Protein AF-A0AA38RDR3-F1 (afdb_monomer_lite)

Foldseek 3Di:
DDPPPVVLVVLLVVLVVVVVVVPPPDDPPDPPDLPDAFQKAKDWPFAQDDLPPDDDDDPPCPVVVVLLVLLVVLCCQLPDPPHDNVSNVVSVVVSVVSCVVVVPDVCCSVPVPDDDCGAQKIKMAMGTPDPPDDGDDAPLLVLQLVLLCLSLVWDWDADPPGMIMTGDHRSSRRSSSVSSRVLVSVLSSVLVPDDPVCSNVSSNVVSVVSSVVSVVVSVVVVVVVVVVVVVVVLVVLVVVLVVLVVVLVVLVVVLVVLVVVLVVLVVVLVVLVVVLVVCVVVVVVDDPVVNVVSVVVSVVSVVVNVVSVVVSVVSVVVSVVSVVVSVVSVVVSVVVVVVVVVVVVVVVVVVVVVVVVVVVCVVVVVVVVVVVVVVVVVVPDDDDDDDDDDDDDDDDDDDDD

Radius of gyration: 41.49 Å; chains: 1; bounding box: 112×64×133 Å

Secondary structure (DSSP, 8-state):
--TTTTHHHHHHHHHHHHHHHS----------------SEEEEEEEPPPPTTS-----SSHHHHHHHHHHHHHHHHHHT-TTS-HHHHHHHHHHHHHHHHHTT--HHHHHH---S----SEEEEEEEESSTT------TTHHHHHHHHHHHTT-EEEEETTTEEEEESSHHHHHHHHHHHHHHHHHHHHHHTTS-HHHHHHHHHHHHHHHHHHHHHHHHHHHHHHHHHHHHHHHHHHHHHHHHHHHHHHHHHHHHHHHHHHHHHHHHHHHHHHHHHHHHHHTTTTS-HHHHHHHHHHHHHHHHHHHHHHHHHHHHHHHHHHHHHHHHHHHHHHHHHHHHHHHHHHHHHHHHHHHHHHHHHHHHHHHHHHHHHHHHHHTTS---------------------

Structure (mmCIF, N/CA/C/O backbone):
data_AF-A0AA38RDR3-F1
#
_entry.id   AF-A0AA38RDR3-F1
#
loop_
_atom_site.group_PDB
_atom_site.id
_atom_site.type_symbol
_atom_site.label_atom_id
_atom_site.label_alt_id
_atom_site.label_comp_id
_atom_site.label_asym_id
_atom_site.label_entity_id
_atom_site.label_seq_id
_atom_site.pdbx_PDB_ins_code
_atom_site.Cartn_x
_atom_site.Cartn_y
_atom_site.Cartn_z
_atom_site.occupancy
_atom_site.B_iso_or_equiv
_atom_site.auth_seq_id
_atom_site.auth_comp_id
_atom_site.auth_asym_id
_atom_site.auth_atom_id
_atom_site.pdbx_PDB_model_num
ATOM 1 N N . MET A 1 1 ? 16.769 6.891 13.111 1.00 30.42 1 MET A N 1
ATOM 2 C CA . MET A 1 1 ? 15.714 6.475 14.059 1.00 30.42 1 MET A CA 1
ATOM 3 C C . MET A 1 1 ? 14.424 6.355 13.269 1.00 30.42 1 MET A C 1
ATOM 5 O O . MET A 1 1 ? 13.956 7.346 12.736 1.00 30.42 1 MET A O 1
ATOM 9 N N . THR A 1 2 ? 13.943 5.132 13.068 1.00 26.53 2 THR A N 1
ATOM 10 C CA . THR A 1 2 ? 12.789 4.807 12.218 1.00 26.53 2 THR A CA 1
ATOM 11 C C . THR A 1 2 ? 11.476 4.963 12.986 1.00 26.53 2 THR A C 1
ATOM 13 O O . THR A 1 2 ? 11.298 4.335 14.028 1.00 26.53 2 THR A O 1
ATOM 16 N N . LEU A 1 3 ? 10.543 5.730 12.419 1.00 26.39 3 LEU A N 1
ATOM 17 C CA . LEU A 1 3 ? 9.163 5.970 12.876 1.00 26.39 3 LEU A CA 1
ATOM 18 C C . LEU A 1 3 ? 8.274 4.706 12.994 1.00 26.39 3 LEU A C 1
ATOM 20 O O . LEU A 1 3 ? 7.158 4.788 13.491 1.00 26.39 3 LEU A O 1
ATOM 24 N N . GLY A 1 4 ? 8.752 3.520 12.602 1.00 27.80 4 GLY A N 1
ATOM 25 C CA . GLY A 1 4 ? 7.940 2.294 12.544 1.00 27.80 4 GLY A CA 1
ATOM 26 C C . GLY A 1 4 ? 7.747 1.526 13.861 1.00 27.80 4 GLY A C 1
ATOM 27 O O . GLY A 1 4 ? 6.866 0.674 13.942 1.00 27.80 4 GLY A O 1
ATOM 28 N N . THR A 1 5 ? 8.539 1.785 14.907 1.00 31.09 5 THR A N 1
ATOM 29 C CA . THR A 1 5 ? 8.445 1.036 16.182 1.00 31.09 5 THR A CA 1
ATOM 30 C C . THR A 1 5 ? 7.743 1.791 17.309 1.00 31.09 5 THR A C 1
ATOM 32 O O . THR A 1 5 ? 7.250 1.152 18.236 1.00 31.09 5 THR A O 1
ATOM 35 N N . VAL A 1 6 ? 7.605 3.117 17.211 1.00 31.14 6 VAL A N 1
ATOM 36 C CA . VAL A 1 6 ? 6.889 3.934 18.213 1.00 31.14 6 VAL A CA 1
ATOM 37 C C . VAL A 1 6 ? 5.360 3.817 18.064 1.00 31.14 6 VAL A C 1
ATOM 39 O O . VAL A 1 6 ? 4.632 3.944 19.047 1.00 31.14 6 VAL A O 1
ATOM 42 N N . ALA A 1 7 ? 4.857 3.443 16.882 1.00 39.78 7 ALA A N 1
ATOM 43 C CA . ALA A 1 7 ? 3.420 3.284 16.627 1.00 39.78 7 ALA A CA 1
ATOM 44 C C . ALA A 1 7 ? 2.744 2.171 17.460 1.00 39.78 7 ALA A C 1
ATOM 46 O O . ALA A 1 7 ? 1.552 2.249 17.747 1.00 39.78 7 ALA A O 1
ATOM 47 N N . LYS A 1 8 ? 3.489 1.155 17.924 1.00 44.00 8 LYS A N 1
ATOM 48 C CA . LYS A 1 8 ? 2.898 -0.003 18.628 1.00 44.00 8 LYS A CA 1
ATOM 49 C C . LYS A 1 8 ? 2.343 0.323 20.021 1.00 44.00 8 LYS A C 1
ATOM 51 O O . LYS A 1 8 ? 1.381 -0.309 20.444 1.00 44.00 8 LYS A O 1
ATOM 56 N N . TYR A 1 9 ? 2.893 1.331 20.701 1.00 41.16 9 TYR A N 1
ATOM 57 C CA . TYR A 1 9 ? 2.347 1.857 21.964 1.00 41.16 9 TYR A CA 1
ATOM 58 C C . TYR A 1 9 ? 1.454 3.090 21.755 1.00 41.16 9 TYR A C 1
ATOM 60 O O . TYR A 1 9 ? 0.678 3.449 22.645 1.00 41.16 9 TYR A O 1
ATOM 68 N N . GLY A 1 10 ? 1.513 3.693 20.561 1.00 46.28 10 GLY A N 1
ATOM 69 C CA . GLY A 1 10 ? 0.659 4.803 20.149 1.00 46.28 10 GLY A CA 1
ATOM 70 C C . GLY A 1 10 ? -0.822 4.447 20.221 1.00 46.28 10 GLY A C 1
ATOM 71 O O . GLY A 1 10 ? -1.582 5.207 20.801 1.00 46.28 10 GLY A O 1
ATOM 72 N N . ASN A 1 11 ? -1.227 3.258 19.767 1.00 55.78 11 ASN A N 1
ATOM 73 C CA . ASN A 1 11 ? -2.652 2.915 19.673 1.00 55.78 11 ASN A CA 1
ATOM 74 C C . ASN A 1 11 ? -3.335 2.701 21.035 1.00 55.78 11 ASN A C 1
ATOM 76 O O . ASN A 1 11 ? -4.496 3.061 21.197 1.00 55.78 11 ASN A O 1
ATOM 80 N N . VAL A 1 12 ? -2.641 2.174 22.053 1.00 56.84 12 VAL A N 1
ATOM 81 C CA . VAL A 1 12 ? -3.227 2.064 23.408 1.00 56.84 12 VAL A CA 1
ATOM 82 C C . VAL A 1 12 ? -3.363 3.450 24.037 1.00 56.84 12 VAL A C 1
ATOM 84 O O . VAL A 1 12 ? -4.407 3.767 24.604 1.00 56.84 12 VAL A O 1
ATOM 87 N N . SER A 1 13 ? -2.343 4.301 23.880 1.00 58.81 13 SER A N 1
ATOM 88 C CA . SER A 1 13 ? -2.397 5.704 24.303 1.00 58.81 13 SER A CA 1
ATOM 89 C C . SER A 1 13 ? -3.477 6.479 23.548 1.00 58.81 13 SER A C 1
ATOM 91 O O . SER A 1 13 ? -4.203 7.238 24.167 1.00 58.81 13 SER A O 1
ATOM 93 N N . GLN A 1 14 ? -3.666 6.238 22.251 1.00 61.94 14 GLN A N 1
ATOM 94 C CA . GLN A 1 14 ? -4.713 6.847 21.430 1.00 61.94 14 GLN A CA 1
ATOM 95 C C . GLN A 1 14 ? -6.105 6.341 21.787 1.00 61.94 14 GLN A C 1
ATOM 97 O O . GLN A 1 14 ? -7.038 7.127 21.736 1.00 61.94 14 GLN A O 1
ATOM 102 N N . ILE A 1 15 ? -6.277 5.080 22.192 1.00 62.81 15 ILE A N 1
ATOM 103 C CA . ILE A 1 15 ? -7.558 4.585 22.714 1.00 62.81 15 ILE A CA 1
ATOM 104 C C . ILE A 1 15 ? -7.836 5.201 24.079 1.00 62.81 15 ILE A C 1
ATOM 106 O O . ILE A 1 15 ? -8.951 5.654 24.315 1.00 62.81 15 ILE A O 1
ATOM 110 N N . LEU A 1 16 ? -6.837 5.291 24.960 1.00 65.38 16 LEU A N 1
ATOM 111 C CA . LEU A 1 16 ? -6.971 5.996 26.234 1.00 65.38 16 LEU A CA 1
ATOM 112 C C . LEU A 1 16 ? -7.243 7.485 26.019 1.00 65.38 16 LEU A C 1
ATOM 114 O O . LEU A 1 16 ? -8.130 8.028 26.662 1.00 65.38 16 LEU A O 1
ATOM 118 N N . GLN A 1 17 ? -6.563 8.134 25.080 1.00 65.75 17 GLN A N 1
ATOM 119 C CA . GLN A 1 17 ? -6.815 9.511 24.676 1.00 65.75 17 GLN A CA 1
ATOM 120 C C . GLN A 1 17 ? -8.169 9.646 23.991 1.00 65.75 17 GLN A C 1
ATOM 122 O O . GLN A 1 17 ? -8.845 10.621 24.241 1.00 65.75 17 GLN A O 1
ATOM 127 N N . ALA A 1 18 ? -8.635 8.694 23.189 1.00 60.72 18 ALA A N 1
ATOM 128 C CA . ALA A 1 18 ? -9.963 8.726 22.584 1.00 60.72 18 ALA A CA 1
ATOM 129 C C . ALA A 1 18 ? -11.044 8.588 23.658 1.00 60.72 18 ALA A C 1
ATOM 131 O O . ALA A 1 18 ? -11.988 9.374 23.695 1.00 60.72 18 ALA A O 1
ATOM 132 N N . LEU A 1 19 ? -10.859 7.657 24.591 1.00 60.53 19 LEU A N 1
ATOM 133 C CA . LEU A 1 19 ? -11.667 7.511 25.796 1.00 60.53 19 LEU A CA 1
ATOM 134 C C . LEU A 1 19 ? -11.625 8.781 26.662 1.00 60.53 19 LEU A C 1
ATOM 136 O O . LEU A 1 19 ? -12.643 9.163 27.230 1.00 60.53 19 LEU A O 1
ATOM 140 N N . LEU A 1 20 ? -10.481 9.465 26.737 1.00 57.53 20 LEU A N 1
ATOM 141 C CA . LEU A 1 20 ? -10.315 10.725 27.463 1.00 57.53 20 LEU A CA 1
ATOM 142 C C . LEU A 1 20 ? -10.849 11.947 26.697 1.00 57.53 20 LEU A C 1
ATOM 144 O O . LEU A 1 20 ? -11.310 12.873 27.340 1.00 57.53 20 LEU A O 1
ATOM 148 N N . VAL A 1 21 ? -10.833 11.964 25.363 1.00 54.78 21 VAL A N 1
ATOM 149 C CA . VAL A 1 21 ? -11.266 13.076 24.490 1.00 54.78 21 VAL A CA 1
ATOM 150 C C . VAL A 1 21 ? -12.769 13.016 24.235 1.00 54.78 21 VAL A C 1
ATOM 152 O O . VAL A 1 21 ? -13.418 14.052 24.163 1.00 54.78 21 VAL A O 1
ATOM 155 N N . THR A 1 22 ? -13.371 11.820 24.208 1.00 51.31 22 THR A N 1
ATOM 156 C CA . THR A 1 22 ? -14.841 11.674 24.283 1.00 51.31 22 THR A CA 1
ATOM 157 C C . THR A 1 22 ? -15.419 12.178 25.611 1.00 51.31 22 THR A C 1
ATOM 159 O O . THR A 1 22 ? -16.637 12.284 25.755 1.00 51.31 22 THR A O 1
ATOM 162 N N . LYS A 1 23 ? -14.568 12.568 26.571 1.00 44.25 23 LYS A N 1
ATOM 163 C CA . LYS A 1 23 ? -14.983 13.363 27.719 1.00 44.25 23 LYS A CA 1
ATOM 164 C C . LYS A 1 23 ? -15.196 14.821 27.304 1.00 44.25 23 LYS A C 1
ATOM 166 O O . LYS A 1 23 ? -14.399 15.696 27.618 1.00 44.25 23 LYS A O 1
ATOM 171 N N . GLN A 1 24 ? -16.397 15.106 26.817 1.00 39.38 24 GLN A N 1
ATOM 172 C CA . GLN A 1 24 ? -17.169 16.141 27.504 1.00 39.38 24 GLN A CA 1
ATOM 173 C C . GLN A 1 24 ? -17.519 15.585 28.892 1.00 39.38 24 GLN A C 1
ATOM 175 O O . GLN A 1 24 ? -18.599 15.042 29.121 1.00 39.38 24 GLN A O 1
ATOM 180 N N . LEU A 1 25 ? -16.550 15.589 29.813 1.00 40.38 25 LEU A N 1
ATOM 181 C CA . LEU A 1 25 ? -16.847 15.285 31.205 1.00 40.38 25 LEU A CA 1
ATOM 182 C C . LEU A 1 25 ? -17.600 16.496 31.765 1.00 40.38 25 LEU A C 1
ATOM 184 O O . LEU A 1 25 ? -17.087 17.611 31.648 1.00 40.38 25 LEU A O 1
ATOM 188 N N . PRO A 1 26 ? -18.757 16.312 32.422 1.00 39.47 26 PRO A N 1
ATOM 189 C CA . PRO A 1 26 ? -19.193 17.288 33.404 1.00 39.47 26 PRO A CA 1
ATOM 190 C C . PRO A 1 26 ? -18.031 17.538 34.373 1.00 39.47 26 PRO A C 1
ATOM 192 O O . PRO A 1 26 ? -17.358 16.596 34.801 1.00 39.47 26 PRO A O 1
ATOM 195 N N . SER A 1 27 ? -17.793 18.822 34.650 1.00 37.62 27 SER A N 1
ATOM 196 C CA . SER A 1 27 ? -16.904 19.360 35.688 1.00 37.62 27 SER A CA 1
ATOM 197 C C . SER A 1 27 ? -16.843 18.439 36.918 1.00 37.62 27 SER A C 1
ATOM 199 O O . SER A 1 27 ? -17.870 17.820 37.206 1.00 37.62 27 SER A O 1
ATOM 201 N N . PRO A 1 28 ? -15.710 18.324 37.648 1.00 38.84 28 PRO A N 1
ATOM 202 C CA . PRO A 1 28 ? -15.564 17.472 38.834 1.00 38.84 28 PRO A CA 1
ATOM 203 C C . PRO A 1 28 ? -16.550 17.868 39.947 1.00 38.84 28 PRO A C 1
ATOM 205 O O . PRO A 1 28 ? -16.202 18.484 40.949 1.00 38.84 28 PRO A O 1
ATOM 208 N N . MET A 1 29 ? -17.817 17.511 39.774 1.00 37.03 29 MET A N 1
ATOM 209 C CA . MET A 1 29 ? -18.865 17.641 40.757 1.00 37.03 29 MET A CA 1
ATOM 210 C C . MET A 1 29 ? -18.935 16.322 41.509 1.00 37.03 29 MET A C 1
ATOM 212 O O . MET A 1 29 ? -19.370 15.300 40.987 1.00 37.03 29 MET A O 1
ATOM 216 N N . ALA A 1 30 ? -18.502 16.411 42.763 1.00 42.28 30 ALA A N 1
ATOM 217 C CA . ALA A 1 30 ? -18.810 15.513 43.863 1.00 42.28 30 ALA A CA 1
ATOM 218 C C . ALA A 1 30 ? -18.349 14.053 43.705 1.00 42.28 30 ALA A C 1
ATOM 220 O O . ALA A 1 30 ? -19.081 13.161 43.289 1.00 42.28 30 ALA A O 1
ATOM 221 N N . THR A 1 31 ? -17.164 13.789 44.249 1.00 44.41 31 THR A N 1
ATOM 222 C CA . THR A 1 31 ? -16.642 12.490 44.712 1.00 44.41 31 THR A CA 1
AT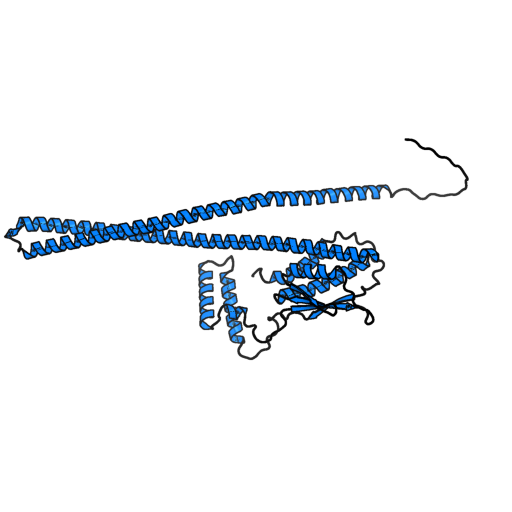OM 223 C C . THR A 1 31 ? -17.477 11.848 45.840 1.00 44.41 31 THR A C 1
ATOM 225 O O . THR A 1 31 ? -16.941 11.178 46.721 1.00 44.41 31 THR A O 1
ATOM 228 N N . ARG A 1 32 ? -18.803 12.025 45.858 1.00 46.84 32 ARG A N 1
ATOM 229 C CA . ARG A 1 32 ? -19.677 11.403 46.859 1.00 46.84 32 ARG A CA 1
ATOM 230 C C . ARG A 1 32 ? -20.264 10.103 46.301 1.00 46.84 32 ARG A C 1
ATOM 232 O O . ARG A 1 32 ? -21.161 10.127 45.470 1.00 46.84 32 ARG A O 1
ATOM 239 N N . HIS A 1 33 ? -19.743 8.990 46.827 1.00 49.34 33 HIS A N 1
ATOM 240 C CA . HIS A 1 33 ? -20.202 7.595 46.695 1.00 49.34 33 HIS A CA 1
ATOM 241 C C . HIS A 1 33 ? -19.767 6.805 45.442 1.00 49.34 33 HIS A C 1
ATOM 243 O O . HIS A 1 33 ? -20.588 6.358 44.649 1.00 49.34 33 HIS A O 1
ATOM 249 N N . MET A 1 34 ? -18.466 6.508 45.329 1.00 50.38 34 MET A N 1
ATOM 250 C CA . MET A 1 34 ? -17.938 5.415 44.484 1.00 50.38 34 MET A CA 1
ATOM 251 C C . MET A 1 34 ? -17.558 4.174 45.317 1.00 50.38 34 MET A C 1
ATOM 253 O O . MET A 1 34 ? -16.525 3.558 45.092 1.00 50.38 34 MET A O 1
ATOM 257 N N . THR A 1 35 ? -18.359 3.803 46.320 1.00 58.09 35 THR A N 1
ATOM 258 C CA . THR A 1 35 ? -18.053 2.638 47.179 1.00 58.09 35 THR A CA 1
ATOM 259 C C . THR A 1 35 ? -18.499 1.299 46.586 1.00 58.09 35 THR A C 1
ATOM 261 O O . THR A 1 35 ? -18.150 0.252 47.120 1.00 58.09 35 THR A O 1
ATOM 264 N N . SER A 1 36 ? -19.251 1.294 45.481 1.00 73.38 36 SER A N 1
ATOM 265 C CA . SER A 1 36 ? -19.708 0.055 44.843 1.00 73.38 36 SER A CA 1
ATOM 266 C C . SER A 1 36 ? -18.777 -0.332 43.694 1.00 73.38 36 SER A C 1
ATOM 268 O O . SER A 1 36 ? -18.730 0.348 42.667 1.00 73.38 36 SER A O 1
ATOM 270 N N . GLN A 1 37 ? -18.042 -1.432 43.868 1.00 83.19 37 GLN A N 1
ATOM 271 C CA . GLN A 1 37 ? -17.260 -2.043 42.795 1.00 83.19 37 GLN A CA 1
ATOM 272 C C . GLN A 1 37 ? -18.186 -2.658 41.726 1.00 83.19 37 GLN A C 1
ATOM 274 O O . GLN A 1 37 ? -19.277 -3.142 42.048 1.00 83.19 37 GLN A O 1
ATOM 279 N N . PRO A 1 38 ? -17.790 -2.648 40.441 1.00 89.69 38 PRO A N 1
ATOM 280 C CA . PRO A 1 38 ? -18.550 -3.319 39.394 1.00 89.69 38 PRO A CA 1
ATOM 281 C C . PRO A 1 38 ? -18.602 -4.835 39.642 1.00 89.69 38 PRO A C 1
ATOM 283 O O . PRO A 1 38 ? -17.606 -5.454 39.997 1.00 89.69 38 PRO A O 1
ATOM 286 N N . LYS A 1 39 ? -19.766 -5.452 39.397 1.00 91.75 39 LYS A N 1
ATOM 287 C CA . LYS A 1 39 ? -20.028 -6.884 39.671 1.00 91.75 39 LYS A CA 1
ATOM 288 C C . LYS A 1 39 ? -19.174 -7.868 38.859 1.00 91.75 39 LYS A C 1
ATOM 290 O O . LYS A 1 39 ? -19.168 -9.060 39.148 1.00 91.75 39 LYS A O 1
ATOM 295 N N . GLN A 1 40 ? -18.509 -7.402 37.809 1.00 95.25 40 GLN A N 1
ATOM 296 C CA . GLN A 1 40 ? -17.671 -8.217 36.936 1.00 95.25 40 GLN A CA 1
ATOM 297 C C . GLN A 1 40 ? -16.532 -7.383 36.363 1.00 95.25 40 GLN A C 1
ATOM 299 O O . GLN A 1 40 ? -16.663 -6.164 36.232 1.00 95.25 40 GLN A O 1
ATOM 304 N N . ARG A 1 41 ? -15.443 -8.053 35.993 1.00 95.75 41 ARG A N 1
ATOM 305 C CA . ARG A 1 41 ? -14.247 -7.448 35.403 1.00 95.75 41 ARG A CA 1
ATOM 306 C C . ARG A 1 41 ? -13.735 -8.290 34.241 1.00 95.75 41 ARG A C 1
ATOM 308 O O . ARG A 1 41 ? -13.935 -9.502 34.209 1.00 95.75 41 ARG A O 1
ATOM 315 N N . ALA A 1 42 ? -13.093 -7.639 33.285 1.00 96.81 42 ALA A N 1
ATOM 316 C CA . ALA A 1 42 ? -12.289 -8.310 32.276 1.00 96.81 42 ALA A CA 1
ATOM 317 C C . ALA A 1 42 ? -10.866 -8.508 32.812 1.00 96.81 42 ALA A C 1
ATOM 319 O O . ALA A 1 42 ? -10.354 -7.632 33.510 1.00 96.81 42 ALA A O 1
ATOM 320 N N . THR A 1 43 ? -10.256 -9.643 32.480 1.00 96.56 43 THR A N 1
ATOM 321 C CA . THR A 1 43 ? -8.870 -9.998 32.812 1.00 96.56 43 THR A CA 1
ATOM 322 C C . THR A 1 43 ? -8.250 -10.755 31.646 1.00 96.56 43 THR A C 1
ATOM 324 O O . THR A 1 43 ? -8.827 -11.735 31.162 1.00 96.56 43 THR A O 1
ATOM 327 N N . VAL A 1 44 ? -7.085 -10.316 31.179 1.00 95.75 44 VAL A N 1
ATOM 328 C CA . VAL A 1 44 ? -6.300 -11.042 30.178 1.00 95.75 44 VAL A CA 1
ATOM 329 C C . VAL A 1 44 ? -5.816 -12.370 30.773 1.00 95.75 44 VAL A C 1
ATOM 331 O O . VAL A 1 44 ? -5.091 -12.388 31.762 1.00 95.75 44 VAL A O 1
ATOM 334 N N . GLU A 1 45 ? -6.213 -13.490 30.165 1.00 93.88 45 GLU A N 1
ATOM 335 C CA . GLU A 1 45 ? -5.776 -14.836 30.577 1.00 93.88 45 GLU A CA 1
ATOM 336 C C . GLU A 1 45 ? -4.521 -15.271 29.824 1.00 93.88 45 GLU A C 1
ATOM 338 O O . GLU A 1 45 ? -3.634 -15.920 30.372 1.00 93.88 45 GLU A O 1
ATOM 343 N N . GLN A 1 46 ? -4.463 -14.931 28.537 1.00 91.94 46 GLN A N 1
ATOM 344 C CA . GLN A 1 46 ? -3.407 -15.371 27.643 1.00 91.94 46 GLN A CA 1
ATOM 345 C C . GLN A 1 46 ? -3.042 -14.239 26.696 1.00 91.94 46 GLN A C 1
ATOM 347 O O . GLN A 1 46 ? -3.901 -13.705 25.997 1.00 91.94 46 GLN A O 1
ATOM 352 N N . LEU A 1 47 ? -1.760 -13.896 26.640 1.00 90.62 47 LEU A N 1
ATOM 353 C CA . LEU A 1 47 ? -1.214 -12.995 25.633 1.00 90.62 47 LEU A CA 1
ATOM 354 C C . LEU A 1 47 ? -0.504 -13.810 24.557 1.00 90.62 47 LEU A C 1
ATOM 356 O O . LEU A 1 47 ? 0.205 -14.772 24.861 1.00 90.62 47 LEU A O 1
ATOM 360 N N . ALA A 1 48 ? -0.662 -13.396 23.303 1.00 84.38 48 ALA A N 1
ATOM 361 C CA . ALA A 1 48 ? 0.225 -13.830 22.240 1.00 84.38 48 ALA A CA 1
ATOM 362 C C . ALA A 1 48 ? 1.654 -13.414 22.618 1.00 84.38 48 ALA A C 1
ATOM 364 O O . ALA A 1 48 ? 1.924 -12.237 22.856 1.00 84.38 48 ALA A O 1
ATOM 365 N N . ALA A 1 49 ? 2.559 -14.385 22.724 1.00 72.62 49 ALA A N 1
ATOM 366 C CA . ALA A 1 49 ? 3.952 -14.094 23.023 1.00 72.62 49 ALA A CA 1
ATOM 367 C C . ALA A 1 49 ? 4.565 -13.332 21.844 1.00 72.62 49 ALA A C 1
ATOM 369 O O . ALA A 1 49 ? 4.547 -13.827 20.713 1.00 72.62 49 ALA A O 1
ATOM 370 N N . ASP A 1 50 ? 5.141 -12.158 22.106 1.00 53.28 50 ASP A N 1
ATOM 371 C CA . ASP A 1 50 ? 6.034 -11.545 21.133 1.00 53.28 50 ASP A CA 1
ATOM 372 C C . ASP A 1 50 ? 7.241 -12.479 20.968 1.00 53.28 50 ASP A C 1
ATOM 374 O O . ASP A 1 50 ? 7.904 -12.817 21.956 1.00 53.28 50 ASP A O 1
ATOM 378 N N . PRO A 1 51 ? 7.576 -12.904 19.739 1.00 52.25 51 PRO A N 1
ATOM 379 C CA . PRO A 1 51 ? 8.692 -13.820 19.515 1.00 52.25 51 PRO A CA 1
ATOM 380 C C . PRO A 1 51 ? 10.059 -13.219 19.882 1.00 52.25 51 PRO A C 1
ATOM 382 O O . PRO A 1 51 ? 11.071 -13.905 19.817 1.00 52.25 51 PRO A O 1
ATOM 385 N N . VAL A 1 52 ? 10.097 -11.948 20.285 1.00 48.97 52 VAL A N 1
ATOM 386 C CA . VAL A 1 52 ? 11.318 -11.195 20.580 1.00 48.97 52 VAL A CA 1
ATOM 387 C C . VAL A 1 52 ? 11.841 -11.442 22.005 1.00 48.97 52 VAL A C 1
ATOM 389 O O . VAL A 1 52 ? 13.013 -11.191 22.254 1.00 48.97 52 VAL A O 1
ATOM 392 N N . GLN A 1 53 ? 11.034 -11.959 22.943 1.00 41.88 53 GLN A N 1
ATOM 393 C CA . GLN A 1 53 ? 11.435 -12.035 24.364 1.00 41.88 53 GLN A CA 1
ATOM 394 C C . GLN A 1 53 ? 11.738 -13.437 24.912 1.00 41.88 53 GLN A C 1
ATOM 396 O O . GLN A 1 53 ? 12.074 -13.568 26.085 1.00 41.88 53 GLN A O 1
ATOM 401 N N . SER A 1 54 ? 11.679 -14.496 24.103 1.00 37.91 54 SER A N 1
ATOM 402 C CA . SER A 1 54 ? 12.012 -15.844 24.583 1.00 37.91 54 SER A CA 1
ATOM 403 C C . SER A 1 54 ? 12.910 -16.595 23.606 1.00 37.91 54 SER A C 1
ATOM 405 O O . SER A 1 54 ? 12.446 -17.482 22.891 1.00 37.91 54 SER A O 1
ATOM 407 N N . ILE A 1 55 ? 14.194 -16.254 23.584 1.00 43.97 55 ILE A N 1
ATOM 408 C CA . ILE A 1 55 ? 15.229 -17.140 23.049 1.00 43.97 55 ILE A CA 1
ATOM 409 C C . ILE A 1 55 ? 16.225 -17.354 24.186 1.00 43.97 55 ILE A C 1
ATOM 411 O O . ILE A 1 55 ? 17.050 -16.492 24.475 1.00 43.97 55 ILE A O 1
ATOM 415 N N . GLN A 1 56 ? 16.080 -18.485 24.883 1.00 38.72 56 GLN A N 1
ATOM 416 C CA . GLN A 1 56 ? 17.150 -19.011 25.721 1.00 38.72 56 GLN A CA 1
ATOM 417 C C . GLN A 1 56 ? 18.227 -19.637 24.832 1.00 38.72 56 GLN A C 1
ATOM 419 O O . GLN A 1 56 ? 17.940 -20.245 23.800 1.00 38.72 56 GLN A O 1
ATOM 424 N N . LEU A 1 57 ? 19.466 -19.393 25.246 1.00 43.69 57 LEU A N 1
ATOM 425 C CA . LEU A 1 57 ? 20.708 -19.574 24.514 1.00 43.69 57 LEU A CA 1
ATOM 426 C C . LEU A 1 57 ? 21.101 -21.048 24.355 1.00 43.69 57 LEU A C 1
ATOM 428 O O . LEU A 1 57 ? 21.129 -21.800 25.323 1.00 43.69 57 LEU A O 1
ATOM 432 N N . SER A 1 58 ? 21.512 -21.416 23.142 1.00 36.53 58 SER A N 1
ATOM 433 C CA . SER A 1 58 ? 22.490 -22.486 22.912 1.00 36.53 58 SER A CA 1
ATOM 434 C C . SER A 1 58 ? 23.458 -22.041 21.809 1.00 36.53 58 SER A C 1
ATOM 436 O O . SER A 1 58 ? 23.050 -21.833 20.674 1.00 36.53 58 SER A O 1
ATOM 438 N N . ASP A 1 59 ? 24.709 -21.808 22.208 1.00 41.94 59 ASP A N 1
ATOM 439 C CA . ASP A 1 59 ? 25.990 -21.388 21.587 1.00 41.94 59 ASP A CA 1
ATOM 440 C C . ASP A 1 59 ? 26.251 -21.300 20.055 1.00 41.94 59 ASP A C 1
ATOM 442 O O . ASP A 1 59 ? 27.396 -21.138 19.638 1.00 41.94 59 ASP A O 1
ATOM 446 N N . ARG A 1 60 ? 25.244 -21.269 19.173 1.00 47.56 60 ARG A N 1
ATOM 447 C CA . ARG A 1 60 ? 25.371 -20.816 17.766 1.00 47.56 60 ARG A CA 1
ATOM 448 C C . ARG A 1 60 ? 24.783 -19.430 17.387 1.00 47.56 60 ARG A C 1
ATOM 450 O O . ARG A 1 60 ? 25.158 -18.952 16.314 1.00 47.56 60 ARG A O 1
ATOM 457 N N . PRO A 1 61 ? 23.933 -18.726 18.171 1.00 52.56 61 PRO A N 1
ATOM 458 C CA . PRO A 1 61 ? 23.251 -17.510 17.699 1.00 52.56 61 PRO A CA 1
ATOM 459 C C . PRO A 1 61 ? 24.097 -16.229 17.777 1.00 52.56 61 PRO A C 1
ATOM 461 O O . PRO A 1 61 ? 23.820 -15.274 17.059 1.00 52.56 61 PRO A O 1
ATOM 464 N N . VAL A 1 62 ? 25.170 -16.193 18.577 1.00 55.25 62 VAL A N 1
ATOM 465 C CA . VAL A 1 62 ? 25.917 -14.947 18.860 1.00 55.25 62 VAL A CA 1
ATOM 466 C C . VAL A 1 62 ? 26.565 -14.346 17.605 1.00 55.25 62 VAL A C 1
ATOM 468 O O . VAL A 1 62 ? 26.576 -13.127 17.415 1.00 55.25 62 VAL A O 1
ATOM 471 N N . ILE A 1 63 ? 27.074 -15.195 16.706 1.00 59.41 63 ILE A N 1
ATOM 472 C CA . ILE A 1 63 ? 27.680 -14.744 15.445 1.00 59.41 63 ILE A CA 1
ATOM 473 C C . ILE A 1 63 ? 26.591 -14.228 14.491 1.00 59.41 63 ILE A C 1
ATOM 475 O O . ILE A 1 63 ? 26.772 -13.188 13.857 1.00 59.41 63 ILE A O 1
ATOM 479 N N . GLN A 1 64 ? 25.435 -14.895 14.441 1.00 65.88 64 GLN A N 1
ATOM 480 C CA . GLN A 1 64 ? 24.317 -14.505 13.578 1.00 65.88 64 GLN A CA 1
ATOM 481 C C . GLN A 1 64 ? 23.640 -13.212 14.050 1.00 65.88 64 GLN A C 1
ATOM 483 O O . GLN A 1 64 ? 23.328 -12.361 13.219 1.00 65.88 64 GLN A O 1
ATOM 488 N N . ASP A 1 65 ? 23.511 -12.991 15.358 1.00 70.50 65 ASP A N 1
ATOM 489 C CA . ASP A 1 65 ? 22.947 -11.755 15.913 1.00 70.50 65 ASP A CA 1
ATOM 490 C C . ASP A 1 65 ? 23.842 -10.541 15.658 1.00 70.50 65 ASP A C 1
ATOM 492 O O . ASP A 1 65 ? 23.354 -9.445 15.350 1.00 70.50 65 ASP A O 1
ATOM 496 N N . ARG A 1 66 ? 25.165 -10.734 15.708 1.00 78.81 66 ARG A N 1
ATOM 497 C CA . ARG A 1 66 ? 26.131 -9.685 15.367 1.00 78.81 66 ARG A CA 1
ATOM 498 C C . ARG A 1 66 ? 26.051 -9.322 13.884 1.00 78.81 66 ARG A C 1
ATOM 500 O O . ARG A 1 66 ? 26.013 -8.136 13.555 1.00 78.81 66 ARG A O 1
ATOM 507 N N . VAL A 1 67 ? 25.967 -10.317 13.000 1.00 82.88 67 VAL A N 1
ATOM 508 C CA . VAL A 1 67 ? 25.812 -10.113 11.549 1.00 82.88 67 VAL A CA 1
ATOM 509 C C . VAL A 1 67 ? 24.466 -9.456 11.226 1.00 82.88 67 VAL A C 1
ATOM 511 O O . VAL A 1 67 ? 24.433 -8.455 10.512 1.00 82.88 67 VAL A O 1
ATOM 514 N N . ALA A 1 68 ? 23.365 -9.917 11.821 1.00 79.31 68 ALA A N 1
ATOM 515 C CA . ALA A 1 68 ? 22.045 -9.306 11.665 1.00 79.31 68 ALA A CA 1
ATOM 516 C C . ALA A 1 68 ? 22.006 -7.865 12.205 1.00 79.31 68 ALA A C 1
ATOM 518 O O . ALA A 1 68 ? 21.362 -6.984 11.633 1.00 79.31 68 ALA A O 1
ATOM 519 N N . GLY A 1 69 ? 22.715 -7.585 13.302 1.00 81.12 69 GLY A N 1
ATOM 520 C CA . GLY A 1 69 ? 22.929 -6.231 13.810 1.00 81.12 69 GLY A CA 1
ATOM 521 C C . GLY A 1 69 ? 23.673 -5.334 12.815 1.00 81.12 69 GLY A C 1
ATOM 522 O O . GLY A 1 69 ? 23.279 -4.186 12.619 1.00 81.12 69 GLY A O 1
ATOM 523 N N . LEU A 1 70 ? 24.709 -5.854 12.152 1.00 86.44 70 LEU A N 1
ATOM 524 C CA . LEU A 1 70 ? 25.474 -5.127 11.134 1.00 86.44 70 LEU A CA 1
ATOM 525 C C . LEU A 1 70 ? 24.660 -4.870 9.861 1.00 86.44 70 LEU A C 1
ATOM 527 O O . LEU A 1 70 ? 24.674 -3.746 9.366 1.00 86.44 70 LEU A O 1
ATOM 531 N N . ILE A 1 71 ? 23.902 -5.861 9.386 1.00 83.88 71 ILE A N 1
ATOM 532 C CA . ILE A 1 71 ? 22.967 -5.729 8.256 1.00 83.88 71 ILE A CA 1
ATOM 533 C C . ILE A 1 71 ? 21.943 -4.624 8.550 1.00 83.88 71 ILE A C 1
ATOM 535 O O . ILE A 1 71 ? 21.789 -3.691 7.764 1.00 83.88 71 ILE A O 1
ATOM 539 N N . ARG A 1 72 ? 21.313 -4.651 9.735 1.00 84.81 72 ARG A N 1
ATOM 540 C CA . ARG A 1 72 ? 20.362 -3.609 10.167 1.00 84.81 72 ARG A CA 1
ATOM 541 C C . ARG A 1 72 ? 20.997 -2.223 10.242 1.00 84.81 72 ARG A C 1
ATOM 543 O O . ARG A 1 72 ? 20.363 -1.254 9.842 1.00 84.81 72 ARG A O 1
ATOM 550 N N . LYS A 1 73 ? 22.239 -2.114 10.723 1.00 89.06 73 LYS A N 1
ATOM 551 C CA . LYS A 1 73 ? 22.976 -0.839 10.757 1.00 89.06 73 LYS A CA 1
ATOM 552 C C . LYS A 1 73 ? 23.283 -0.315 9.353 1.00 89.06 73 LYS A C 1
ATOM 554 O O . LYS A 1 73 ? 23.108 0.875 9.121 1.00 89.06 73 LYS A O 1
ATOM 559 N N . CYS A 1 74 ? 23.694 -1.182 8.425 1.00 88.38 74 CYS A N 1
ATOM 560 C CA . CYS A 1 74 ? 23.957 -0.797 7.036 1.00 88.38 74 CYS A CA 1
ATOM 561 C C . CYS A 1 74 ? 22.672 -0.333 6.332 1.00 88.38 74 CYS A C 1
ATOM 563 O O . CYS A 1 74 ? 22.679 0.709 5.684 1.00 88.38 74 CYS A O 1
ATOM 565 N N . LEU A 1 75 ? 21.553 -1.034 6.541 1.00 85.19 75 LEU A N 1
ATOM 566 C CA . LEU A 1 75 ? 20.242 -0.628 6.020 1.00 85.19 75 LEU A CA 1
ATOM 567 C C . LEU A 1 75 ? 19.753 0.689 6.634 1.00 85.19 75 LEU A C 1
ATOM 569 O O . LEU A 1 75 ? 19.333 1.585 5.913 1.00 85.19 75 LEU A O 1
ATOM 573 N N . ALA A 1 76 ? 19.849 0.845 7.956 1.00 82.56 76 ALA A N 1
ATOM 574 C CA . ALA A 1 76 ? 19.452 2.081 8.630 1.00 82.56 76 ALA A CA 1
ATOM 575 C C . ALA A 1 76 ? 20.276 3.289 8.163 1.00 82.56 76 ALA A C 1
ATOM 577 O O . ALA A 1 76 ? 19.750 4.398 8.112 1.00 82.56 76 ALA A O 1
ATOM 578 N N . LYS A 1 77 ? 21.551 3.066 7.825 1.00 89.31 77 LYS A N 1
ATOM 579 C CA . LYS A 1 77 ? 22.444 4.081 7.266 1.00 89.31 77 LYS A CA 1
ATOM 580 C C . LYS A 1 77 ? 22.081 4.425 5.820 1.00 89.31 77 LYS A C 1
ATOM 582 O O . LYS A 1 77 ? 22.005 5.598 5.494 1.00 89.31 77 LYS A O 1
ATOM 587 N N . ALA A 1 78 ? 21.791 3.428 4.984 1.00 86.75 78 ALA A N 1
ATOM 588 C CA . ALA A 1 78 ? 21.352 3.654 3.606 1.00 86.75 78 ALA A CA 1
ATOM 589 C C . ALA A 1 78 ? 20.007 4.396 3.514 1.00 86.75 78 ALA A C 1
ATOM 591 O O . ALA A 1 78 ? 19.809 5.193 2.605 1.00 86.75 78 ALA A O 1
ATOM 592 N N . CYS A 1 79 ? 19.098 4.159 4.463 1.00 80.50 79 CYS A N 1
ATOM 593 C CA . CYS A 1 79 ? 17.768 4.773 4.492 1.00 80.50 79 CYS A CA 1
ATOM 594 C C . CYS A 1 79 ? 17.698 6.091 5.291 1.00 80.50 79 CYS A C 1
ATOM 596 O O . CYS A 1 79 ? 16.598 6.571 5.573 1.00 80.50 79 CYS A O 1
ATOM 598 N N . TYR A 1 80 ? 18.825 6.661 5.728 1.00 88.69 80 TYR A N 1
ATOM 599 C CA . TYR A 1 80 ? 18.820 7.914 6.483 1.00 88.69 80 TYR A CA 1
ATOM 600 C C . TYR A 1 80 ? 18.718 9.123 5.541 1.00 88.69 80 TYR A C 1
ATOM 602 O O . TYR A 1 80 ? 19.489 9.254 4.597 1.00 88.69 80 TYR A O 1
ATOM 610 N N . HIS A 1 81 ? 17.783 10.037 5.824 1.00 79.31 81 HIS A N 1
ATOM 611 C CA . HIS A 1 81 ? 17.434 11.173 4.954 1.00 79.31 81 HIS A CA 1
ATOM 612 C C . HIS A 1 81 ? 18.582 12.168 4.694 1.00 79.31 81 HIS A C 1
ATOM 614 O O . HIS A 1 81 ? 18.489 12.979 3.781 1.00 79.31 81 HIS A O 1
ATOM 620 N N . GLY A 1 82 ? 19.642 12.144 5.507 1.00 78.50 82 GLY A N 1
ATOM 621 C CA . GLY A 1 82 ? 20.822 13.000 5.354 1.00 78.50 82 GLY A CA 1
ATOM 622 C C . GLY A 1 82 ? 22.049 12.292 4.776 1.00 78.50 82 GLY A C 1
ATOM 623 O O . GLY A 1 82 ? 23.115 12.898 4.724 1.00 78.50 82 GLY A O 1
ATOM 624 N N . THR A 1 83 ? 21.943 11.014 4.400 1.00 85.44 83 THR A N 1
ATOM 625 C CA . THR A 1 83 ? 23.082 10.251 3.881 1.00 85.44 83 THR A CA 1
ATOM 626 C C . THR A 1 83 ? 23.268 10.533 2.386 1.00 85.44 83 THR A C 1
ATOM 628 O O . THR A 1 83 ? 22.319 10.362 1.618 1.00 85.44 83 THR A O 1
ATOM 631 N N . PRO A 1 84 ? 24.464 10.964 1.939 1.00 92.44 84 PRO A N 1
ATOM 632 C CA . PRO A 1 84 ? 24.735 11.190 0.524 1.00 92.44 84 PRO A CA 1
ATOM 633 C C . PRO A 1 84 ? 24.591 9.887 -0.273 1.00 92.44 84 PRO A C 1
ATOM 635 O O . PRO A 1 84 ? 24.913 8.804 0.216 1.00 92.44 84 PRO A O 1
ATOM 638 N N . MET A 1 85 ? 24.132 9.992 -1.524 1.00 87.81 85 MET A N 1
ATOM 639 C CA . MET A 1 85 ? 23.783 8.843 -2.376 1.00 87.81 85 MET A CA 1
ATOM 640 C C . MET A 1 85 ? 24.915 7.810 -2.494 1.00 87.81 85 MET A C 1
ATOM 642 O O . MET A 1 85 ? 24.672 6.613 -2.376 1.00 87.81 85 MET A O 1
ATOM 646 N N . THR A 1 86 ? 26.161 8.271 -2.615 1.00 92.00 86 THR A N 1
ATOM 647 C CA . THR A 1 86 ? 27.349 7.407 -2.683 1.00 92.00 86 THR A CA 1
ATOM 648 C C . THR A 1 86 ? 27.556 6.581 -1.408 1.00 92.00 86 THR A C 1
ATOM 650 O O . THR A 1 86 ? 27.934 5.414 -1.468 1.00 92.00 86 THR A O 1
ATOM 653 N N . GLU A 1 87 ? 27.268 7.140 -0.233 1.00 90.38 87 GLU A N 1
ATOM 654 C CA . GLU A 1 87 ? 27.381 6.437 1.048 1.00 90.38 87 GLU A CA 1
ATOM 655 C C . GLU A 1 87 ? 26.218 5.458 1.272 1.00 90.38 87 GLU A C 1
ATOM 657 O O . GLU A 1 87 ? 26.407 4.388 1.869 1.00 90.38 87 GLU A O 1
ATOM 662 N N . ALA A 1 88 ? 25.030 5.791 0.762 1.00 91.44 88 ALA A N 1
ATOM 663 C CA . ALA A 1 88 ? 23.882 4.894 0.773 1.00 91.44 88 ALA A CA 1
ATOM 664 C C . ALA A 1 88 ? 24.135 3.655 -0.103 1.00 91.44 88 ALA A C 1
ATOM 666 O O . ALA A 1 88 ? 23.933 2.532 0.363 1.00 91.44 88 ALA A O 1
ATOM 667 N N . GLU A 1 89 ? 24.667 3.838 -1.314 1.00 91.44 89 GLU A N 1
ATOM 668 C CA . GLU A 1 89 ? 25.031 2.748 -2.232 1.00 91.44 89 GLU A CA 1
ATOM 669 C C . GLU A 1 89 ? 26.089 1.815 -1.634 1.00 91.44 89 GLU A C 1
ATOM 671 O O . GLU A 1 89 ? 25.896 0.599 -1.602 1.00 91.44 89 GLU A O 1
ATOM 676 N N . VAL A 1 90 ? 27.164 2.366 -1.058 1.00 95.12 90 VAL A N 1
ATOM 677 C CA . VAL A 1 90 ? 28.202 1.568 -0.379 1.00 95.12 90 VAL A CA 1
ATOM 678 C C . VAL A 1 90 ? 27.620 0.781 0.801 1.00 95.12 90 VAL A C 1
ATOM 680 O O . VAL A 1 90 ? 27.989 -0.373 1.038 1.00 95.12 90 VAL A O 1
ATOM 683 N N . SER A 1 91 ? 26.685 1.379 1.542 1.00 90.75 91 SER A N 1
ATOM 684 C CA . SER A 1 91 ? 26.024 0.718 2.671 1.00 90.75 91 SER A CA 1
ATOM 685 C C . SER A 1 91 ? 25.100 -0.419 2.214 1.00 90.75 91 SER A C 1
ATOM 687 O O . SER A 1 91 ? 25.069 -1.470 2.859 1.00 90.75 91 SER A O 1
ATOM 689 N N . LEU A 1 92 ? 24.395 -0.257 1.089 1.00 91.62 92 LEU A N 1
ATOM 690 C CA . LEU A 1 92 ? 23.580 -1.313 0.478 1.00 91.62 92 LEU A CA 1
ATOM 691 C C . LEU A 1 92 ? 24.438 -2.446 -0.088 1.00 91.62 92 LEU A C 1
ATOM 693 O O . LEU A 1 92 ? 24.132 -3.611 0.164 1.00 91.62 92 LEU A O 1
ATOM 697 N N . GLN A 1 93 ? 25.541 -2.128 -0.768 1.00 93.81 93 GLN A N 1
ATOM 698 C CA . GLN A 1 93 ? 26.466 -3.136 -1.282 1.00 93.81 93 GLN A CA 1
ATOM 699 C C . GLN A 1 93 ? 27.038 -3.984 -0.140 1.00 93.81 93 GLN A C 1
ATOM 701 O O . GLN A 1 93 ? 26.973 -5.211 -0.169 1.00 93.81 93 GLN A O 1
ATOM 706 N N . ARG A 1 94 ? 27.489 -3.336 0.941 1.00 93.25 94 ARG A N 1
ATOM 707 C CA . ARG A 1 94 ? 27.990 -4.025 2.139 1.00 93.25 94 ARG A CA 1
ATOM 708 C C . ARG A 1 94 ? 26.924 -4.891 2.814 1.00 93.25 94 ARG A C 1
ATOM 710 O O . ARG A 1 94 ? 27.246 -5.943 3.365 1.00 93.25 94 ARG A O 1
ATOM 717 N N . CYS A 1 95 ? 25.668 -4.450 2.793 1.00 90.50 95 CYS A N 1
ATOM 718 C CA . CYS A 1 95 ? 24.534 -5.233 3.271 1.00 90.50 95 CYS A CA 1
ATOM 719 C C . CYS A 1 95 ? 24.351 -6.506 2.428 1.00 90.50 95 CYS A C 1
ATOM 721 O O . CYS A 1 95 ? 24.306 -7.600 2.990 1.00 90.50 95 CYS A O 1
ATOM 723 N N . SER A 1 96 ? 24.338 -6.370 1.098 1.00 86.38 96 SER A N 1
ATOM 724 C CA . SER A 1 96 ? 24.238 -7.487 0.151 1.00 86.38 96 SER A CA 1
ATOM 725 C C . SER A 1 96 ? 25.370 -8.502 0.339 1.00 86.38 96 SER A C 1
ATOM 727 O O . SER A 1 96 ? 25.115 -9.701 0.444 1.00 86.38 96 SER A O 1
ATOM 729 N N . ASP A 1 97 ? 26.611 -8.032 0.488 1.00 89.31 97 ASP A N 1
ATOM 730 C CA . ASP A 1 97 ? 27.778 -8.895 0.697 1.00 89.31 97 ASP A CA 1
ATOM 731 C C . ASP A 1 97 ? 27.698 -9.674 2.019 1.00 89.31 97 ASP A C 1
ATOM 733 O O . ASP A 1 97 ? 28.061 -10.850 2.078 1.00 89.31 97 ASP A O 1
ATOM 737 N N . LEU A 1 98 ? 27.220 -9.038 3.097 1.00 87.19 98 LEU A N 1
ATOM 738 C CA . LEU A 1 98 ? 27.009 -9.702 4.388 1.00 87.19 98 LEU A CA 1
ATOM 739 C C . LEU A 1 98 ? 25.883 -10.738 4.318 1.00 87.19 98 LEU A C 1
ATOM 741 O O . LEU A 1 98 ? 25.989 -11.790 4.942 1.00 87.19 98 LEU A O 1
ATOM 745 N N . MET A 1 99 ? 24.822 -10.463 3.559 1.00 81.12 99 MET A N 1
ATOM 746 C CA . MET A 1 99 ? 23.733 -11.416 3.354 1.00 81.12 99 MET A CA 1
ATOM 747 C C . MET A 1 99 ? 24.195 -12.635 2.552 1.00 81.12 99 MET A C 1
ATOM 749 O O . MET A 1 99 ? 23.900 -13.761 2.952 1.00 81.12 99 MET A O 1
ATOM 753 N N . ALA A 1 100 ? 24.973 -12.418 1.486 1.00 82.25 100 ALA A N 1
ATOM 754 C CA . ALA A 1 100 ? 25.526 -13.477 0.644 1.00 82.25 100 ALA A CA 1
ATOM 755 C C . ALA A 1 100 ? 26.552 -14.349 1.388 1.00 82.25 100 ALA A C 1
ATOM 757 O O . ALA A 1 100 ? 26.525 -15.567 1.269 1.00 82.25 100 ALA A O 1
ATOM 758 N N . LYS A 1 101 ? 27.431 -13.750 2.205 1.00 84.50 101 LYS A N 1
ATOM 759 C CA . LYS A 1 101 ? 28.454 -14.491 2.973 1.00 84.50 101 LYS A CA 1
ATOM 760 C C . LYS A 1 101 ? 27.887 -15.370 4.087 1.00 84.50 101 LYS A C 1
ATOM 762 O O . LYS A 1 101 ? 28.578 -16.273 4.550 1.00 84.50 101 LYS A O 1
ATOM 767 N N . HIS A 1 102 ? 26.680 -15.075 4.561 1.00 79.25 102 HIS A N 1
ATOM 768 C CA . HIS A 1 102 ? 26.091 -15.733 5.727 1.00 79.25 102 HIS A CA 1
ATOM 769 C C . HIS A 1 102 ? 24.780 -16.476 5.414 1.00 79.25 102 HIS A C 1
ATOM 771 O O . HIS A 1 102 ? 24.067 -16.835 6.352 1.00 79.25 102 HIS A O 1
ATOM 777 N N . ASP A 1 103 ? 24.459 -16.699 4.129 1.00 66.44 103 ASP A N 1
ATOM 778 C CA . ASP A 1 103 ? 23.216 -17.335 3.650 1.00 66.44 103 ASP A CA 1
ATOM 779 C C . ASP A 1 103 ? 21.950 -16.782 4.325 1.00 66.44 103 ASP A C 1
ATOM 781 O O . ASP A 1 103 ? 20.984 -17.486 4.644 1.00 66.44 103 ASP A O 1
ATOM 785 N N . VAL A 1 104 ? 21.949 -15.471 4.567 1.00 63.47 104 VAL A N 1
ATOM 786 C CA . VAL A 1 104 ? 20.820 -14.783 5.183 1.00 63.47 104 VAL A CA 1
ATOM 787 C C . VAL A 1 104 ? 19.863 -14.382 4.071 1.00 63.47 104 VAL A C 1
ATOM 789 O O . VAL A 1 104 ? 19.932 -13.285 3.524 1.00 63.47 104 VAL A O 1
ATOM 792 N N . THR A 1 105 ? 18.948 -15.281 3.714 1.00 54.78 105 THR A N 1
ATOM 793 C CA . THR A 1 105 ? 17.821 -14.939 2.838 1.00 54.78 105 THR A CA 1
ATOM 794 C C . THR A 1 105 ? 16.947 -13.902 3.548 1.00 54.78 105 THR A C 1
ATOM 796 O O . THR A 1 105 ? 16.703 -14.038 4.745 1.00 54.78 105 THR A O 1
ATOM 799 N N . TRP A 1 106 ? 16.444 -12.886 2.835 1.00 50.16 106 TRP A N 1
ATOM 800 C CA . TRP A 1 106 ? 15.655 -11.763 3.389 1.00 50.16 106 TRP A CA 1
ATOM 801 C C . TRP A 1 106 ? 14.510 -12.220 4.318 1.00 50.16 106 TRP A C 1
ATOM 803 O O . TRP A 1 106 ? 14.209 -11.571 5.315 1.00 50.16 106 TRP A O 1
ATOM 813 N N . GLY A 1 107 ? 13.941 -13.401 4.044 1.00 47.69 107 GLY A N 1
ATOM 814 C CA . GLY A 1 107 ? 12.927 -14.038 4.880 1.00 47.69 107 GLY A CA 1
ATOM 815 C C . GLY A 1 107 ? 13.430 -14.552 6.233 1.00 47.69 107 GLY A C 1
ATOM 816 O O . GLY A 1 107 ? 12.661 -14.553 7.180 1.00 47.69 107 GLY A O 1
ATOM 817 N N . ARG A 1 108 ? 14.699 -14.945 6.393 1.00 43.53 108 ARG A N 1
ATOM 818 C CA . ARG A 1 108 ? 15.232 -15.587 7.611 1.00 43.53 108 ARG A CA 1
ATOM 819 C C . ARG A 1 108 ? 15.656 -14.580 8.688 1.00 43.53 108 ARG A C 1
ATOM 821 O O . ARG A 1 108 ? 15.505 -14.870 9.870 1.00 43.53 108 ARG A O 1
ATOM 828 N N . THR A 1 109 ? 16.063 -13.367 8.312 1.00 48.94 109 THR A N 1
ATOM 829 C CA . THR A 1 109 ? 16.257 -12.235 9.245 1.00 48.94 109 THR A CA 1
ATOM 830 C C . THR A 1 109 ? 14.943 -11.641 9.755 1.00 48.94 109 THR A C 1
ATOM 832 O O . THR A 1 109 ? 14.944 -10.978 10.792 1.00 48.94 109 THR A O 1
ATOM 835 N N . THR A 1 110 ? 13.819 -11.912 9.081 1.00 45.88 110 THR A N 1
ATOM 836 C CA . THR A 1 110 ? 12.465 -11.581 9.561 1.00 45.88 110 THR A CA 1
ATOM 837 C C . THR A 1 110 ? 11.684 -12.780 10.115 1.00 45.88 110 THR A C 1
ATOM 839 O O . THR A 1 110 ? 10.709 -12.568 10.830 1.00 45.88 110 THR A O 1
ATOM 842 N N . ALA A 1 111 ? 12.085 -14.022 9.816 1.00 42.81 111 ALA A N 1
ATOM 843 C CA . ALA A 1 111 ? 11.302 -15.233 10.097 1.00 42.81 111 ALA A CA 1
ATOM 844 C C . ALA A 1 111 ? 12.079 -16.399 10.739 1.00 42.81 111 ALA A C 1
ATOM 846 O O . ALA A 1 111 ? 11.587 -17.524 10.720 1.00 42.81 111 ALA A O 1
ATOM 847 N N . ALA A 1 112 ? 13.230 -16.180 11.388 1.00 43.66 112 ALA A N 1
ATOM 848 C CA . ALA A 1 112 ? 13.826 -17.177 12.298 1.00 43.66 112 ALA A CA 1
ATOM 849 C C . ALA A 1 112 ? 13.030 -17.321 13.622 1.00 43.66 112 ALA A C 1
ATOM 851 O O . ALA A 1 112 ? 13.582 -17.329 14.717 1.00 43.66 112 ALA A O 1
ATOM 852 N N . VAL A 1 113 ? 11.707 -17.434 13.497 1.00 46.53 113 VAL A N 1
ATOM 853 C CA . VAL A 1 113 ? 10.724 -17.781 14.525 1.00 46.53 113 VAL A CA 1
ATOM 854 C C . VAL A 1 113 ? 9.979 -19.009 14.003 1.00 46.53 113 VAL A C 1
ATOM 856 O O . VAL A 1 113 ? 8.791 -18.974 13.700 1.00 46.53 113 VAL A O 1
ATOM 859 N N . SER A 1 114 ? 10.692 -20.116 13.834 1.00 58.50 114 SER A N 1
ATOM 860 C CA . SER A 1 114 ? 10.060 -21.414 13.619 1.00 58.50 114 SER A CA 1
ATOM 861 C C . SER A 1 114 ? 10.738 -22.426 14.524 1.00 58.50 114 SER A C 1
ATOM 863 O O . SER A 1 114 ? 11.826 -22.909 14.218 1.00 58.50 114 SER A O 1
ATOM 865 N N . ASN A 1 115 ? 10.123 -22.653 15.684 1.00 41.59 115 ASN A N 1
ATOM 866 C CA . ASN A 1 115 ? 9.810 -23.979 16.232 1.00 41.59 115 ASN A CA 1
ATOM 867 C C . ASN A 1 115 ? 9.415 -23.858 17.709 1.00 41.59 115 ASN A C 1
ATOM 869 O O . ASN A 1 115 ? 10.126 -24.276 18.611 1.00 41.59 115 ASN A O 1
ATOM 873 N N . ALA A 1 116 ? 8.251 -23.252 17.934 1.00 42.72 116 ALA A N 1
ATOM 874 C CA . ALA A 1 116 ? 7.301 -23.615 18.980 1.00 42.72 116 ALA A CA 1
ATOM 875 C C . ALA A 1 116 ? 6.025 -22.844 18.649 1.00 42.72 116 ALA A C 1
ATOM 877 O O . ALA A 1 116 ? 6.024 -21.613 18.644 1.00 42.72 116 ALA A O 1
ATOM 878 N N . GLN A 1 117 ? 4.966 -23.565 18.297 1.00 52.22 117 GLN A N 1
ATOM 879 C CA . GLN A 1 117 ? 3.679 -23.038 17.855 1.00 52.22 117 GLN A CA 1
ATOM 880 C C . GLN A 1 117 ? 2.965 -22.341 19.024 1.00 52.22 117 GLN A C 1
ATOM 882 O O . GLN A 1 117 ? 2.027 -22.866 19.616 1.00 52.22 117 GLN A O 1
ATOM 887 N N . LYS A 1 118 ? 3.464 -21.165 19.414 1.00 54.53 118 LYS A N 1
ATOM 888 C CA . LYS A 1 118 ? 2.826 -20.298 20.400 1.00 54.53 118 LYS A CA 1
ATOM 889 C C . LYS A 1 118 ? 1.569 -19.690 19.771 1.00 54.53 118 LYS A C 1
ATOM 891 O O . LYS A 1 118 ? 1.550 -19.426 18.566 1.00 54.53 118 LYS A O 1
ATOM 896 N N . PRO A 1 119 ? 0.499 -19.504 20.555 1.00 54.56 119 PRO A N 1
ATOM 897 C CA . PRO A 1 119 ? -0.794 -19.103 20.027 1.00 54.56 119 PRO A CA 1
ATOM 898 C C . PRO A 1 119 ? -0.690 -17.746 19.327 1.00 54.56 119 PRO A C 1
ATOM 900 O O . PRO A 1 119 ? -0.309 -16.749 19.935 1.00 54.56 119 PRO A O 1
ATOM 903 N N . ALA A 1 120 ? -1.098 -17.696 18.056 1.00 79.25 120 ALA A N 1
ATOM 904 C CA . ALA A 1 120 ? -1.297 -16.463 17.284 1.00 79.25 120 ALA A CA 1
ATOM 905 C C . ALA A 1 120 ? -2.542 -15.678 17.754 1.00 79.25 120 ALA A C 1
ATOM 907 O O . ALA A 1 120 ? -3.270 -15.078 16.955 1.00 79.25 120 ALA A O 1
ATOM 908 N N . TYR A 1 121 ? -2.859 -15.784 19.043 1.00 91.00 121 TYR A N 1
ATOM 909 C CA . TYR A 1 121 ? -4.044 -15.215 19.638 1.00 91.00 121 TYR A CA 1
ATOM 910 C C . TYR A 1 121 ? -3.832 -14.858 21.106 1.00 91.00 121 TYR A C 1
ATOM 912 O O . TYR A 1 121 ? -3.101 -15.532 21.829 1.00 91.00 121 TYR A O 1
ATOM 920 N N . SER A 1 122 ? -4.553 -13.831 21.537 1.00 94.56 122 SER A N 1
ATOM 921 C CA . SER A 1 122 ? -4.681 -13.426 22.932 1.00 94.56 122 SER A CA 1
ATOM 922 C C . SER A 1 122 ? -6.121 -13.633 23.392 1.00 94.56 122 SER A C 1
ATOM 924 O O . SER A 1 122 ? -7.056 -13.414 22.617 1.00 94.56 122 SER A O 1
ATOM 926 N N . THR A 1 123 ? -6.314 -14.032 24.644 1.00 95.88 123 THR A N 1
ATOM 927 C CA . THR A 1 123 ? -7.625 -14.328 25.230 1.00 95.88 123 THR A CA 1
ATOM 928 C C . THR A 1 123 ? -7.865 -13.448 26.451 1.00 95.88 123 THR A C 1
ATOM 930 O O . THR A 1 123 ? -7.012 -13.342 27.332 1.00 95.88 123 THR A O 1
ATOM 933 N N . VAL A 1 124 ? -9.048 -12.839 26.513 1.00 97.19 124 VAL A N 1
ATOM 934 C CA . VAL A 1 124 ? -9.541 -12.078 27.665 1.00 97.19 124 VAL A CA 1
ATOM 935 C C . VAL A 1 124 ? -10.794 -12.753 28.197 1.00 97.19 124 VAL A C 1
ATOM 937 O O . VAL A 1 124 ? -11.753 -12.942 27.446 1.00 97.19 124 VAL A O 1
ATOM 940 N N . ALA A 1 125 ? -10.815 -13.086 29.482 1.00 97.25 125 ALA A N 1
ATOM 941 C CA . ALA A 1 125 ? -12.008 -13.591 30.146 1.00 97.25 125 ALA A CA 1
ATOM 942 C C . ALA A 1 125 ? -12.732 -12.483 30.897 1.00 97.25 125 ALA A C 1
ATOM 944 O O . ALA A 1 125 ? -12.119 -11.581 31.465 1.00 97.25 125 ALA A O 1
ATOM 945 N N . ILE A 1 126 ? -14.059 -12.571 30.915 1.00 97.00 126 ILE A N 1
ATOM 946 C CA . ILE A 1 126 ? -14.901 -11.743 31.772 1.00 97.00 126 ILE A CA 1
ATOM 947 C C . ILE A 1 126 ? -15.346 -12.612 32.941 1.00 97.00 126 ILE A C 1
ATOM 949 O O . ILE A 1 126 ? -16.108 -13.565 32.768 1.00 97.00 126 ILE A O 1
ATOM 953 N N . THR A 1 127 ? -14.868 -12.267 34.131 1.00 96.31 127 THR A N 1
ATOM 954 C CA . THR A 1 127 ? -15.124 -12.991 35.377 1.00 96.31 127 THR A CA 1
ATOM 955 C C . THR A 1 127 ? -15.976 -12.145 36.318 1.00 96.31 127 THR A C 1
ATOM 957 O O . THR A 1 127 ? -15.968 -10.911 36.264 1.00 96.31 127 THR A O 1
ATOM 960 N N . ALA A 1 128 ? -16.770 -12.803 37.166 1.00 95.19 128 ALA A N 1
ATOM 961 C CA . ALA A 1 128 ? -17.466 -12.109 38.242 1.00 95.19 128 ALA A CA 1
ATOM 962 C C . ALA A 1 128 ? -16.436 -11.558 39.240 1.00 95.19 128 ALA A C 1
ATOM 964 O O . ALA A 1 128 ? -15.404 -12.182 39.479 1.00 95.19 128 ALA A O 1
ATOM 965 N N . ALA A 1 129 ? -16.701 -10.377 39.795 1.00 90.50 129 ALA A N 1
ATOM 966 C CA . ALA A 1 129 ? -15.833 -9.782 40.808 1.00 90.50 129 ALA A CA 1
ATOM 967 C C . ALA A 1 129 ? -15.956 -10.524 42.149 1.00 90.50 129 ALA A C 1
ATOM 969 O O . ALA A 1 129 ? -14.978 -10.654 42.878 1.00 90.50 129 ALA A O 1
ATOM 970 N N . GLU A 1 130 ? -17.150 -11.043 42.443 1.00 89.88 130 GLU A N 1
ATOM 971 C CA . GLU A 1 130 ? -17.424 -11.874 43.612 1.00 89.88 130 GLU A CA 1
ATOM 972 C C . GLU A 1 130 ? -17.338 -13.366 43.246 1.00 89.88 130 GLU A C 1
ATOM 974 O O . GLU A 1 130 ? -17.861 -13.761 42.199 1.00 89.88 130 GLU A O 1
ATOM 979 N N . PRO A 1 131 ? -16.750 -14.220 44.107 1.00 81.44 131 PRO A N 1
ATOM 980 C CA . PRO A 1 131 ? -16.530 -15.640 43.814 1.00 81.44 131 PRO A CA 1
ATOM 981 C C . PRO A 1 131 ? -17.830 -16.443 43.650 1.00 81.44 131 PRO A C 1
ATOM 983 O O . PRO A 1 131 ? -17.851 -17.427 42.918 1.00 81.44 131 PRO A O 1
ATOM 986 N N . ALA A 1 132 ? -18.922 -16.014 44.290 1.00 83.69 132 ALA A N 1
ATOM 987 C CA . ALA A 1 132 ? -20.248 -16.624 44.150 1.00 83.69 132 ALA A CA 1
ATOM 988 C C . ALA A 1 132 ? -21.060 -16.055 42.966 1.00 83.69 132 ALA A C 1
ATOM 990 O O . ALA A 1 132 ? -22.163 -16.522 42.675 1.00 83.69 132 ALA A O 1
ATOM 991 N N . GLY A 1 133 ? -20.548 -15.021 42.294 1.00 86.06 133 GLY A N 1
ATOM 992 C CA . GLY A 1 133 ? -21.239 -14.340 41.208 1.00 86.06 133 GLY A CA 1
ATOM 993 C C . GLY A 1 133 ? -21.102 -15.061 39.866 1.00 86.06 133 GLY A C 1
ATOM 994 O O . GLY A 1 133 ? -20.119 -15.742 39.585 1.00 86.06 133 GLY A O 1
ATOM 995 N N . ARG A 1 134 ? -22.076 -14.847 38.973 1.00 90.19 134 ARG A N 1
ATOM 996 C CA . ARG A 1 134 ? -22.005 -15.286 37.572 1.00 90.19 134 ARG A CA 1
ATOM 997 C C . ARG A 1 134 ? -21.747 -14.093 36.657 1.00 90.19 134 ARG A C 1
ATOM 999 O O . ARG A 1 134 ? -22.502 -13.124 36.684 1.00 90.19 134 ARG A O 1
ATOM 1006 N N . ALA A 1 135 ? -20.725 -14.190 35.807 1.00 92.19 135 ALA A N 1
ATOM 1007 C CA . ALA A 1 135 ? -20.484 -13.201 34.760 1.00 92.19 135 ALA A CA 1
ATOM 1008 C C . ALA A 1 135 ? -21.618 -13.228 33.721 1.00 92.19 135 ALA A C 1
ATOM 1010 O O . ALA A 1 135 ? -22.022 -14.294 33.241 1.00 92.19 135 ALA A O 1
ATOM 1011 N N . VAL A 1 136 ? -22.129 -12.051 33.364 1.00 93.31 136 VAL A N 1
ATOM 1012 C CA . VAL A 1 136 ? -23.226 -11.886 32.404 1.00 93.31 136 VAL A CA 1
ATOM 1013 C C . VAL A 1 136 ? -22.701 -11.165 31.173 1.00 93.31 136 VAL A C 1
ATOM 1015 O O . VAL A 1 136 ? -22.066 -10.114 31.271 1.00 93.31 136 VAL A O 1
ATOM 1018 N N . ASN A 1 137 ? -23.007 -11.714 29.996 1.00 93.19 137 ASN A N 1
ATOM 1019 C CA . ASN A 1 137 ? -22.683 -11.069 28.730 1.00 93.19 137 ASN A CA 1
ATOM 1020 C C . ASN A 1 137 ? -23.489 -9.774 28.582 1.00 93.19 137 ASN A C 1
ATOM 1022 O O . ASN A 1 137 ? -24.699 -9.819 28.350 1.00 93.19 137 ASN A O 1
ATOM 1026 N N . LEU A 1 138 ? -22.831 -8.625 28.710 1.00 94.00 138 LEU A N 1
ATOM 1027 C CA . LEU A 1 138 ? -23.489 -7.338 28.531 1.00 94.00 138 LEU A CA 1
ATOM 1028 C C . LEU A 1 138 ? -23.590 -7.004 27.041 1.00 94.00 138 LEU A C 1
ATOM 1030 O O . LEU A 1 138 ? -22.705 -7.312 26.247 1.00 94.00 138 LEU A O 1
ATOM 1034 N N . ALA A 1 139 ? -24.673 -6.331 26.651 1.00 92.00 139 ALA A N 1
ATOM 1035 C CA . ALA A 1 139 ? -24.952 -6.040 25.243 1.00 92.00 139 ALA A CA 1
ATOM 1036 C C . ALA A 1 139 ? -23.826 -5.245 24.545 1.00 92.00 139 ALA A C 1
ATOM 1038 O O . ALA A 1 139 ? -23.566 -5.457 23.364 1.00 92.00 139 ALA A O 1
ATOM 1039 N N . PHE A 1 140 ? -23.120 -4.371 25.273 1.00 95.75 140 PHE A N 1
ATOM 1040 C CA . PHE A 1 140 ? -22.038 -3.558 24.707 1.00 95.75 140 PHE A CA 1
ATOM 1041 C C . PHE A 1 140 ? -20.745 -4.349 24.461 1.00 95.75 140 PHE A C 1
ATOM 1043 O O . PHE A 1 140 ? -19.923 -3.928 23.652 1.00 95.75 140 PHE A O 1
ATOM 1050 N N . THR A 1 141 ? -20.553 -5.496 25.122 1.00 96.38 141 THR A N 1
ATOM 1051 C CA . THR A 1 141 ? -19.291 -6.248 25.103 1.00 96.38 141 THR A CA 1
ATOM 1052 C C . THR A 1 141 ? -18.914 -6.691 23.691 1.00 96.38 141 THR A C 1
ATOM 1054 O O . THR A 1 141 ? -17.765 -6.548 23.283 1.00 96.38 141 THR A O 1
ATOM 1057 N N . GLY A 1 142 ? -19.890 -7.167 22.912 1.00 96.31 142 GLY A N 1
ATOM 1058 C CA . GLY A 1 142 ? -19.654 -7.573 21.525 1.00 96.31 142 GLY A CA 1
ATOM 1059 C C . GLY A 1 142 ? -19.422 -6.411 20.559 1.00 96.31 142 GLY A C 1
ATOM 1060 O O . GLY A 1 142 ? -18.774 -6.594 19.531 1.00 96.31 142 GLY A O 1
ATOM 1061 N N . CYS A 1 143 ? -19.934 -5.216 20.865 1.00 96.75 143 CYS A N 1
ATOM 1062 C CA . CYS A 1 143 ? -19.590 -4.009 20.115 1.00 96.75 143 CYS A CA 1
ATOM 1063 C C . CYS A 1 143 ? -18.156 -3.588 20.444 1.00 96.75 143 CYS A C 1
ATOM 1065 O O . CYS A 1 143 ? -17.347 -3.446 19.538 1.00 96.75 143 CYS A O 1
ATOM 1067 N N . LEU A 1 144 ? -17.815 -3.514 21.734 1.00 97.31 144 LEU A N 1
ATOM 1068 C CA . LEU A 1 144 ? -16.482 -3.137 22.198 1.00 97.31 144 LEU A CA 1
ATOM 1069 C C . LEU A 1 144 ? -15.389 -4.069 21.656 1.00 97.31 144 LEU A C 1
ATOM 1071 O O . LEU A 1 144 ? -14.362 -3.590 21.190 1.00 97.31 144 LEU A O 1
ATOM 1075 N N . ALA A 1 145 ? -15.612 -5.387 21.658 1.00 97.56 145 ALA A N 1
ATOM 1076 C CA . ALA A 1 145 ? -14.648 -6.341 21.110 1.00 97.56 145 ALA A CA 1
ATOM 1077 C C . ALA A 1 145 ? -14.369 -6.087 19.620 1.00 97.56 145 ALA A C 1
ATOM 1079 O O . ALA A 1 145 ? -13.212 -6.099 19.209 1.00 97.56 145 ALA A O 1
ATOM 1080 N N . ARG A 1 146 ? -15.414 -5.799 18.830 1.00 96.62 146 ARG A N 1
ATOM 1081 C CA . ARG A 1 146 ? -15.280 -5.448 17.407 1.00 96.62 146 ARG A CA 1
ATOM 1082 C C . ARG A 1 146 ? -14.560 -4.120 17.214 1.00 96.62 146 ARG A C 1
ATOM 1084 O O . ARG A 1 146 ? -13.667 -4.049 16.386 1.00 96.62 146 ARG A O 1
ATOM 1091 N N . THR A 1 147 ? -14.884 -3.109 18.015 1.00 96.12 147 THR A N 1
ATOM 1092 C CA . THR A 1 147 ? -14.195 -1.814 18.000 1.00 96.12 147 THR A CA 1
ATOM 1093 C C . THR A 1 147 ? -12.695 -1.960 18.216 1.00 96.12 147 THR A C 1
ATOM 1095 O O . THR A 1 147 ? -11.895 -1.457 17.433 1.00 96.12 147 THR A O 1
ATOM 1098 N N . ILE A 1 148 ? -12.305 -2.688 19.264 1.00 96.69 148 ILE A N 1
ATOM 1099 C CA . ILE A 1 148 ? -10.899 -2.956 19.562 1.00 96.69 148 ILE A CA 1
ATOM 1100 C C . ILE A 1 148 ? -10.264 -3.775 18.430 1.00 96.69 148 ILE A C 1
ATOM 1102 O O . ILE A 1 148 ? -9.154 -3.475 17.999 1.00 96.69 148 ILE A O 1
ATOM 1106 N N . ALA A 1 149 ? -10.980 -4.759 17.885 1.00 95.94 149 ALA A N 1
ATOM 1107 C CA . ALA A 1 149 ? -10.502 -5.537 16.750 1.00 95.94 149 ALA A CA 1
ATOM 1108 C C . ALA A 1 149 ? -10.214 -4.666 15.511 1.00 95.94 149 ALA A C 1
ATOM 1110 O O . ALA A 1 149 ? -9.173 -4.851 14.881 1.00 95.94 149 ALA A O 1
ATOM 1111 N N . THR A 1 150 ? -11.071 -3.681 15.216 1.00 93.50 150 THR A N 1
ATOM 1112 C CA . THR A 1 150 ? -10.875 -2.696 14.140 1.00 93.50 150 THR A CA 1
ATOM 1113 C C . THR A 1 150 ? -9.646 -1.810 14.389 1.00 93.50 150 THR A C 1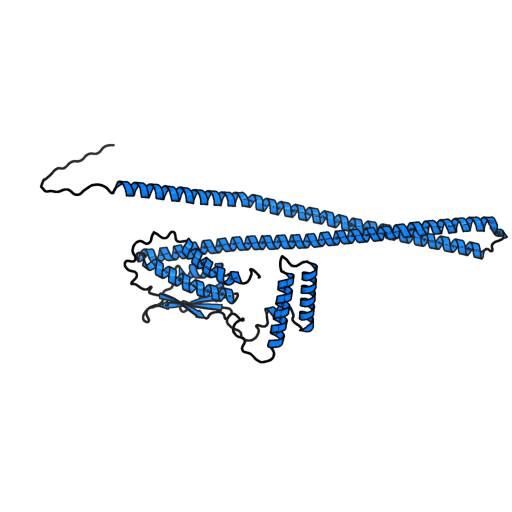
ATOM 1115 O O . THR A 1 150 ? -8.820 -1.672 13.489 1.00 93.50 150 THR A O 1
ATOM 1118 N N . PHE A 1 151 ? -9.470 -1.254 15.597 1.00 92.00 151 PHE A N 1
ATOM 1119 C CA . PHE A 1 151 ? -8.313 -0.396 15.923 1.00 92.00 151 PHE A CA 1
ATOM 1120 C C . PHE A 1 151 ? -6.966 -1.110 15.767 1.00 92.00 151 PHE A C 1
ATOM 1122 O O . PHE A 1 151 ? -5.991 -0.513 15.318 1.00 92.00 151 PHE A O 1
ATOM 1129 N N . PHE A 1 152 ? -6.902 -2.387 16.142 1.00 92.38 152 PHE A N 1
ATOM 1130 C CA . PHE A 1 152 ? -5.665 -3.170 16.096 1.00 92.38 152 PHE A CA 1
ATOM 1131 C C . PHE A 1 152 ? -5.561 -4.083 14.869 1.00 92.38 152 PHE A C 1
ATOM 1133 O O . PHE A 1 152 ? -4.656 -4.914 14.812 1.00 92.38 152 PHE A O 1
ATOM 1140 N N . GLU A 1 153 ? -6.466 -3.962 13.894 1.00 91.88 153 GLU A N 1
ATOM 1141 C CA . GLU A 1 153 ? -6.461 -4.773 12.666 1.00 91.88 153 GLU A CA 1
ATOM 1142 C C . GLU A 1 153 ? -6.369 -6.284 12.950 1.00 91.88 153 GLU A C 1
ATOM 1144 O O . GLU A 1 153 ? -5.576 -7.025 12.364 1.00 91.88 153 GLU A O 1
ATOM 1149 N N . CYS A 1 154 ? -7.166 -6.758 13.905 1.00 94.25 154 CYS A N 1
ATOM 1150 C CA . CYS A 1 154 ? -7.228 -8.170 14.267 1.00 94.25 154 CYS A CA 1
ATOM 1151 C C . CYS A 1 154 ? -8.656 -8.708 14.148 1.00 94.25 154 CYS A C 1
ATOM 1153 O O . CYS A 1 154 ? -9.615 -7.970 13.939 1.00 94.25 154 CYS A O 1
ATOM 1155 N N . LYS A 1 155 ? -8.809 -10.030 14.243 1.00 95.50 155 LYS A N 1
ATOM 1156 C CA . LYS A 1 155 ? -10.119 -10.690 14.280 1.00 95.50 155 LYS A CA 1
ATOM 1157 C C . LYS A 1 155 ? -10.468 -11.005 15.727 1.00 95.50 155 LYS A C 1
ATOM 1159 O O . LYS A 1 155 ? -9.626 -11.540 16.442 1.00 95.50 155 LYS A O 1
ATOM 1164 N N . CYS A 1 156 ? -11.701 -10.741 16.146 1.00 96.81 156 CYS A N 1
ATOM 1165 C CA . CYS A 1 156 ? -12.206 -11.168 17.449 1.00 96.81 156 CYS A CA 1
ATOM 1166 C C . CYS A 1 156 ? -13.241 -12.287 17.300 1.00 96.81 156 CYS A C 1
ATOM 1168 O O . CYS A 1 156 ? -14.086 -12.257 16.406 1.00 96.81 156 CYS A O 1
ATOM 1170 N N . SER A 1 157 ? -13.218 -13.250 18.213 1.00 96.81 157 SER A N 1
ATOM 1171 C CA . SER A 1 157 ? -14.237 -14.294 18.335 1.00 96.81 157 SER A CA 1
ATOM 1172 C C . SER A 1 157 ? -14.599 -14.491 19.801 1.00 96.81 157 SER A C 1
ATOM 1174 O O . SER A 1 157 ? -13.781 -14.264 20.692 1.00 96.81 157 SER A O 1
ATOM 1176 N N . ARG A 1 158 ? -15.844 -14.887 20.063 1.00 96.06 158 ARG A N 1
ATOM 1177 C CA . ARG A 1 158 ? -16.326 -15.153 21.419 1.00 96.06 158 ARG A CA 1
ATOM 1178 C C . ARG A 1 158 ? -16.265 -16.651 21.702 1.00 96.06 158 ARG A C 1
ATOM 1180 O O . ARG A 1 158 ? -16.836 -17.429 20.943 1.00 96.06 158 ARG A O 1
ATOM 1187 N N . SER A 1 159 ? -15.651 -17.031 22.816 1.00 93.56 159 SER A N 1
ATOM 1188 C CA . SER A 1 159 ? -15.628 -18.395 23.352 1.00 93.56 159 SER A CA 1
ATOM 1189 C C . SER A 1 159 ? -16.495 -18.510 24.615 1.00 93.56 159 SER A C 1
ATOM 1191 O O . SER A 1 159 ? -16.919 -17.506 25.201 1.00 93.56 159 SER A O 1
ATOM 1193 N N . ARG A 1 160 ? -16.824 -19.746 25.007 1.00 88.31 160 ARG A N 1
ATOM 1194 C CA . ARG A 1 160 ? -17.478 -20.071 26.284 1.00 88.31 160 ARG A CA 1
ATOM 1195 C C . ARG A 1 160 ? -16.446 -20.721 27.227 1.00 88.31 160 ARG A C 1
ATOM 1197 O O . ARG A 1 160 ? -15.686 -21.549 26.734 1.00 88.31 160 ARG A O 1
ATOM 1204 N N . PRO A 1 161 ? -16.474 -20.430 28.545 1.00 84.88 161 PRO A N 1
ATOM 1205 C CA . PRO A 1 161 ? -17.266 -19.389 29.222 1.00 84.88 161 PRO A CA 1
ATOM 1206 C C . PRO A 1 161 ? -16.803 -17.981 28.806 1.00 84.88 161 PRO A C 1
ATOM 1208 O O . PRO A 1 161 ? -15.726 -17.864 28.259 1.00 84.88 161 PRO A O 1
ATOM 1211 N N . LEU A 1 162 ? -17.650 -16.954 28.980 1.00 94.44 162 LEU A N 1
ATOM 1212 C CA . LEU A 1 162 ? -17.565 -15.566 28.466 1.00 94.44 162 LEU A CA 1
ATOM 1213 C C . LEU A 1 162 ? -16.142 -15.003 28.197 1.00 94.44 162 LEU A C 1
ATOM 1215 O O . LEU A 1 162 ? -15.644 -14.141 28.920 1.00 94.44 162 LEU A O 1
ATOM 1219 N N . GLN A 1 163 ? -15.530 -15.456 27.105 1.00 96.62 163 GLN A N 1
ATOM 1220 C CA . GLN A 1 163 ? -14.149 -15.172 26.724 1.00 96.62 163 GLN A CA 1
ATOM 1221 C C . GLN A 1 163 ? -14.126 -14.537 25.339 1.00 96.62 163 GLN A C 1
ATOM 1223 O O . GLN A 1 163 ? -14.911 -14.895 24.456 1.00 96.62 163 GLN A O 1
ATOM 1228 N N . TRP A 1 164 ? -13.196 -13.616 25.134 1.00 97.62 164 TRP A N 1
ATOM 1229 C CA . TRP A 1 164 ? -12.924 -12.986 23.851 1.00 97.62 164 TRP A CA 1
ATOM 1230 C C . TRP A 1 164 ? -11.519 -13.338 23.403 1.00 97.62 164 TRP A C 1
ATOM 1232 O O . TRP A 1 164 ? -10.547 -13.082 24.105 1.00 97.62 164 TRP A O 1
ATOM 1242 N N . LYS A 1 165 ? -11.431 -13.933 22.218 1.00 97.00 165 LYS A N 1
ATOM 1243 C CA . LYS A 1 165 ? -10.188 -14.348 21.583 1.00 97.00 165 LYS A CA 1
ATOM 1244 C C . LYS A 1 165 ? -9.885 -13.407 20.426 1.00 97.00 165 LYS A C 1
ATOM 1246 O O . LYS A 1 165 ? -10.680 -13.318 19.488 1.00 97.00 165 LYS A O 1
ATOM 1251 N N . PHE A 1 166 ? -8.741 -12.739 20.484 1.00 96.56 166 PHE A N 1
ATOM 1252 C CA . PHE A 1 166 ? -8.213 -11.868 19.439 1.00 96.56 166 PHE A CA 1
ATOM 1253 C C . PHE A 1 166 ? -7.123 -12.611 18.675 1.00 96.56 166 PHE A C 1
ATOM 1255 O O . PHE A 1 166 ? -6.138 -13.019 19.275 1.00 96.56 166 PHE A O 1
ATOM 1262 N N . SER A 1 167 ? -7.289 -12.797 17.368 1.00 94.62 167 SER A N 1
ATOM 1263 C CA . SER A 1 167 ? -6.351 -13.514 16.491 1.00 94.62 167 SER A CA 1
ATOM 1264 C C . SER A 1 167 ? -5.855 -12.619 15.356 1.00 94.62 167 SER A C 1
ATOM 1266 O O . SER A 1 167 ? -6.634 -11.829 14.818 1.00 94.62 167 SER A O 1
ATOM 1268 N N . GLY A 1 168 ? -4.583 -12.746 14.972 1.00 89.94 168 GLY A N 1
ATOM 1269 C CA . GLY A 1 168 ? -3.938 -11.867 13.993 1.00 89.94 168 GLY A CA 1
ATOM 1270 C C . GLY A 1 168 ? -2.430 -11.756 14.221 1.00 89.94 168 GLY A C 1
ATOM 1271 O O . GLY A 1 168 ? -1.792 -12.710 14.659 1.00 89.94 168 GLY A O 1
ATOM 1272 N N . ARG A 1 169 ? -1.850 -10.584 13.929 1.00 85.31 169 ARG A N 1
ATOM 1273 C CA . ARG A 1 169 ? -0.432 -10.305 14.217 1.00 85.31 169 ARG A CA 1
ATOM 1274 C C . ARG A 1 169 ? -0.196 -10.330 15.743 1.00 85.31 169 ARG A C 1
ATOM 1276 O O . ARG A 1 169 ? -0.911 -9.601 16.431 1.00 85.31 169 ARG A O 1
ATOM 1283 N N . PRO A 1 170 ? 0.794 -11.080 16.278 1.00 84.75 170 PRO A N 1
ATOM 1284 C CA . PRO A 1 170 ? 0.987 -11.264 17.725 1.00 84.75 170 PRO A CA 1
ATOM 1285 C C . PRO A 1 170 ? 0.981 -9.962 18.539 1.00 84.75 170 PRO A C 1
ATOM 1287 O O . PRO A 1 170 ? 0.142 -9.805 19.428 1.00 84.75 170 PRO A O 1
ATOM 1290 N N . GLY A 1 171 ? 1.805 -8.980 18.155 1.00 84.06 171 GLY A N 1
ATOM 1291 C CA . GLY A 1 171 ? 1.857 -7.680 18.836 1.00 84.06 171 GLY A CA 1
ATOM 1292 C C . GLY A 1 171 ? 0.522 -6.924 18.824 1.00 84.06 171 GLY A C 1
ATOM 1293 O O . GLY A 1 171 ? 0.126 -6.346 19.833 1.00 84.06 171 GLY A O 1
ATOM 1294 N N . ASN A 1 172 ? -0.231 -6.999 17.722 1.00 89.94 172 ASN A N 1
ATOM 1295 C CA . ASN A 1 172 ? -1.552 -6.376 17.629 1.00 89.94 172 ASN A CA 1
ATOM 1296 C C . ASN A 1 172 ? -2.575 -7.104 18.506 1.00 89.94 172 ASN A C 1
ATOM 1298 O O . ASN A 1 172 ? -3.374 -6.464 19.178 1.00 89.94 172 ASN A O 1
ATOM 1302 N N . THR A 1 173 ? -2.546 -8.439 18.535 1.00 93.44 173 THR A N 1
ATOM 1303 C CA . THR A 1 173 ? -3.468 -9.228 19.365 1.00 93.44 173 THR A CA 1
ATOM 1304 C C . THR A 1 173 ? -3.208 -9.055 20.859 1.00 93.44 173 THR A C 1
ATOM 1306 O O . THR A 1 173 ? -4.157 -9.036 21.640 1.00 93.44 173 THR A O 1
ATOM 1309 N N . ALA A 1 174 ? -1.947 -8.907 21.278 1.00 91.62 174 ALA A N 1
ATOM 1310 C CA . ALA A 1 174 ? -1.589 -8.598 22.661 1.00 91.62 174 ALA A CA 1
ATOM 1311 C C . ALA A 1 174 ? -2.095 -7.204 23.062 1.00 91.62 174 ALA A C 1
ATOM 1313 O O . ALA A 1 174 ? -2.790 -7.068 24.070 1.00 91.62 174 ALA A O 1
ATOM 1314 N N . ALA A 1 175 ? -1.836 -6.192 22.228 1.00 90.81 175 ALA A N 1
ATOM 1315 C CA . ALA A 1 175 ? -2.328 -4.835 22.451 1.00 90.81 175 ALA A CA 1
ATOM 1316 C C . ALA A 1 175 ? -3.865 -4.764 22.472 1.00 90.81 175 ALA A C 1
ATOM 1318 O O . ALA A 1 175 ? -4.433 -4.128 23.358 1.00 90.81 175 ALA A O 1
ATOM 1319 N N . ALA A 1 176 ? -4.539 -5.483 21.570 1.00 94.69 176 ALA A N 1
ATOM 1320 C CA . ALA A 1 176 ? -5.995 -5.587 21.533 1.00 94.69 176 ALA A CA 1
ATOM 1321 C C . ALA A 1 176 ? -6.569 -6.192 22.820 1.00 94.69 176 ALA A C 1
ATOM 1323 O O . ALA A 1 176 ? -7.510 -5.645 23.389 1.00 94.69 176 ALA A O 1
ATOM 1324 N N . ALA A 1 177 ? -5.993 -7.288 23.316 1.00 96.06 177 ALA A N 1
ATOM 1325 C CA . ALA A 1 177 ? -6.456 -7.921 24.546 1.00 96.06 177 ALA A CA 1
ATOM 1326 C C . ALA A 1 177 ? -6.317 -6.989 25.763 1.00 96.06 177 ALA A C 1
ATOM 1328 O O . ALA A 1 177 ? -7.281 -6.810 26.509 1.00 96.06 177 ALA A O 1
ATOM 1329 N N . MET A 1 178 ? -5.167 -6.322 25.910 1.00 94.38 178 MET A N 1
ATOM 1330 C CA . MET A 1 178 ? -4.952 -5.333 26.974 1.00 94.38 178 MET A CA 1
ATOM 1331 C C . MET A 1 178 ? -5.909 -4.139 26.850 1.00 94.38 178 MET A C 1
ATOM 1333 O O . MET A 1 178 ? -6.525 -3.721 27.828 1.00 94.38 178 MET A O 1
ATOM 1337 N N . ALA A 1 179 ? -6.083 -3.603 25.639 1.00 94.62 179 ALA A N 1
ATOM 1338 C CA . ALA A 1 179 ? -6.984 -2.481 25.398 1.00 94.62 179 ALA A CA 1
ATOM 1339 C C . ALA A 1 179 ? -8.448 -2.848 25.672 1.00 94.62 179 ALA A C 1
ATOM 1341 O O . ALA A 1 179 ? -9.195 -2.025 26.206 1.00 94.62 179 ALA A O 1
ATOM 1342 N N . PHE A 1 180 ? -8.860 -4.076 25.346 1.00 96.75 180 PHE A N 1
ATOM 1343 C CA . PHE A 1 180 ? -10.191 -4.576 25.664 1.00 96.75 180 PHE A CA 1
ATOM 1344 C C . PHE A 1 180 ? -10.404 -4.678 27.176 1.00 96.75 180 PHE A C 1
ATOM 1346 O O . PHE A 1 180 ? -11.420 -4.185 27.660 1.00 96.75 180 PHE A O 1
ATOM 1353 N N . GLU A 1 181 ? -9.450 -5.249 27.922 1.00 96.62 181 GLU A N 1
ATOM 1354 C CA . GLU A 1 181 ? -9.510 -5.316 29.388 1.00 96.62 181 GLU A CA 1
ATOM 1355 C C . GLU A 1 181 ? -9.701 -3.924 30.005 1.00 96.62 181 GLU A C 1
ATOM 1357 O O . GLU A 1 181 ? -10.664 -3.688 30.742 1.00 96.62 181 GLU A O 1
ATOM 1362 N N . VAL A 1 182 ? -8.822 -2.984 29.651 1.00 95.44 182 VAL A N 1
ATOM 1363 C CA . VAL A 1 182 ? -8.840 -1.621 30.194 1.00 95.44 182 VAL A CA 1
ATOM 1364 C C . VAL A 1 182 ? -10.137 -0.898 29.827 1.00 95.44 182 VAL A C 1
ATOM 1366 O O . VAL A 1 182 ? -10.804 -0.344 30.701 1.00 95.44 182 VAL A O 1
ATOM 1369 N N . SER A 1 183 ? -10.541 -0.941 28.555 1.00 95.12 183 SER A N 1
ATOM 1370 C CA . SER A 1 183 ? -11.745 -0.247 28.077 1.00 95.12 183 SER A CA 1
ATOM 1371 C C . SER A 1 183 ? -13.019 -0.819 28.696 1.00 95.12 183 SER A C 1
ATOM 1373 O O . SER A 1 183 ? -13.924 -0.068 29.056 1.00 95.12 183 SER A O 1
ATOM 1375 N N . TYR A 1 184 ? -13.093 -2.143 28.850 1.00 96.56 184 TYR A N 1
ATOM 1376 C CA . TYR A 1 184 ? -14.236 -2.812 29.463 1.00 96.56 184 TYR A CA 1
ATOM 1377 C C . TYR A 1 184 ? -14.379 -2.423 30.938 1.00 96.56 184 TYR A C 1
ATOM 1379 O O . TYR A 1 184 ? -15.462 -2.020 31.372 1.00 96.56 184 TYR A O 1
ATOM 1387 N N . ASN A 1 185 ? -13.281 -2.491 31.695 1.00 95.81 185 ASN A N 1
ATOM 1388 C CA . ASN A 1 185 ? -13.270 -2.165 33.119 1.00 95.81 185 ASN A CA 1
ATOM 1389 C C . ASN A 1 185 ? -13.577 -0.675 33.361 1.00 95.81 185 ASN A C 1
ATOM 1391 O O . ASN A 1 185 ? -14.371 -0.349 34.247 1.00 95.81 185 ASN A O 1
ATOM 1395 N N . LEU A 1 186 ? -13.038 0.227 32.531 1.00 94.44 186 LEU A N 1
ATOM 1396 C CA . LEU A 1 186 ? -13.353 1.659 32.584 1.00 94.44 186 LEU A CA 1
ATOM 1397 C C . LEU A 1 186 ? -14.819 1.950 32.251 1.00 94.44 186 LEU A C 1
ATOM 1399 O O . LEU A 1 186 ? -15.463 2.707 32.976 1.00 94.44 186 LEU A O 1
ATOM 1403 N N . ALA A 1 187 ? -15.368 1.329 31.201 1.00 94.56 187 ALA A N 1
ATOM 1404 C CA . ALA A 1 187 ? -16.770 1.507 30.827 1.00 94.56 187 ALA A CA 1
ATOM 1405 C C . ALA A 1 187 ? -17.709 1.127 31.982 1.00 94.56 187 ALA A C 1
ATOM 1407 O O . ALA A 1 187 ? -18.638 1.871 32.305 1.00 94.56 187 ALA A O 1
ATOM 1408 N N . LEU A 1 188 ? -17.429 0.003 32.654 1.00 94.56 188 LEU A N 1
ATOM 1409 C CA . LEU A 1 188 ? -18.184 -0.411 33.832 1.00 94.56 188 LEU A CA 1
ATOM 1410 C C . LEU A 1 188 ? -18.037 0.584 34.981 1.00 94.56 188 LEU A C 1
ATOM 1412 O O . LEU A 1 188 ? -19.059 1.025 35.507 1.00 94.56 188 LEU A O 1
ATOM 1416 N N . ALA A 1 189 ? -16.812 0.981 35.328 1.00 93.62 189 ALA A N 1
ATOM 1417 C CA . ALA A 1 189 ? -16.559 1.937 36.404 1.00 93.62 189 ALA A CA 1
ATOM 1418 C C . ALA A 1 189 ? -17.295 3.270 36.176 1.00 93.62 189 ALA A C 1
ATOM 1420 O O . ALA A 1 189 ? -17.977 3.768 37.071 1.00 93.62 189 ALA A O 1
ATOM 1421 N N . TRP A 1 190 ? -17.242 3.819 34.961 1.00 93.19 190 TRP A N 1
ATOM 1422 C CA . TRP A 1 190 ? -17.930 5.070 34.627 1.00 93.19 190 TRP A CA 1
ATOM 1423 C C . TRP A 1 190 ? -19.450 4.935 34.668 1.00 93.19 190 TRP A C 1
ATOM 1425 O O . TRP A 1 190 ? -20.137 5.844 35.143 1.00 93.19 190 TRP A O 1
ATOM 1435 N N . SER A 1 191 ? -19.983 3.785 34.251 1.00 94.00 191 SER A N 1
ATOM 1436 C CA . SER A 1 191 ? -21.421 3.519 34.312 1.00 94.00 191 SER A CA 1
ATOM 1437 C C . SER A 1 191 ? -21.968 3.458 35.742 1.00 94.00 191 SER A C 1
ATOM 1439 O O . SER A 1 191 ? -23.151 3.720 35.942 1.00 94.00 191 SER A O 1
ATOM 1441 N N . MET A 1 192 ? -21.137 3.173 36.755 1.00 91.19 192 MET A N 1
ATOM 1442 C CA . MET A 1 192 ? -21.595 3.066 38.149 1.00 91.19 192 MET A CA 1
ATOM 1443 C C . MET A 1 192 ? -22.155 4.383 38.693 1.00 91.19 192 MET A C 1
ATOM 1445 O O . MET A 1 192 ? -23.079 4.352 39.506 1.00 91.19 192 MET A O 1
ATOM 1449 N N . SER A 1 193 ? -21.661 5.518 38.184 1.00 89.38 193 SER A N 1
ATOM 1450 C CA . SER A 1 193 ? -22.182 6.859 38.491 1.00 89.38 193 SER A CA 1
ATOM 1451 C C . SER A 1 193 ? -23.614 7.099 37.987 1.00 89.38 193 SER A C 1
ATOM 1453 O O . SER A 1 193 ? -24.269 8.047 38.415 1.00 89.38 193 SER A O 1
ATOM 1455 N N . ARG A 1 194 ? -24.117 6.254 37.076 1.00 91.00 194 ARG A N 1
ATOM 1456 C CA . ARG A 1 194 ? -25.441 6.386 36.455 1.00 91.00 194 ARG A CA 1
ATOM 1457 C C . ARG A 1 194 ? -26.491 5.551 37.188 1.00 91.00 194 ARG A C 1
ATOM 1459 O O . ARG A 1 194 ? -26.180 4.524 37.808 1.00 91.00 194 ARG A O 1
ATOM 1466 N N . LYS A 1 195 ? -27.761 5.959 37.065 1.00 90.56 195 LYS A N 1
ATOM 1467 C CA . LYS A 1 195 ? -28.914 5.193 37.569 1.00 90.56 195 LYS A CA 1
ATOM 1468 C C . LYS A 1 195 ? -28.954 3.814 36.904 1.00 90.56 195 LYS A C 1
ATOM 1470 O O . LYS A 1 195 ? -28.582 3.684 35.743 1.00 90.56 195 LYS A O 1
ATOM 1475 N N . SER A 1 196 ? -29.425 2.787 37.619 1.00 84.00 196 SER A N 1
ATOM 1476 C CA . SER A 1 196 ? -29.373 1.374 37.185 1.00 84.00 196 SER A CA 1
ATOM 1477 C C . SER A 1 196 ? -29.855 1.139 35.739 1.00 84.00 196 SER A C 1
ATOM 1479 O O . SER A 1 196 ? -29.185 0.445 34.976 1.00 84.00 196 SER A O 1
ATOM 1481 N N . GLY A 1 197 ? -30.954 1.785 35.325 1.00 84.44 197 GLY A N 1
ATOM 1482 C CA . GLY A 1 197 ? -31.490 1.678 33.959 1.00 84.44 197 GLY A CA 1
ATOM 1483 C C . GLY A 1 197 ? -30.640 2.359 32.875 1.00 84.44 197 GLY A C 1
ATOM 1484 O O . GLY A 1 197 ? -30.593 1.888 31.742 1.00 84.44 197 GLY A O 1
ATOM 1485 N N . GLU A 1 198 ? -29.906 3.417 33.222 1.00 90.94 198 GLU A N 1
ATOM 1486 C CA . GLU A 1 198 ? -29.085 4.212 32.294 1.00 90.94 198 GLU A CA 1
ATOM 1487 C C . GLU A 1 198 ? -27.680 3.626 32.088 1.00 90.94 198 GLU A C 1
ATOM 1489 O O . GLU A 1 198 ? -26.983 3.974 31.136 1.00 90.94 198 GLU A O 1
ATOM 1494 N N . ARG A 1 199 ? -27.234 2.710 32.957 1.00 92.56 199 ARG A N 1
ATOM 1495 C CA . ARG A 1 199 ? -25.887 2.114 32.855 1.00 92.56 199 ARG A CA 1
ATOM 1496 C C . ARG A 1 199 ? -25.692 1.385 31.531 1.00 92.56 199 ARG A C 1
ATOM 1498 O O . ARG A 1 199 ? -24.647 1.498 30.894 1.00 92.56 199 ARG A O 1
ATOM 1505 N N . ARG A 1 200 ? -26.721 0.644 31.106 1.00 91.81 200 ARG A N 1
ATOM 1506 C CA . ARG A 1 200 ? -26.691 -0.137 29.866 1.00 91.81 200 ARG A CA 1
ATOM 1507 C C . ARG A 1 200 ? -26.628 0.764 28.637 1.00 91.81 200 ARG A C 1
ATOM 1509 O O . ARG A 1 200 ? -25.821 0.488 27.751 1.00 91.81 200 ARG A O 1
ATOM 1516 N N . SER A 1 201 ? -27.461 1.804 28.578 1.00 93.69 201 SER A N 1
ATOM 1517 C CA . SER A 1 201 ? -27.465 2.747 27.455 1.00 93.69 201 SER A CA 1
ATOM 1518 C C . SER A 1 201 ? -26.152 3.525 27.385 1.00 93.69 201 SER A C 1
ATOM 1520 O O . SER A 1 201 ? -25.602 3.665 26.297 1.00 93.69 201 SER A O 1
ATOM 1522 N N . TYR A 1 202 ? -25.590 3.920 28.532 1.00 94.75 202 TYR A N 1
ATOM 1523 C CA . TYR A 1 202 ? -24.290 4.587 28.602 1.00 94.75 202 TYR A CA 1
ATOM 1524 C C . TYR A 1 202 ? -23.154 3.733 28.016 1.00 94.75 202 TYR A C 1
ATOM 1526 O O . TYR A 1 202 ? -22.464 4.178 27.099 1.00 94.75 202 TYR A O 1
ATOM 1534 N N . CYS A 1 203 ? -22.976 2.489 28.480 1.00 94.94 203 CYS A N 1
ATOM 1535 C CA . CYS A 1 203 ? -21.911 1.620 27.960 1.00 94.94 203 CYS A CA 1
ATOM 1536 C C . CYS A 1 203 ? -22.096 1.288 26.473 1.00 94.94 203 CYS A C 1
ATOM 1538 O O . CYS A 1 203 ? -21.116 1.159 25.740 1.00 94.94 203 CYS A O 1
ATOM 1540 N N . LEU A 1 204 ? -23.347 1.137 26.026 1.00 94.19 204 LEU A N 1
ATOM 1541 C CA . LEU A 1 204 ? -23.655 0.879 24.624 1.00 94.19 204 LEU A CA 1
ATOM 1542 C C . LEU A 1 204 ? -23.311 2.093 23.749 1.00 94.19 204 LEU A C 1
ATOM 1544 O O . LEU A 1 204 ? -22.630 1.930 22.740 1.00 94.19 204 LEU A O 1
ATOM 1548 N N . GLY A 1 205 ? -23.704 3.299 24.168 1.00 93.88 205 GLY A N 1
ATOM 1549 C CA . GLY A 1 205 ? -23.352 4.548 23.489 1.00 93.88 205 GLY A CA 1
ATOM 1550 C C . GLY A 1 205 ? -21.839 4.762 23.405 1.00 93.88 205 GLY A C 1
ATOM 1551 O O . GLY A 1 205 ? -21.330 5.083 22.334 1.00 93.88 205 GLY A O 1
ATOM 1552 N N . LEU A 1 206 ? -21.107 4.482 24.490 1.00 95.06 206 LEU A N 1
ATOM 1553 C CA . LEU A 1 206 ? -19.640 4.519 24.504 1.00 95.06 206 LEU A CA 1
ATOM 1554 C C . LEU A 1 206 ? -19.044 3.559 23.462 1.00 95.06 206 LEU A C 1
ATOM 1556 O O . LEU A 1 206 ? -18.203 3.959 22.659 1.00 95.06 206 LEU A O 1
ATOM 1560 N N . ALA A 1 207 ? -19.492 2.300 23.444 1.00 94.69 207 ALA A N 1
ATOM 1561 C CA . ALA A 1 207 ? -18.982 1.301 22.508 1.00 94.69 207 ALA A CA 1
ATOM 1562 C C . ALA A 1 207 ? -19.276 1.667 21.041 1.00 94.69 207 ALA A C 1
ATOM 1564 O O . ALA A 1 207 ? -18.397 1.494 20.194 1.00 94.69 207 ALA A O 1
ATOM 1565 N N . HIS A 1 208 ? -20.463 2.213 20.745 1.00 94.25 208 HIS A N 1
ATOM 1566 C CA . HIS A 1 208 ? -20.814 2.705 19.408 1.00 94.25 208 HIS A CA 1
ATOM 1567 C C . HIS A 1 208 ? -19.987 3.921 18.990 1.00 94.25 208 HIS A C 1
ATOM 1569 O O . HIS A 1 208 ? -19.501 3.954 17.862 1.00 94.25 208 HIS A O 1
ATOM 1575 N N . GLY A 1 209 ? -19.784 4.892 19.884 1.00 92.81 209 GLY A N 1
ATOM 1576 C CA . GLY A 1 209 ? -18.957 6.066 19.597 1.00 92.81 209 GLY A CA 1
ATOM 1577 C C . GLY A 1 209 ? -17.510 5.685 19.276 1.00 92.81 209 GLY A C 1
ATOM 1578 O O . GLY A 1 209 ? -16.942 6.159 18.292 1.00 92.81 209 GLY A O 1
ATOM 1579 N N . LEU A 1 210 ? -16.935 4.758 20.049 1.00 92.81 210 LEU A N 1
ATOM 1580 C CA . LEU A 1 210 ? -15.600 4.228 19.768 1.00 92.81 210 LEU A CA 1
ATOM 1581 C C . LEU A 1 210 ? -15.564 3.429 18.458 1.00 92.81 210 LEU A C 1
ATOM 1583 O O . LEU A 1 210 ? -14.588 3.530 17.724 1.00 92.81 210 LEU A O 1
ATOM 1587 N N . PHE A 1 211 ? -16.614 2.657 18.151 1.00 92.62 211 PHE A N 1
ATOM 1588 C CA . PHE A 1 211 ? -16.707 1.908 16.893 1.00 92.62 211 PHE A CA 1
ATOM 1589 C C . PHE A 1 211 ? -16.718 2.839 15.677 1.00 92.62 211 PHE A C 1
ATOM 1591 O O . PHE A 1 211 ? -15.930 2.652 14.756 1.00 92.62 211 PHE A O 1
ATOM 1598 N N . ALA A 1 212 ? -17.559 3.877 15.701 1.00 91.81 212 ALA A N 1
ATOM 1599 C CA . ALA A 1 212 ? -17.640 4.861 14.624 1.00 91.81 212 ALA A CA 1
ATOM 1600 C C . ALA A 1 212 ? -16.296 5.569 14.391 1.00 91.81 212 ALA A C 1
ATOM 1602 O O . ALA A 1 212 ? -15.902 5.798 13.249 1.00 91.81 212 ALA A O 1
ATOM 1603 N N . ARG A 1 213 ? -15.560 5.869 15.471 1.00 89.94 213 ARG A N 1
ATOM 1604 C CA . ARG A 1 213 ? -14.204 6.421 15.379 1.00 89.94 213 ARG A CA 1
ATOM 1605 C C . ARG A 1 213 ? -13.210 5.425 14.775 1.00 89.94 213 ARG A C 1
ATOM 1607 O O . ARG A 1 213 ? -12.433 5.820 13.915 1.00 89.94 213 ARG A O 1
ATOM 1614 N N . ALA A 1 214 ? -13.252 4.161 15.195 1.00 90.38 214 ALA A N 1
ATOM 1615 C CA . ALA A 1 214 ? -12.367 3.116 14.679 1.00 90.38 214 ALA A CA 1
ATOM 1616 C C . ALA A 1 214 ? -12.548 2.895 13.170 1.00 90.38 214 ALA A C 1
ATOM 1618 O O . ALA A 1 214 ? -11.566 2.746 12.448 1.00 90.38 214 ALA A O 1
ATOM 1619 N N . GLU A 1 215 ? -13.795 2.884 12.691 1.00 89.75 215 GLU A N 1
ATOM 1620 C CA . GLU A 1 215 ? -14.100 2.726 11.264 1.00 89.75 215 GLU A CA 1
ATOM 1621 C C . GLU A 1 215 ? -13.669 3.946 10.444 1.00 89.75 215 GLU A C 1
ATOM 1623 O O . GLU A 1 215 ? -13.126 3.778 9.356 1.00 89.75 215 GLU A O 1
ATOM 1628 N N . ARG A 1 216 ? -13.831 5.165 10.977 1.00 88.75 216 ARG A N 1
ATOM 1629 C CA . ARG A 1 216 ? -13.329 6.380 10.320 1.00 88.75 216 ARG A CA 1
ATOM 1630 C C . ARG A 1 216 ? -11.810 6.344 10.159 1.00 88.75 216 ARG A C 1
ATOM 1632 O O . ARG A 1 216 ? -11.316 6.499 9.053 1.00 88.75 216 ARG A O 1
ATOM 1639 N N . GLU A 1 217 ? -11.089 6.051 11.238 1.00 87.19 217 GLU A N 1
ATOM 1640 C CA . GLU A 1 217 ? -9.625 5.971 11.211 1.00 87.19 217 GLU A CA 1
ATOM 1641 C C . GLU A 1 217 ? -9.133 4.845 10.286 1.00 87.19 217 GLU A C 1
ATOM 1643 O O . GLU A 1 217 ? -8.122 4.972 9.600 1.00 87.19 217 GLU A O 1
ATOM 1648 N N . ARG A 1 218 ? -9.872 3.731 10.221 1.00 87.75 218 ARG A N 1
ATOM 1649 C CA . ARG A 1 218 ? -9.599 2.660 9.261 1.00 87.75 218 ARG A CA 1
ATOM 1650 C C . ARG A 1 218 ? -9.794 3.122 7.816 1.00 87.75 218 ARG A C 1
ATOM 1652 O O . ARG A 1 218 ? -8.985 2.757 6.967 1.00 87.75 218 ARG A O 1
ATOM 1659 N N . ALA A 1 219 ? -10.859 3.867 7.529 1.00 86.88 219 ALA A N 1
ATOM 1660 C CA . ALA A 1 219 ? -11.116 4.397 6.194 1.00 86.88 219 ALA A CA 1
ATOM 1661 C C . ALA A 1 219 ? -10.016 5.385 5.772 1.00 86.88 219 ALA A C 1
ATOM 1663 O O . ALA A 1 219 ? -9.474 5.240 4.681 1.00 86.88 219 ALA A O 1
ATOM 1664 N N . GLU A 1 220 ? -9.621 6.296 6.666 1.00 82.69 220 GLU A N 1
ATOM 1665 C CA . GLU A 1 220 ? -8.516 7.246 6.463 1.00 82.69 220 GLU A CA 1
ATOM 1666 C C . GLU A 1 220 ? -7.191 6.519 6.172 1.00 82.69 220 GLU A C 1
ATOM 1668 O O . GLU A 1 220 ? -6.525 6.792 5.170 1.00 82.69 220 GLU A O 1
ATOM 1673 N N . ARG A 1 221 ? -6.847 5.502 6.976 1.00 81.69 221 ARG A N 1
ATOM 1674 C CA . ARG A 1 221 ? -5.663 4.661 6.729 1.00 81.69 221 ARG A CA 1
ATOM 1675 C C . ARG A 1 221 ? -5.722 3.953 5.378 1.00 81.69 221 ARG A C 1
ATOM 1677 O O . ARG A 1 221 ? -4.714 3.864 4.685 1.00 81.69 221 ARG A O 1
ATOM 1684 N N . GLN A 1 222 ? -6.890 3.446 4.984 1.00 82.62 222 GLN A N 1
ATOM 1685 C CA . GLN A 1 222 ? -7.041 2.792 3.686 1.00 82.62 222 GLN A CA 1
ATOM 1686 C C . GLN A 1 222 ? -6.861 3.782 2.531 1.00 82.62 222 GLN A C 1
ATOM 1688 O O . GLN A 1 222 ? -6.243 3.428 1.529 1.00 82.62 222 GLN A O 1
ATOM 1693 N N . THR A 1 223 ? -7.373 5.009 2.658 1.00 79.38 223 THR A N 1
ATOM 1694 C CA . THR A 1 223 ? -7.161 6.050 1.646 1.00 79.38 223 THR A CA 1
ATOM 1695 C C . THR A 1 223 ? -5.690 6.437 1.535 1.00 79.38 223 THR A C 1
ATOM 1697 O O . THR A 1 223 ? -5.178 6.508 0.423 1.00 79.38 223 THR A O 1
ATOM 1700 N N . GLU A 1 224 ? -4.982 6.576 2.657 1.00 74.69 224 GLU A N 1
ATOM 1701 C CA . GLU A 1 224 ? -3.548 6.882 2.671 1.00 74.69 224 GLU A CA 1
ATOM 1702 C C . GLU A 1 224 ? -2.722 5.768 2.012 1.00 74.69 224 GLU A C 1
ATOM 1704 O O . GLU A 1 224 ? -1.888 6.038 1.151 1.00 74.69 224 GLU A O 1
ATOM 1709 N N . LEU A 1 225 ? -3.004 4.501 2.337 1.00 75.12 225 LEU A N 1
ATOM 1710 C CA . LEU A 1 225 ? -2.335 3.358 1.708 1.00 75.12 225 LEU A CA 1
ATOM 1711 C C . LEU A 1 225 ? -2.569 3.311 0.195 1.00 75.12 225 LEU A C 1
ATOM 1713 O O . LEU A 1 225 ? -1.636 3.062 -0.565 1.00 75.12 225 LEU A O 1
ATOM 1717 N N . ASN A 1 226 ? -3.794 3.591 -0.253 1.00 79.00 226 ASN A N 1
ATOM 1718 C CA . ASN A 1 226 ? -4.101 3.634 -1.680 1.00 79.00 226 ASN A CA 1
ATOM 1719 C C . ASN A 1 226 ? -3.326 4.755 -2.396 1.00 79.00 226 ASN A C 1
ATOM 1721 O O . ASN A 1 226 ? -2.887 4.551 -3.527 1.00 79.00 226 ASN A O 1
ATOM 1725 N N . LEU A 1 227 ? -3.143 5.915 -1.754 1.00 74.94 227 LEU A N 1
ATOM 1726 C CA . LEU A 1 227 ? -2.340 7.017 -2.297 1.00 74.94 227 LEU A CA 1
ATOM 1727 C C . LEU A 1 227 ? -0.859 6.633 -2.394 1.00 74.94 227 LEU A C 1
ATOM 1729 O O . LEU A 1 227 ? -0.239 6.862 -3.430 1.00 74.94 227 LEU A O 1
ATOM 1733 N N . VAL A 1 228 ? -0.303 5.988 -1.364 1.00 72.25 228 VAL A N 1
ATOM 1734 C CA . VAL A 1 228 ? 1.083 5.487 -1.390 1.00 72.25 228 VAL A CA 1
ATOM 1735 C C . VAL A 1 228 ? 1.281 4.490 -2.536 1.00 72.25 228 VAL A C 1
ATOM 1737 O O . VAL A 1 228 ? 2.208 4.649 -3.329 1.00 72.25 228 VAL A O 1
ATOM 1740 N N . ASP A 1 229 ? 0.368 3.528 -2.695 1.00 76.25 229 ASP A N 1
ATOM 1741 C CA . ASP A 1 229 ? 0.412 2.559 -3.796 1.00 76.25 229 ASP A CA 1
ATOM 1742 C C . ASP A 1 229 ? 0.346 3.240 -5.177 1.00 76.25 229 ASP A C 1
ATOM 1744 O O . ASP A 1 229 ? 1.000 2.802 -6.128 1.00 76.25 229 ASP A O 1
ATOM 1748 N N . GLN A 1 230 ? -0.445 4.310 -5.320 1.00 75.75 230 GLN A N 1
ATOM 1749 C CA . GLN A 1 230 ? -0.512 5.092 -6.560 1.00 75.75 230 GLN A CA 1
ATOM 1750 C C . GLN A 1 230 ? 0.805 5.824 -6.843 1.00 75.75 230 GLN A C 1
ATOM 1752 O O . GLN A 1 230 ? 1.311 5.755 -7.968 1.00 75.75 230 GLN A O 1
ATOM 1757 N N . VAL A 1 231 ? 1.388 6.471 -5.832 1.00 75.12 231 VAL A N 1
ATOM 1758 C CA . VAL A 1 231 ? 2.676 7.170 -5.943 1.00 75.12 231 VAL A CA 1
ATOM 1759 C C . VAL A 1 231 ? 3.796 6.195 -6.308 1.00 75.12 231 VAL A C 1
ATOM 1761 O O . VAL A 1 231 ? 4.589 6.480 -7.208 1.00 75.12 231 VAL A O 1
ATOM 1764 N N . ASP A 1 232 ? 3.835 5.009 -5.700 1.00 76.06 232 ASP A N 1
ATOM 1765 C CA . ASP A 1 232 ? 4.830 3.982 -6.020 1.00 76.06 232 ASP A CA 1
ATOM 1766 C C . ASP A 1 232 ? 4.708 3.494 -7.472 1.00 76.06 232 ASP A C 1
ATOM 1768 O O . ASP A 1 232 ? 5.717 3.351 -8.174 1.00 76.06 232 ASP A O 1
ATOM 1772 N N . ARG A 1 233 ? 3.479 3.317 -7.980 1.00 76.25 233 ARG A N 1
ATOM 1773 C CA . ARG A 1 233 ? 3.238 2.994 -9.401 1.00 76.25 233 ARG A CA 1
ATOM 1774 C C . ARG A 1 233 ? 3.708 4.110 -10.332 1.00 76.25 233 ARG A C 1
ATOM 1776 O O . ARG A 1 233 ? 4.272 3.827 -11.391 1.00 76.25 233 ARG A O 1
ATOM 1783 N N . GLN A 1 234 ? 3.495 5.373 -9.966 1.00 76.56 234 GLN A N 1
ATOM 1784 C CA . GLN A 1 234 ? 3.989 6.513 -10.745 1.00 76.56 234 GLN A CA 1
ATOM 1785 C C . GLN A 1 234 ? 5.518 6.595 -10.731 1.00 76.56 234 GLN A C 1
ATOM 1787 O O . GLN A 1 234 ? 6.135 6.756 -11.784 1.00 76.56 234 GLN A O 1
ATOM 1792 N N . CYS A 1 235 ? 6.144 6.394 -9.573 1.00 76.81 235 CYS A N 1
ATOM 1793 C CA . CYS A 1 235 ? 7.597 6.332 -9.437 1.00 76.81 235 CYS A CA 1
ATOM 1794 C C . CYS A 1 235 ? 8.194 5.207 -10.302 1.00 76.81 235 CYS A C 1
ATOM 1796 O O . CYS A 1 235 ? 9.190 5.415 -11.002 1.00 76.81 235 CYS A O 1
ATOM 1798 N N . GLY A 1 236 ? 7.553 4.033 -10.327 1.00 79.69 236 GLY A N 1
ATOM 1799 C CA . GLY A 1 236 ? 7.919 2.927 -11.214 1.00 79.69 236 GLY A CA 1
ATOM 1800 C C . GLY A 1 236 ? 7.885 3.317 -12.696 1.00 79.69 236 GLY A C 1
ATOM 1801 O O . GLY A 1 236 ? 8.864 3.105 -13.414 1.00 79.69 236 GLY A O 1
ATOM 1802 N N . ARG A 1 237 ? 6.805 3.967 -13.143 1.00 79.69 237 ARG A N 1
ATOM 1803 C CA . ARG A 1 237 ? 6.670 4.443 -14.531 1.00 79.69 237 ARG A CA 1
ATOM 1804 C C . ARG A 1 237 ? 7.679 5.524 -14.896 1.00 79.69 237 ARG A C 1
ATOM 1806 O O . ARG A 1 237 ? 8.247 5.477 -15.985 1.00 79.69 237 ARG A O 1
ATOM 1813 N N . GLN A 1 238 ? 7.964 6.467 -13.999 1.00 78.25 238 GLN A N 1
ATOM 1814 C CA . GLN A 1 238 ? 8.987 7.489 -14.244 1.00 78.25 238 GLN A CA 1
ATOM 1815 C C . GLN A 1 238 ? 10.379 6.877 -14.438 1.00 78.25 238 GLN A C 1
ATOM 1817 O O . GLN A 1 238 ? 11.120 7.308 -15.324 1.00 78.25 238 GLN A O 1
ATOM 1822 N N . LYS A 1 239 ? 10.725 5.842 -13.661 1.00 85.94 239 LYS A N 1
ATOM 1823 C CA . LYS A 1 239 ? 11.978 5.095 -13.844 1.00 85.94 239 LYS A CA 1
ATOM 1824 C C . LYS A 1 239 ? 12.034 4.407 -15.209 1.00 85.94 239 LYS A C 1
ATOM 1826 O O . LYS A 1 239 ? 13.068 4.481 -15.870 1.00 85.94 239 LYS A O 1
ATOM 1831 N N . GLU A 1 240 ? 10.936 3.803 -15.665 1.00 87.88 240 GLU A N 1
ATOM 1832 C CA . GLU A 1 240 ? 10.862 3.199 -17.005 1.00 87.88 240 GLU A CA 1
ATOM 1833 C C . GLU A 1 240 ? 11.021 4.253 -18.114 1.00 87.88 240 GLU A C 1
ATOM 1835 O O . GLU A 1 240 ? 11.839 4.076 -19.019 1.00 87.88 240 GLU A O 1
ATOM 1840 N N . ILE A 1 241 ? 10.313 5.385 -18.018 1.00 83.56 241 ILE A N 1
ATOM 1841 C CA . ILE A 1 241 ? 10.442 6.501 -18.970 1.00 83.56 241 ILE A CA 1
ATOM 1842 C C . ILE A 1 241 ? 11.893 6.988 -19.031 1.00 83.56 241 ILE A C 1
ATOM 1844 O O . ILE A 1 241 ? 12.428 7.188 -20.123 1.00 83.56 241 ILE A O 1
ATOM 1848 N N . ARG A 1 242 ? 12.544 7.152 -17.875 1.00 88.56 242 ARG A N 1
ATOM 1849 C CA . ARG A 1 242 ? 13.951 7.554 -17.805 1.00 88.56 242 ARG A CA 1
ATOM 1850 C C . ARG A 1 242 ? 14.861 6.545 -18.510 1.00 88.56 242 ARG A C 1
ATOM 1852 O O . ARG A 1 242 ? 15.666 6.958 -19.341 1.00 88.56 242 ARG A O 1
ATOM 1859 N N . GLY A 1 243 ? 14.692 5.248 -18.253 1.00 89.19 243 GLY A N 1
ATOM 1860 C CA . GLY A 1 243 ? 15.472 4.202 -18.922 1.00 89.19 243 GLY A CA 1
ATOM 1861 C C . GLY A 1 243 ? 15.289 4.195 -20.446 1.00 89.19 243 GLY A C 1
ATOM 1862 O O . GLY A 1 243 ? 16.251 4.026 -21.193 1.00 89.19 243 GLY A O 1
ATOM 1863 N N . LEU A 1 244 ? 14.072 4.456 -20.937 1.00 86.19 244 LEU A N 1
ATOM 1864 C CA . LEU A 1 244 ? 13.810 4.580 -22.376 1.00 86.19 244 LEU A CA 1
ATOM 1865 C C . LEU A 1 244 ? 14.453 5.831 -22.994 1.00 86.19 244 LEU A C 1
ATOM 1867 O O . LEU A 1 244 ? 14.903 5.779 -24.140 1.00 86.19 244 LEU A O 1
ATOM 1871 N N . ILE A 1 245 ? 14.507 6.949 -22.264 1.00 87.06 245 ILE A N 1
ATOM 1872 C CA . ILE A 1 245 ? 15.208 8.163 -22.709 1.00 87.06 245 ILE A CA 1
ATOM 1873 C C . ILE A 1 245 ? 16.714 7.899 -22.812 1.00 87.06 245 ILE A C 1
ATOM 1875 O O . ILE A 1 245 ? 17.321 8.254 -23.822 1.00 87.06 245 ILE A O 1
ATOM 1879 N N . GLU A 1 246 ? 17.303 7.233 -21.817 1.00 90.06 246 GLU A N 1
ATOM 1880 C CA . GLU A 1 246 ? 18.718 6.844 -21.831 1.00 90.06 246 GLU A CA 1
ATOM 1881 C C . GLU A 1 246 ? 19.026 5.921 -23.026 1.00 90.06 246 GLU A C 1
ATOM 1883 O O . GLU A 1 246 ? 19.967 6.181 -23.777 1.00 90.06 246 GLU A O 1
ATOM 1888 N N . LEU A 1 247 ? 18.170 4.927 -23.300 1.00 88.19 247 LEU A N 1
ATOM 1889 C CA . LEU A 1 247 ? 18.273 4.067 -24.487 1.00 88.19 247 LEU A CA 1
ATOM 1890 C C . LEU A 1 247 ? 18.144 4.850 -25.807 1.00 88.19 247 LEU A C 1
ATOM 1892 O O . LEU A 1 247 ? 18.838 4.570 -26.782 1.00 88.19 247 LEU A O 1
ATOM 1896 N N . ALA A 1 248 ? 17.246 5.834 -25.879 1.00 84.81 248 ALA A N 1
ATOM 1897 C CA . ALA A 1 248 ? 17.131 6.677 -27.066 1.00 84.81 248 ALA A CA 1
ATOM 1898 C C . ALA A 1 248 ? 18.400 7.518 -27.293 1.00 84.81 248 ALA A C 1
ATOM 1900 O O . ALA A 1 248 ? 18.771 7.747 -28.448 1.00 84.81 248 ALA A O 1
ATOM 1901 N N . GLY A 1 249 ? 19.058 7.940 -26.208 1.00 84.81 249 GLY A N 1
ATOM 1902 C CA . GLY A 1 249 ? 20.343 8.634 -26.231 1.00 84.81 249 GLY A CA 1
ATOM 1903 C C . GLY A 1 249 ? 21.482 7.753 -26.747 1.00 84.81 249 GLY A C 1
ATOM 1904 O O . GLY A 1 249 ? 22.225 8.182 -27.628 1.00 84.81 249 GLY A O 1
ATOM 1905 N N . THR A 1 250 ? 21.590 6.500 -26.291 1.00 89.00 250 THR A N 1
ATOM 1906 C CA . THR A 1 250 ? 22.634 5.577 -26.783 1.00 89.00 250 THR A CA 1
ATOM 1907 C C . THR A 1 250 ? 22.478 5.281 -28.275 1.00 89.00 250 THR A C 1
ATOM 1909 O O . THR A 1 250 ? 23.444 5.393 -29.029 1.00 89.00 250 THR A O 1
ATOM 1912 N N . LEU A 1 251 ? 21.247 5.045 -28.744 1.00 83.06 251 LEU A N 1
ATOM 1913 C CA . LEU A 1 251 ? 20.954 4.844 -30.170 1.00 83.06 251 LEU A CA 1
ATOM 1914 C C . LEU A 1 251 ? 21.320 6.062 -31.040 1.00 83.06 251 LEU A C 1
ATOM 1916 O O . LEU A 1 251 ? 21.642 5.915 -32.222 1.00 83.06 251 LEU A O 1
ATOM 1920 N N . GLU A 1 252 ? 21.239 7.276 -30.491 1.00 86.81 252 GLU A N 1
ATOM 1921 C CA . GLU A 1 252 ? 21.649 8.497 -31.187 1.00 86.81 252 GLU A CA 1
ATOM 1922 C C . GLU A 1 252 ? 23.170 8.589 -31.328 1.00 86.81 252 GLU A C 1
ATOM 1924 O O . GLU A 1 252 ? 23.661 8.885 -32.422 1.00 86.81 252 GLU A O 1
ATOM 1929 N N . VAL A 1 253 ? 23.905 8.259 -30.266 1.00 88.56 253 VAL A N 1
ATOM 1930 C CA . VAL A 1 253 ? 25.371 8.193 -30.277 1.00 88.56 253 VAL A CA 1
ATOM 1931 C C . VAL A 1 253 ? 25.863 7.130 -31.265 1.00 88.56 253 VAL A C 1
ATOM 1933 O O . VAL A 1 253 ? 26.728 7.425 -32.093 1.00 88.56 253 VAL A O 1
ATOM 1936 N N . ASP A 1 254 ? 25.273 5.935 -31.270 1.00 84.12 254 ASP A N 1
ATOM 1937 C CA . ASP A 1 254 ? 25.604 4.873 -32.233 1.00 84.12 254 ASP A CA 1
ATOM 1938 C C . ASP A 1 254 ? 25.334 5.317 -33.678 1.00 84.12 254 ASP A C 1
ATOM 1940 O O . ASP A 1 254 ? 26.141 5.108 -34.592 1.00 84.12 254 ASP A O 1
ATOM 1944 N N . GLY A 1 255 ? 24.215 6.015 -33.890 1.00 80.69 255 GLY A N 1
ATOM 1945 C CA . GLY A 1 255 ? 23.876 6.606 -35.178 1.00 80.69 255 GLY A CA 1
ATOM 1946 C C . GLY A 1 255 ? 24.899 7.644 -35.654 1.00 80.69 255 GLY A C 1
ATOM 1947 O O . GLY A 1 255 ? 25.175 7.717 -36.854 1.00 80.69 255 GLY A O 1
ATOM 1948 N N . LEU A 1 256 ? 25.478 8.442 -34.752 1.00 86.19 256 LEU A N 1
ATOM 1949 C CA . LEU A 1 256 ? 26.537 9.403 -35.081 1.00 86.19 256 LEU A CA 1
ATOM 1950 C C . LEU A 1 256 ? 27.839 8.697 -35.486 1.00 86.19 256 LEU A C 1
ATOM 1952 O O . LEU A 1 256 ? 28.421 9.055 -36.514 1.00 86.19 256 LEU A O 1
ATOM 1956 N N . HIS A 1 257 ? 28.247 7.654 -34.757 1.00 86.06 257 HIS A N 1
ATOM 1957 C CA . HIS A 1 257 ? 29.429 6.851 -35.094 1.00 86.06 257 HIS A CA 1
ATOM 1958 C C . HIS A 1 257 ? 29.303 6.205 -36.480 1.00 86.06 257 HIS A C 1
ATOM 1960 O O . HIS A 1 257 ? 30.215 6.295 -37.306 1.00 86.06 257 HIS A O 1
ATOM 1966 N N . LEU A 1 258 ? 28.141 5.624 -36.793 1.00 82.00 258 LEU A N 1
ATOM 1967 C CA . LEU A 1 258 ? 27.894 5.030 -38.108 1.00 82.00 258 LEU A CA 1
ATOM 1968 C C . LEU A 1 258 ? 27.913 6.067 -39.240 1.00 82.00 258 LEU A C 1
ATOM 1970 O O . LEU A 1 258 ? 28.429 5.772 -40.319 1.00 82.00 258 LEU A O 1
ATOM 1974 N N . ARG A 1 259 ? 27.410 7.293 -39.019 1.00 82.94 259 ARG A N 1
ATOM 1975 C CA . ARG A 1 259 ? 27.527 8.381 -40.012 1.00 82.94 259 ARG A CA 1
ATOM 1976 C C . ARG A 1 259 ? 28.981 8.765 -40.250 1.00 82.94 259 ARG A C 1
ATOM 1978 O O . ARG A 1 259 ? 29.371 8.956 -41.401 1.00 82.94 259 ARG A O 1
ATOM 1985 N N . HIS A 1 260 ? 29.781 8.857 -39.190 1.00 88.06 260 HIS A N 1
ATOM 1986 C CA . HIS A 1 260 ? 31.205 9.155 -39.309 1.00 88.06 260 HIS A CA 1
ATOM 1987 C C . HIS A 1 260 ? 31.925 8.091 -40.156 1.00 88.06 260 HIS A C 1
ATOM 1989 O O . HIS A 1 260 ? 32.612 8.425 -41.126 1.00 88.06 260 HIS A O 1
ATOM 1995 N N . ASN A 1 261 ? 31.670 6.808 -39.879 1.00 82.38 261 ASN A N 1
ATOM 1996 C CA . ASN A 1 261 ? 32.212 5.686 -40.651 1.00 82.38 261 ASN A CA 1
ATOM 1997 C C . ASN A 1 261 ? 31.746 5.701 -42.115 1.00 82.38 261 ASN A C 1
ATOM 1999 O O . ASN A 1 261 ? 32.548 5.491 -43.028 1.00 82.38 261 ASN A O 1
ATOM 2003 N N . LEU A 1 262 ? 30.470 6.011 -42.360 1.00 83.62 262 LEU A N 1
ATOM 2004 C CA . LEU A 1 262 ? 29.921 6.151 -43.709 1.00 83.62 262 LEU A CA 1
ATOM 2005 C C . LEU A 1 262 ? 30.628 7.266 -44.496 1.00 83.62 262 LEU A C 1
ATOM 2007 O O . LEU A 1 262 ? 30.981 7.074 -45.663 1.00 83.62 262 LEU A O 1
ATOM 2011 N N . HIS A 1 263 ? 30.875 8.420 -43.869 1.00 84.81 263 HIS A N 1
ATOM 2012 C CA . HIS A 1 263 ? 31.631 9.511 -44.485 1.00 84.81 263 HIS A CA 1
ATOM 2013 C C . HIS A 1 263 ? 33.078 9.101 -44.785 1.00 84.81 263 HIS A C 1
ATOM 2015 O O . HIS A 1 263 ? 33.569 9.376 -45.882 1.00 84.81 263 HIS A O 1
ATOM 2021 N N . ALA A 1 264 ? 33.746 8.403 -43.863 1.00 86.56 264 ALA A N 1
ATOM 2022 C CA . ALA A 1 264 ? 35.106 7.906 -44.067 1.00 86.56 264 ALA A CA 1
ATOM 2023 C C . ALA A 1 264 ? 35.190 6.920 -45.248 1.00 86.56 264 ALA A C 1
ATOM 2025 O O . ALA A 1 264 ? 36.058 7.065 -46.113 1.00 86.56 264 ALA A O 1
ATOM 2026 N N . LEU A 1 265 ? 34.254 5.971 -45.340 1.00 80.12 265 LEU A N 1
ATOM 2027 C CA . LEU A 1 265 ? 34.173 5.022 -46.455 1.00 80.12 265 LEU A CA 1
ATOM 2028 C C . LEU A 1 265 ? 33.836 5.702 -47.776 1.00 80.12 265 LEU A C 1
ATOM 2030 O O . LEU A 1 265 ? 34.420 5.352 -48.796 1.00 80.12 265 LEU A O 1
ATOM 2034 N N . THR A 1 266 ? 32.965 6.710 -47.765 1.00 82.88 266 THR A N 1
ATOM 2035 C CA . THR A 1 266 ? 32.659 7.499 -48.967 1.00 82.88 266 THR A CA 1
ATOM 2036 C C . THR A 1 266 ? 33.920 8.198 -49.483 1.00 82.88 266 THR A C 1
ATOM 2038 O O . THR A 1 266 ? 34.222 8.123 -50.670 1.00 82.88 266 THR A O 1
ATOM 2041 N N . ARG A 1 267 ? 34.730 8.791 -48.593 1.00 88.56 267 ARG A N 1
ATOM 2042 C CA . ARG A 1 267 ? 36.023 9.395 -48.969 1.00 88.56 267 ARG A CA 1
ATOM 2043 C C . ARG A 1 267 ? 37.035 8.367 -49.483 1.00 88.56 267 ARG A C 1
ATOM 2045 O O . ARG A 1 267 ? 37.817 8.692 -50.372 1.00 88.56 267 ARG A O 1
ATOM 2052 N N . ARG A 1 268 ? 37.068 7.151 -48.921 1.00 84.56 268 ARG A N 1
ATOM 2053 C CA . ARG A 1 268 ? 37.934 6.060 -49.413 1.00 84.56 268 ARG A CA 1
ATOM 2054 C C . ARG A 1 268 ? 37.478 5.580 -50.791 1.00 84.56 268 ARG A C 1
ATOM 2056 O O . ARG A 1 268 ? 38.288 5.543 -51.705 1.00 84.56 268 ARG A O 1
ATOM 2063 N N . SER A 1 269 ? 36.187 5.306 -50.962 1.00 80.81 269 SER A N 1
ATOM 2064 C CA . SER A 1 269 ? 35.591 4.862 -52.227 1.00 80.81 269 SER A CA 1
ATOM 2065 C C . SER A 1 269 ? 35.834 5.862 -53.363 1.00 80.81 269 SER A C 1
ATOM 2067 O O . SER A 1 269 ? 36.249 5.444 -54.439 1.00 80.81 269 SER A O 1
ATOM 2069 N N . MET A 1 270 ? 35.698 7.170 -53.106 1.00 82.06 270 MET A N 1
ATOM 2070 C CA . MET A 1 270 ? 36.023 8.221 -54.084 1.00 82.06 270 MET A CA 1
ATOM 2071 C C . MET A 1 270 ? 37.516 8.263 -54.444 1.00 82.06 270 MET A C 1
ATOM 2073 O O . MET A 1 270 ? 37.850 8.493 -55.602 1.00 82.06 270 MET A O 1
ATOM 2077 N N . ARG A 1 271 ? 38.418 8.018 -53.480 1.00 83.81 271 ARG A N 1
ATOM 2078 C CA . ARG A 1 271 ? 39.863 7.915 -53.753 1.00 83.81 271 ARG A CA 1
ATOM 2079 C C . ARG A 1 271 ? 40.186 6.714 -54.641 1.00 83.81 271 ARG A C 1
ATOM 2081 O O . ARG A 1 271 ? 40.873 6.889 -55.636 1.00 83.81 271 ARG A O 1
ATOM 2088 N N . TYR A 1 272 ? 39.641 5.537 -54.333 1.00 75.81 272 TYR A N 1
ATOM 2089 C CA . TYR A 1 272 ? 39.820 4.349 -55.177 1.00 75.81 272 TYR A CA 1
ATOM 2090 C C . TYR A 1 272 ? 39.196 4.515 -56.561 1.00 75.81 272 TYR A C 1
ATOM 2092 O O . TYR A 1 272 ? 39.784 4.082 -57.539 1.00 75.81 272 TYR A O 1
ATOM 2100 N N . HIS A 1 273 ? 38.042 5.179 -56.662 1.00 76.62 273 HIS A N 1
ATOM 2101 C CA . HIS A 1 273 ? 37.427 5.474 -57.953 1.00 76.62 273 HIS A CA 1
ATOM 2102 C C . HIS A 1 273 ? 38.312 6.391 -58.805 1.00 76.62 273 HIS A C 1
ATOM 2104 O O . HIS A 1 273 ? 38.500 6.126 -59.985 1.00 76.62 273 HIS A O 1
ATOM 2110 N N . ARG A 1 274 ? 38.910 7.428 -58.201 1.00 85.81 274 ARG A N 1
ATOM 2111 C CA . ARG A 1 274 ? 39.870 8.301 -58.887 1.00 85.81 274 ARG A CA 1
ATOM 2112 C C . ARG A 1 274 ? 41.114 7.532 -59.342 1.00 85.81 274 ARG A C 1
ATOM 2114 O O . ARG A 1 274 ? 41.460 7.627 -60.509 1.00 85.81 274 ARG A O 1
ATOM 2121 N N . LEU A 1 275 ? 41.712 6.724 -58.461 1.00 80.00 275 LEU A N 1
ATOM 2122 C CA . LEU A 1 275 ? 42.858 5.871 -58.805 1.00 80.00 275 LEU A CA 1
ATOM 2123 C C . LEU A 1 275 ? 42.523 4.877 -59.922 1.00 80.00 275 LEU A C 1
ATOM 2125 O O . LEU A 1 275 ? 43.350 4.618 -60.784 1.00 80.00 275 LEU A O 1
ATOM 2129 N N . MET A 1 276 ? 41.309 4.324 -59.920 1.00 80.56 276 MET A N 1
ATOM 2130 C CA . MET A 1 276 ? 40.834 3.434 -60.978 1.00 80.56 276 MET A CA 1
ATOM 2131 C C . MET A 1 276 ? 40.712 4.178 -62.313 1.00 80.56 276 MET A C 1
ATOM 2133 O O . MET A 1 276 ? 41.144 3.645 -63.325 1.00 80.56 276 MET A O 1
ATOM 2137 N N . ILE A 1 277 ? 40.173 5.405 -62.321 1.00 82.06 277 ILE A N 1
ATOM 2138 C CA . ILE A 1 277 ? 40.113 6.249 -63.527 1.00 82.06 277 ILE A CA 1
ATOM 2139 C C . ILE A 1 277 ? 41.526 6.570 -64.034 1.00 82.06 277 ILE A C 1
ATOM 2141 O O . ILE A 1 277 ? 41.778 6.436 -65.225 1.00 82.06 277 ILE A O 1
ATOM 2145 N N . GLU A 1 278 ? 42.446 6.951 -63.144 1.00 84.38 278 GLU A N 1
ATOM 2146 C CA . GLU A 1 278 ? 43.848 7.231 -63.490 1.00 84.38 278 GLU A CA 1
ATOM 2147 C C . GLU A 1 278 ? 44.539 5.983 -64.069 1.00 84.38 278 GLU A C 1
ATOM 2149 O O . GLU A 1 278 ? 45.143 6.060 -65.133 1.00 84.38 278 GLU A O 1
ATOM 2154 N N . ARG A 1 279 ? 44.380 4.806 -63.449 1.00 82.62 279 ARG A N 1
ATOM 2155 C CA . ARG A 1 279 ? 44.938 3.538 -63.960 1.00 82.62 279 ARG A CA 1
ATOM 2156 C C . ARG A 1 279 ? 44.341 3.119 -65.303 1.00 82.62 279 ARG A C 1
ATOM 2158 O O . ARG A 1 279 ? 45.071 2.638 -66.156 1.00 82.62 279 ARG A O 1
ATOM 2165 N N . LEU A 1 280 ? 43.036 3.317 -65.506 1.00 76.62 280 LEU A N 1
ATOM 2166 C CA . LEU A 1 280 ? 42.380 3.051 -66.791 1.00 76.62 280 LEU A CA 1
ATOM 2167 C C . LEU A 1 280 ? 42.868 4.000 -67.894 1.00 76.62 280 LEU A C 1
ATOM 2169 O O . LEU A 1 280 ? 42.953 3.589 -69.046 1.00 76.62 280 LEU A O 1
ATOM 2173 N N . ALA A 1 281 ? 43.203 5.249 -67.557 1.00 85.00 281 ALA A N 1
ATOM 2174 C CA . ALA A 1 281 ? 43.791 6.195 -68.505 1.00 85.00 281 ALA A CA 1
ATOM 2175 C C . ALA A 1 281 ? 45.227 5.808 -68.915 1.00 85.00 281 ALA A C 1
ATOM 2177 O O . ALA A 1 281 ? 45.649 6.140 -70.018 1.00 85.00 281 ALA A O 1
ATOM 2178 N N . HIS A 1 282 ? 45.941 5.071 -68.057 1.00 85.81 282 HIS A N 1
ATOM 2179 C CA . HIS A 1 282 ? 47.297 4.557 -68.281 1.00 85.81 282 HIS A CA 1
ATOM 2180 C C . HIS A 1 282 ? 47.321 3.029 -68.486 1.00 85.81 282 HIS A C 1
ATOM 2182 O O . HIS A 1 282 ? 48.241 2.348 -68.040 1.00 85.81 282 HIS A O 1
ATOM 2188 N N . ALA A 1 283 ? 46.304 2.463 -69.142 1.00 77.94 283 ALA A N 1
ATOM 2189 C CA . ALA A 1 283 ? 46.136 1.010 -69.257 1.00 77.94 283 ALA A CA 1
ATOM 2190 C C . ALA A 1 283 ? 47.290 0.278 -69.979 1.00 77.94 283 ALA A C 1
ATOM 2192 O O . ALA A 1 283 ? 47.443 -0.923 -69.798 1.00 77.94 283 ALA A O 1
ATOM 2193 N N . GLU A 1 284 ? 48.112 0.978 -70.769 1.00 81.44 284 GLU A N 1
ATOM 2194 C CA . GLU A 1 284 ? 49.314 0.402 -71.396 1.00 81.44 284 GLU A CA 1
ATOM 2195 C C . GLU A 1 284 ? 50.454 0.150 -70.389 1.00 81.44 284 GLU A C 1
ATOM 2197 O O . GLU A 1 284 ? 51.294 -0.717 -70.615 1.00 81.44 284 GLU A O 1
ATOM 2202 N N . GLU A 1 285 ? 50.477 0.880 -69.268 1.00 81.31 285 GLU A N 1
ATOM 2203 C CA . GLU A 1 285 ? 51.521 0.789 -68.235 1.00 81.31 285 GLU A CA 1
ATOM 2204 C C . GLU A 1 285 ? 51.137 -0.138 -67.070 1.00 81.31 285 GLU A C 1
ATOM 2206 O O . GLU A 1 285 ? 52.011 -0.674 -66.388 1.00 81.31 285 GLU A O 1
ATOM 2211 N N . PHE A 1 286 ? 49.838 -0.341 -66.829 1.00 73.50 286 PHE A N 1
ATOM 2212 C CA . PHE A 1 286 ? 49.327 -1.155 -65.724 1.00 73.50 286 PHE A CA 1
ATOM 2213 C C . PHE A 1 286 ? 48.717 -2.464 -66.235 1.00 73.50 286 PHE A C 1
ATOM 2215 O O . PHE A 1 286 ? 47.831 -2.455 -67.083 1.00 73.50 286 PHE A O 1
ATOM 2222 N N . GLY A 1 287 ? 49.144 -3.601 -65.677 1.00 82.88 287 GLY A N 1
ATOM 2223 C CA . GLY A 1 287 ? 48.582 -4.909 -66.028 1.00 82.88 287 GLY A CA 1
ATOM 2224 C C . GLY A 1 287 ? 47.101 -5.052 -65.640 1.00 82.88 287 GLY A C 1
ATOM 2225 O O . GLY A 1 287 ? 46.631 -4.440 -64.678 1.00 82.88 287 GLY A O 1
ATOM 2226 N N . GLU A 1 288 ? 46.357 -5.911 -66.348 1.00 83.31 288 GLU A N 1
ATOM 2227 C CA . GLU A 1 288 ? 44.921 -6.158 -66.098 1.00 83.31 288 GLU A CA 1
ATOM 2228 C C . GLU A 1 288 ? 44.609 -6.560 -64.642 1.00 83.31 288 GLU A C 1
ATOM 2230 O O . GLU A 1 288 ? 43.553 -6.210 -64.104 1.00 83.31 288 GLU A O 1
ATOM 2235 N N . GLU A 1 289 ? 45.531 -7.257 -63.972 1.00 83.31 289 GLU A N 1
ATOM 2236 C CA . GLU A 1 289 ? 45.377 -7.682 -62.575 1.00 83.31 289 GLU A CA 1
ATOM 2237 C C . GLU A 1 289 ? 45.254 -6.491 -61.607 1.00 83.31 289 GLU A C 1
ATOM 2239 O O . GLU A 1 289 ? 44.427 -6.514 -60.690 1.00 83.31 289 GLU A O 1
ATOM 2244 N N . ASP A 1 290 ? 45.996 -5.406 -61.847 1.00 78.31 290 ASP A N 1
ATOM 2245 C CA . ASP A 1 290 ? 45.981 -4.194 -61.019 1.00 78.31 290 ASP A CA 1
ATOM 2246 C C . ASP A 1 290 ? 44.677 -3.395 -61.155 1.00 78.31 290 ASP A C 1
ATOM 2248 O O . ASP A 1 290 ? 44.205 -2.751 -60.199 1.00 78.31 290 ASP A O 1
ATOM 2252 N N . ILE A 1 291 ? 44.081 -3.434 -62.348 1.00 77.56 291 ILE A N 1
ATOM 2253 C CA . ILE A 1 291 ? 42.791 -2.810 -62.654 1.00 77.56 291 ILE A CA 1
ATOM 2254 C C . ILE A 1 291 ? 41.669 -3.621 -61.993 1.00 77.56 291 ILE A C 1
ATOM 2256 O O . ILE A 1 291 ? 40.835 -3.052 -61.278 1.00 77.56 291 ILE A O 1
ATOM 2260 N N . ASN A 1 292 ? 41.698 -4.951 -62.131 1.00 83.69 292 ASN A N 1
ATOM 2261 C CA . ASN A 1 292 ? 40.734 -5.855 -61.500 1.00 83.69 292 ASN A CA 1
ATOM 2262 C C . ASN A 1 292 ? 40.773 -5.781 -59.969 1.00 83.69 292 ASN A C 1
ATOM 2264 O O . ASN A 1 292 ? 39.721 -5.743 -59.323 1.00 83.69 292 ASN A O 1
ATOM 2268 N N . TRP A 1 293 ? 41.962 -5.690 -59.369 1.00 83.50 293 TRP A N 1
ATOM 2269 C CA . TRP A 1 293 ? 42.094 -5.527 -57.921 1.00 83.50 293 TRP A CA 1
ATOM 2270 C C . TRP A 1 293 ? 41.472 -4.210 -57.433 1.00 83.50 293 TRP A C 1
ATOM 2272 O O . TRP A 1 293 ? 40.714 -4.196 -56.459 1.00 83.50 293 TRP A O 1
ATOM 2282 N N . SER A 1 294 ? 41.721 -3.105 -58.144 1.00 80.38 294 SER A N 1
ATOM 2283 C CA . SER A 1 294 ? 41.158 -1.785 -57.813 1.00 80.38 294 SER A CA 1
ATOM 2284 C C . SER A 1 294 ? 39.631 -1.767 -57.931 1.00 80.38 294 SER A C 1
ATOM 2286 O O . SER A 1 294 ? 38.941 -1.221 -57.062 1.00 80.38 294 SER A O 1
ATOM 2288 N N . TYR A 1 295 ? 39.098 -2.419 -58.967 1.00 81.38 295 TYR A N 1
ATOM 2289 C CA . TYR A 1 295 ? 37.663 -2.607 -59.158 1.00 81.38 295 TYR A CA 1
ATOM 2290 C C . TYR A 1 295 ? 37.046 -3.435 -58.020 1.00 81.38 295 TYR A C 1
ATOM 2292 O O . TYR A 1 295 ? 36.064 -3.009 -57.406 1.00 81.38 295 TYR A O 1
ATOM 2300 N N . HIS A 1 296 ? 37.666 -4.562 -57.654 1.00 85.12 296 HIS A N 1
ATOM 2301 C CA . HIS A 1 296 ? 37.207 -5.405 -56.550 1.00 85.12 296 HIS A CA 1
ATOM 2302 C C . HIS A 1 296 ? 37.150 -4.633 -55.221 1.00 85.12 296 HIS A C 1
ATOM 2304 O O . HIS A 1 296 ? 36.131 -4.668 -54.526 1.00 85.12 296 HIS A O 1
ATOM 2310 N N . GLN A 1 297 ? 38.197 -3.869 -54.887 1.00 82.19 297 GLN A N 1
ATOM 2311 C CA . GLN A 1 297 ? 38.223 -3.030 -53.681 1.00 82.19 297 GLN A CA 1
ATOM 2312 C C . GLN A 1 297 ? 37.122 -1.959 -53.696 1.00 82.19 297 GLN A C 1
ATOM 2314 O O . GLN A 1 297 ? 36.458 -1.725 -52.681 1.00 82.19 297 GLN A O 1
ATOM 2319 N N . HIS A 1 298 ? 36.868 -1.329 -54.848 1.00 79.06 298 HIS A N 1
ATOM 2320 C CA . HIS A 1 298 ? 35.779 -0.364 -54.989 1.00 79.06 298 HIS A CA 1
ATOM 2321 C C . HIS A 1 298 ? 34.402 -1.014 -54.757 1.00 79.06 298 HIS A C 1
ATOM 2323 O O . HIS A 1 298 ? 33.587 -0.471 -54.002 1.00 79.06 298 HIS A O 1
ATOM 2329 N N . CYS A 1 299 ? 34.156 -2.200 -55.321 1.00 85.38 299 CYS A N 1
ATOM 2330 C CA . CYS A 1 299 ? 32.926 -2.967 -55.108 1.00 85.38 299 CYS A CA 1
ATOM 2331 C C . CYS A 1 299 ? 32.718 -3.349 -53.632 1.00 85.38 299 CYS A C 1
ATOM 2333 O O . CYS A 1 299 ? 31.618 -3.156 -53.105 1.00 85.38 299 CYS A O 1
ATOM 2335 N N . GLN A 1 300 ? 33.764 -3.809 -52.936 1.00 87.12 300 GLN A N 1
ATOM 2336 C CA . GLN A 1 300 ? 33.700 -4.120 -51.500 1.00 87.12 300 GLN A CA 1
ATOM 2337 C C . GLN A 1 300 ? 33.336 -2.883 -50.662 1.00 87.12 300 GLN A C 1
ATOM 2339 O O . GLN A 1 300 ? 32.479 -2.946 -49.775 1.00 87.12 300 GLN A O 1
ATOM 2344 N N . LEU A 1 301 ? 33.909 -1.717 -50.983 1.00 82.75 301 LEU A N 1
ATOM 2345 C CA . LEU A 1 301 ? 33.573 -0.456 -50.313 1.00 82.75 301 LEU A CA 1
ATOM 2346 C C . LEU A 1 301 ? 32.122 -0.017 -50.572 1.00 82.75 301 LEU A C 1
ATOM 2348 O O . LEU A 1 301 ? 31.469 0.505 -49.663 1.00 82.75 301 LEU A O 1
ATOM 2352 N N . LEU A 1 302 ? 31.589 -0.237 -51.780 1.00 83.81 302 LEU A N 1
ATOM 2353 C CA . LEU A 1 302 ? 30.183 0.040 -52.097 1.00 83.81 302 LEU A CA 1
ATOM 2354 C C . LEU A 1 302 ? 29.224 -0.883 -51.331 1.00 83.81 302 LEU A C 1
ATOM 2356 O O . LEU A 1 302 ? 28.194 -0.414 -50.836 1.00 83.81 302 LEU A O 1
ATOM 2360 N N . LEU A 1 303 ? 29.563 -2.167 -51.185 1.00 86.25 303 LEU A N 1
ATOM 2361 C CA . LEU A 1 303 ? 28.796 -3.119 -50.375 1.00 86.25 303 LEU A CA 1
ATOM 2362 C C . LEU A 1 303 ? 28.800 -2.723 -48.893 1.00 86.25 303 LEU A C 1
ATOM 2364 O O . LEU A 1 303 ? 27.731 -2.607 -48.288 1.00 86.25 303 LEU A O 1
ATOM 2368 N N . ALA A 1 304 ? 29.970 -2.401 -48.332 1.00 81.81 304 ALA A N 1
ATOM 2369 C CA . ALA A 1 304 ? 30.093 -1.909 -46.958 1.00 81.81 304 ALA A CA 1
ATOM 2370 C C . ALA A 1 304 ? 29.264 -0.629 -46.728 1.00 81.81 304 ALA A C 1
ATOM 2372 O O . ALA A 1 304 ? 28.582 -0.487 -45.710 1.00 81.81 304 ALA A O 1
ATOM 2373 N N . ARG A 1 305 ? 29.249 0.286 -47.708 1.00 84.56 305 ARG A N 1
ATOM 2374 C CA . ARG A 1 305 ? 28.421 1.502 -47.677 1.00 84.56 305 ARG A CA 1
ATOM 2375 C C . ARG A 1 305 ? 26.922 1.183 -47.651 1.00 84.56 305 ARG A C 1
ATOM 2377 O O . ARG A 1 305 ? 26.194 1.794 -46.868 1.00 84.56 305 ARG A O 1
ATOM 2384 N N . LYS A 1 306 ? 26.447 0.242 -48.479 1.00 86.50 306 LYS A N 1
ATOM 2385 C CA . LYS A 1 306 ? 25.039 -0.204 -48.468 1.00 86.50 306 LYS A CA 1
ATOM 2386 C C . LYS A 1 306 ? 24.656 -0.797 -47.109 1.00 86.50 306 LYS A C 1
ATOM 2388 O O . LYS A 1 306 ? 23.615 -0.426 -46.570 1.00 86.50 306 LYS A O 1
ATOM 2393 N N . HIS A 1 307 ? 25.518 -1.634 -46.532 1.00 84.25 307 HIS A N 1
ATOM 2394 C CA . HIS A 1 307 ? 25.287 -2.238 -45.219 1.00 84.25 307 HIS A CA 1
ATOM 2395 C C . HIS A 1 307 ? 25.199 -1.188 -44.097 1.00 84.25 307 HIS A C 1
ATOM 2397 O O . HIS A 1 307 ? 24.271 -1.209 -43.292 1.00 84.25 307 HIS A O 1
ATOM 2403 N N . LEU A 1 308 ? 26.101 -0.199 -44.075 1.00 78.62 308 LEU A N 1
ATOM 2404 C CA . LEU A 1 308 ? 26.045 0.894 -43.094 1.00 78.62 308 LEU A CA 1
ATOM 2405 C C . LEU A 1 308 ? 24.804 1.778 -43.245 1.00 78.62 308 LEU A C 1
ATOM 2407 O O . LEU A 1 308 ? 24.223 2.189 -42.243 1.00 78.62 308 LEU A O 1
ATOM 2411 N N . ASN A 1 309 ? 24.375 2.060 -44.477 1.00 82.69 309 ASN A N 1
ATOM 2412 C CA . ASN A 1 309 ? 23.121 2.777 -44.717 1.00 82.69 309 ASN A CA 1
ATOM 2413 C C . ASN A 1 309 ? 21.913 2.006 -44.172 1.00 82.69 309 ASN A C 1
ATOM 2415 O O . ASN A 1 309 ? 21.021 2.613 -43.578 1.00 82.69 309 ASN A O 1
ATOM 2419 N N . TRP A 1 310 ? 21.898 0.682 -44.338 1.00 91.31 310 TRP A N 1
ATOM 2420 C CA . TRP A 1 310 ? 20.860 -0.175 -43.771 1.00 91.31 310 TRP A CA 1
ATOM 2421 C C . TRP A 1 310 ? 20.871 -0.154 -42.233 1.00 91.31 310 TRP A C 1
ATOM 2423 O O . TRP A 1 310 ? 19.826 0.070 -41.625 1.00 91.31 310 TRP A O 1
ATOM 2433 N N . LEU A 1 311 ? 22.043 -0.259 -41.596 1.00 81.56 311 LEU A N 1
ATOM 2434 C CA . LEU A 1 311 ? 22.173 -0.141 -40.134 1.00 81.56 311 LEU A CA 1
ATOM 2435 C C . LEU A 1 311 ? 21.701 1.226 -39.613 1.00 81.56 311 LEU A C 1
ATOM 2437 O O . LEU A 1 311 ? 20.977 1.303 -38.622 1.00 81.56 311 LEU A O 1
ATOM 2441 N N . LEU A 1 312 ? 22.055 2.316 -40.302 1.00 80.69 312 LEU A N 1
ATOM 2442 C CA . LEU A 1 312 ? 21.582 3.663 -39.968 1.00 80.69 312 LEU A CA 1
ATOM 2443 C C . LEU A 1 312 ? 20.059 3.789 -40.075 1.00 80.69 312 LEU A C 1
ATOM 2445 O O . LEU A 1 312 ? 19.437 4.473 -39.257 1.00 80.69 312 LEU A O 1
ATOM 2449 N N . TYR A 1 313 ? 19.458 3.158 -41.084 1.00 89.81 313 TYR A N 1
ATOM 2450 C CA . TYR A 1 313 ? 18.009 3.102 -41.228 1.00 89.81 313 TYR A CA 1
ATOM 2451 C C . TYR A 1 313 ? 17.364 2.341 -40.062 1.00 89.81 313 TYR A C 1
ATOM 2453 O O . TYR A 1 313 ? 16.420 2.855 -39.454 1.00 89.81 313 TYR A O 1
ATOM 2461 N N . ASP A 1 314 ? 17.899 1.172 -39.699 1.00 87.94 314 ASP A N 1
ATOM 2462 C CA . ASP A 1 314 ? 17.368 0.364 -38.598 1.00 87.94 314 ASP A CA 1
ATOM 2463 C C . ASP A 1 314 ? 17.475 1.088 -37.244 1.00 87.94 314 ASP A C 1
ATOM 2465 O O . ASP A 1 314 ? 16.485 1.186 -36.518 1.00 87.94 314 ASP A O 1
ATOM 2469 N N . LEU A 1 315 ? 18.613 1.722 -36.934 1.00 78.69 315 LEU A N 1
ATOM 2470 C CA . LEU A 1 315 ? 18.757 2.522 -35.708 1.00 78.69 315 LEU A CA 1
ATOM 2471 C C . LEU A 1 315 ? 17.768 3.690 -35.648 1.00 78.69 315 LEU A C 1
ATOM 2473 O O . LEU A 1 315 ? 17.143 3.923 -34.610 1.00 78.69 315 LEU A O 1
ATOM 2477 N N . ARG A 1 316 ? 17.564 4.412 -36.760 1.00 85.25 316 ARG A N 1
ATOM 2478 C CA . ARG A 1 316 ? 16.557 5.488 -36.829 1.00 85.25 316 ARG A CA 1
ATOM 2479 C C . ARG A 1 316 ? 15.152 4.950 -36.583 1.00 85.25 316 ARG A C 1
ATOM 2481 O O . ARG A 1 316 ? 14.370 5.591 -35.878 1.00 85.25 316 ARG A O 1
ATOM 2488 N N . ARG A 1 317 ? 14.831 3.780 -37.141 1.00 91.38 317 ARG A N 1
ATOM 2489 C CA . ARG A 1 317 ? 13.544 3.110 -36.935 1.00 91.38 317 ARG A CA 1
ATOM 2490 C C . ARG A 1 317 ? 13.353 2.728 -35.466 1.00 91.38 317 ARG A C 1
ATOM 2492 O O . ARG A 1 317 ? 12.323 3.083 -34.896 1.00 91.38 317 ARG A O 1
ATOM 2499 N N . ARG A 1 318 ? 14.344 2.087 -34.836 1.00 83.19 318 ARG A N 1
ATOM 2500 C CA . ARG A 1 318 ? 14.312 1.716 -33.409 1.00 83.19 318 ARG A CA 1
ATOM 2501 C C . ARG A 1 318 ? 14.165 2.939 -32.506 1.00 83.19 318 ARG A C 1
ATOM 2503 O O . ARG A 1 318 ? 13.260 2.967 -31.677 1.00 83.19 318 ARG A O 1
ATOM 2510 N N . ARG A 1 319 ? 14.959 3.993 -32.730 1.00 86.81 319 ARG A N 1
ATOM 2511 C CA . ARG A 1 319 ? 14.846 5.260 -31.986 1.00 86.81 319 ARG A CA 1
ATOM 2512 C C . ARG A 1 319 ? 13.444 5.860 -32.105 1.00 86.81 319 ARG A C 1
ATOM 2514 O O . ARG A 1 319 ? 12.862 6.261 -31.103 1.00 86.81 319 ARG A O 1
ATOM 2521 N N . LYS A 1 320 ? 12.861 5.878 -33.310 1.00 89.06 320 LYS A N 1
ATOM 2522 C CA . LYS A 1 320 ? 11.494 6.381 -33.533 1.00 89.06 320 LYS A CA 1
ATOM 2523 C C . LYS A 1 320 ? 10.441 5.571 -32.767 1.00 89.06 320 LYS A C 1
ATOM 2525 O O . LYS A 1 320 ? 9.487 6.158 -32.265 1.00 89.06 320 LYS A O 1
ATOM 2530 N N . ILE A 1 321 ? 10.605 4.251 -32.665 1.00 88.44 321 ILE A N 1
ATOM 2531 C CA . ILE A 1 321 ? 9.716 3.381 -31.876 1.00 88.44 321 ILE A CA 1
ATOM 2532 C C . ILE A 1 321 ? 9.830 3.709 -30.381 1.00 88.44 321 ILE A C 1
ATOM 2534 O O . ILE A 1 321 ? 8.808 3.923 -29.732 1.00 88.44 321 ILE A O 1
ATOM 2538 N N . VAL A 1 322 ? 11.055 3.820 -29.856 1.00 84.06 322 VAL A N 1
ATOM 2539 C CA . VAL A 1 322 ? 11.300 4.166 -28.445 1.00 84.06 322 VAL A CA 1
ATOM 2540 C C . VAL A 1 322 ? 10.699 5.532 -28.101 1.00 84.06 322 VAL A C 1
ATOM 2542 O O . VAL A 1 322 ? 9.950 5.640 -27.135 1.00 84.06 322 VAL A O 1
ATOM 2545 N N . LEU A 1 323 ? 10.934 6.559 -28.925 1.00 85.06 323 LEU A N 1
ATOM 2546 C CA . LEU A 1 323 ? 10.390 7.904 -28.692 1.00 85.06 323 LEU A CA 1
ATOM 2547 C C . LEU A 1 323 ? 8.854 7.942 -28.722 1.00 85.06 323 LEU A C 1
ATOM 2549 O O . LEU A 1 323 ? 8.248 8.653 -27.924 1.00 85.06 323 LEU A O 1
ATOM 2553 N N . ARG A 1 324 ? 8.210 7.156 -29.597 1.00 90.94 324 ARG A N 1
ATOM 2554 C CA . ARG A 1 324 ? 6.743 7.022 -29.604 1.00 90.94 324 ARG A CA 1
ATOM 2555 C C . ARG A 1 324 ? 6.226 6.405 -28.309 1.00 90.94 324 ARG A C 1
ATOM 2557 O O . ARG A 1 324 ? 5.254 6.908 -27.759 1.00 90.94 324 ARG A O 1
ATOM 2564 N N . ARG A 1 325 ? 6.892 5.360 -27.808 1.00 87.62 325 ARG A N 1
ATOM 2565 C CA . ARG A 1 325 ? 6.539 4.732 -26.528 1.00 87.62 325 ARG A CA 1
ATOM 2566 C C . ARG A 1 325 ? 6.708 5.709 -25.364 1.00 87.62 325 ARG A C 1
ATOM 2568 O O . ARG A 1 325 ? 5.793 5.835 -24.563 1.00 87.62 325 ARG A O 1
ATOM 2575 N N . VAL A 1 326 ? 7.814 6.455 -25.323 1.00 85.50 326 VAL A N 1
ATOM 2576 C CA . VAL A 1 326 ? 8.038 7.509 -24.316 1.00 85.50 326 VAL A CA 1
ATOM 2577 C C . VAL A 1 326 ? 6.928 8.560 -24.358 1.00 85.50 326 VAL A C 1
ATOM 2579 O O . VAL A 1 326 ? 6.408 8.933 -23.313 1.00 85.50 326 VAL A O 1
ATOM 2582 N N . SER A 1 327 ? 6.542 9.025 -25.549 1.00 87.44 327 SER A N 1
ATOM 2583 C CA . SER A 1 327 ? 5.466 10.011 -25.694 1.00 87.44 327 SER A CA 1
ATOM 2584 C C . SER A 1 327 ? 4.117 9.475 -25.211 1.00 87.44 327 SER A C 1
ATOM 2586 O O . SER A 1 327 ? 3.405 10.199 -24.525 1.00 87.44 327 SER A O 1
ATOM 2588 N N . ALA A 1 328 ? 3.783 8.223 -25.541 1.00 88.75 328 ALA A N 1
ATOM 2589 C CA . ALA A 1 328 ? 2.537 7.589 -25.111 1.00 88.75 328 ALA A CA 1
ATOM 2590 C C . ALA A 1 328 ? 2.485 7.413 -23.584 1.00 88.75 328 ALA A C 1
ATOM 2592 O O . ALA A 1 328 ? 1.502 7.789 -22.950 1.00 88.75 328 ALA A O 1
ATOM 2593 N N . MET A 1 329 ? 3.577 6.928 -22.983 1.00 83.88 329 MET A N 1
ATOM 2594 C CA . MET A 1 329 ? 3.678 6.767 -21.530 1.00 83.88 329 MET A CA 1
ATOM 2595 C C . MET A 1 329 ? 3.603 8.103 -20.787 1.00 83.88 329 MET A C 1
ATOM 2597 O O . MET A 1 329 ? 3.000 8.173 -19.721 1.00 83.88 329 MET A O 1
ATOM 2601 N N . LYS A 1 330 ? 4.190 9.175 -21.341 1.00 84.56 330 LYS A N 1
ATOM 2602 C CA . LYS A 1 330 ? 4.057 10.522 -20.769 1.00 84.56 330 LYS A CA 1
ATOM 2603 C C . LYS A 1 330 ? 2.608 10.995 -20.788 1.00 84.56 330 LYS A C 1
ATOM 2605 O O . LYS A 1 330 ? 2.109 11.382 -19.743 1.00 84.56 330 LYS A O 1
ATOM 2610 N N . SER A 1 331 ? 1.915 10.882 -21.925 1.00 88.56 331 SER A N 1
ATOM 2611 C CA . SER A 1 331 ? 0.508 11.299 -22.006 1.00 88.56 331 SER A CA 1
ATOM 2612 C C . SER A 1 331 ? -0.411 10.509 -21.072 1.00 88.56 331 SER A C 1
ATOM 2614 O O . SER A 1 331 ? -1.332 11.083 -20.502 1.00 88.56 331 SER A O 1
ATOM 2616 N N . GLU A 1 332 ? -0.156 9.211 -20.886 1.00 88.25 332 GLU A N 1
ATOM 2617 C CA . GLU A 1 332 ? -0.911 8.375 -19.945 1.00 88.25 332 GLU A CA 1
ATOM 2618 C C . GLU A 1 332 ? -0.646 8.794 -18.493 1.00 88.25 332 GLU A C 1
ATOM 2620 O O . GLU A 1 332 ? -1.579 8.968 -17.712 1.00 88.25 332 GLU A O 1
ATOM 2625 N N . ASN A 1 333 ? 0.620 9.040 -18.143 1.00 82.31 333 ASN A N 1
ATOM 2626 C CA . ASN A 1 333 ? 0.995 9.492 -16.807 1.00 82.31 333 ASN A CA 1
ATOM 2627 C C . ASN A 1 333 ? 0.443 10.893 -16.483 1.00 82.31 333 ASN A C 1
ATOM 2629 O O . ASN A 1 333 ? -0.001 11.127 -15.361 1.00 82.31 333 ASN A O 1
ATOM 2633 N N . ASP A 1 334 ? 0.431 11.806 -17.457 1.00 82.81 334 ASP A N 1
ATOM 2634 C CA . ASP A 1 334 ? -0.134 13.152 -17.305 1.00 82.81 334 ASP A CA 1
ATOM 2635 C C . ASP A 1 334 ? -1.663 13.104 -17.136 1.00 82.81 334 ASP A C 1
ATOM 2637 O O . ASP A 1 334 ? -2.219 13.830 -16.309 1.00 82.81 334 ASP A O 1
ATOM 2641 N N . ALA A 1 335 ? -2.347 12.212 -17.865 1.00 86.06 335 ALA A N 1
ATOM 2642 C CA . ALA A 1 335 ? -3.785 11.997 -17.718 1.00 86.06 335 ALA A CA 1
ATOM 2643 C C . ALA A 1 335 ? -4.141 11.451 -16.327 1.00 86.06 335 ALA A C 1
ATOM 2645 O O . ALA A 1 335 ? -5.074 11.939 -15.690 1.00 86.06 335 ALA A O 1
ATOM 2646 N N . GLU A 1 336 ? -3.383 10.481 -15.816 1.00 81.06 336 GLU A N 1
ATOM 2647 C CA . GLU A 1 336 ? -3.609 9.955 -14.470 1.00 81.06 336 GLU A CA 1
ATOM 2648 C C . GLU A 1 336 ? -3.307 10.980 -13.373 1.00 81.06 336 GLU A C 1
ATOM 2650 O O . GLU A 1 336 ? -4.087 11.113 -12.431 1.00 81.06 336 GLU A O 1
ATOM 2655 N N . LEU A 1 337 ? -2.227 11.756 -13.502 1.00 77.31 337 LEU A N 1
ATOM 2656 C CA . LEU A 1 337 ? -1.937 12.854 -12.576 1.00 77.31 337 LEU A CA 1
ATOM 2657 C C . LEU A 1 337 ? -3.077 13.876 -12.537 1.00 77.31 337 LEU A C 1
ATOM 2659 O O . LEU A 1 337 ? -3.464 14.308 -11.453 1.00 77.31 337 LEU A O 1
ATOM 2663 N N . ALA A 1 338 ? -3.665 14.212 -13.689 1.00 83.19 338 ALA A N 1
ATOM 2664 C CA . ALA A 1 338 ? -4.837 15.080 -13.738 1.00 83.19 338 ALA A CA 1
ATOM 2665 C C . ALA A 1 338 ? -6.029 14.481 -12.969 1.00 83.19 338 ALA A C 1
ATOM 2667 O O . ALA A 1 338 ? -6.687 15.199 -12.221 1.00 83.19 338 ALA A O 1
ATOM 2668 N N . THR A 1 339 ? -6.270 13.165 -13.071 1.00 84.50 339 THR A N 1
ATOM 2669 C CA . THR A 1 339 ? -7.347 12.514 -12.300 1.00 84.50 339 THR A CA 1
ATOM 2670 C C . THR A 1 339 ? -7.109 12.531 -10.791 1.00 84.50 339 THR A C 1
ATOM 2672 O O . THR A 1 339 ? -8.065 12.709 -10.039 1.00 84.50 339 THR A O 1
ATOM 2675 N N . ILE A 1 340 ? -5.858 12.387 -10.340 1.00 77.12 340 ILE A N 1
ATOM 2676 C CA . ILE A 1 340 ? -5.505 12.450 -8.913 1.00 77.12 340 ILE A CA 1
ATOM 2677 C C . ILE A 1 340 ? -5.697 13.875 -8.389 1.00 77.12 340 ILE A C 1
ATOM 2679 O O . ILE A 1 340 ? -6.350 14.068 -7.368 1.00 77.12 340 ILE A O 1
ATOM 2683 N N . LEU A 1 341 ? -5.217 14.882 -9.124 1.00 76.62 341 LEU A N 1
ATOM 2684 C CA . LEU A 1 341 ? -5.398 16.288 -8.753 1.00 76.62 341 LEU A CA 1
ATOM 2685 C C . LEU A 1 341 ? -6.879 16.689 -8.716 1.00 76.62 341 LEU A C 1
ATOM 2687 O O . LEU A 1 341 ? -7.296 17.446 -7.841 1.00 76.62 341 LEU A O 1
ATOM 2691 N N . ASP A 1 342 ? -7.695 16.166 -9.632 1.00 79.69 342 ASP A N 1
ATOM 2692 C CA . ASP A 1 342 ? -9.144 16.371 -9.603 1.00 79.69 342 ASP A CA 1
ATOM 2693 C C . ASP A 1 342 ? -9.809 15.676 -8.404 1.00 79.69 342 ASP A C 1
ATOM 2695 O O . ASP A 1 342 ? -10.766 16.214 -7.844 1.00 79.69 342 ASP A O 1
ATOM 2699 N N . GLN A 1 343 ? -9.322 14.503 -7.980 1.00 75.69 343 GLN A N 1
ATOM 2700 C CA . GLN A 1 343 ? -9.789 13.840 -6.756 1.00 75.69 343 GLN A CA 1
ATOM 2701 C C . GLN A 1 343 ? -9.423 14.647 -5.506 1.00 75.69 343 GLN A C 1
ATOM 2703 O O . GLN A 1 343 ? -10.291 14.872 -4.662 1.00 75.69 343 GLN A O 1
ATOM 2708 N N . GLU A 1 344 ? -8.190 15.150 -5.418 1.00 74.88 344 GLU A N 1
ATOM 2709 C CA . GLU A 1 344 ? -7.752 16.013 -4.316 1.00 74.88 344 GLU A CA 1
ATOM 2710 C C . GLU A 1 344 ? -8.600 17.289 -4.240 1.00 74.88 344 GLU A C 1
ATOM 2712 O O . GLU A 1 344 ? -9.184 17.579 -3.193 1.00 74.88 344 GLU A O 1
ATOM 2717 N N . ARG A 1 345 ? -8.800 17.987 -5.367 1.00 75.06 345 ARG A N 1
ATOM 2718 C CA . ARG A 1 345 ? -9.663 19.182 -5.437 1.00 75.06 345 ARG A CA 1
ATOM 2719 C C . ARG A 1 345 ? -11.111 18.916 -5.036 1.00 75.06 345 ARG A C 1
ATOM 2721 O O . ARG A 1 345 ? -11.774 19.821 -4.540 1.00 75.06 345 ARG A O 1
ATOM 2728 N N . ARG A 1 346 ? -11.632 17.706 -5.265 1.00 75.94 346 ARG A N 1
ATOM 2729 C CA . ARG A 1 346 ? -12.982 17.310 -4.820 1.00 75.94 346 ARG A CA 1
ATOM 2730 C C . ARG A 1 346 ? -13.040 16.991 -3.327 1.00 75.94 346 ARG A C 1
ATOM 2732 O O . ARG A 1 346 ? -14.095 17.180 -2.734 1.00 75.94 346 ARG A O 1
ATOM 2739 N N . SER A 1 347 ? -11.934 16.558 -2.724 1.00 69.38 347 SER A N 1
ATOM 2740 C CA . SER A 1 347 ? -11.848 16.280 -1.283 1.00 69.38 347 SER A CA 1
ATOM 2741 C C . SER A 1 347 ? -11.646 17.537 -0.419 1.00 69.38 347 SER A C 1
ATOM 2743 O O . SER A 1 347 ? -12.159 17.609 0.697 1.00 69.38 347 SER A O 1
ATOM 2745 N N . GLU A 1 348 ? -10.989 18.580 -0.941 1.00 67.12 348 GLU A N 1
ATOM 2746 C CA . GLU A 1 348 ? -10.808 19.865 -0.243 1.00 67.12 348 GLU A CA 1
ATOM 2747 C C . GLU A 1 348 ? -12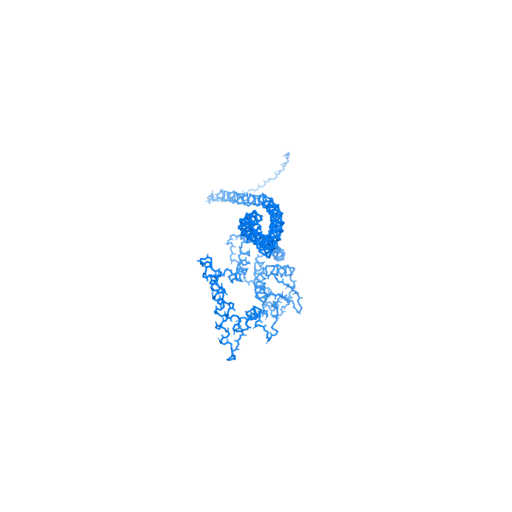.108 20.565 0.213 1.00 67.12 348 GLU A C 1
ATOM 2749 O O . GLU A 1 348 ? -12.144 21.057 1.344 1.00 67.12 348 GLU A O 1
ATOM 2754 N N . PRO A 1 349 ? -13.194 20.664 -0.584 1.00 67.31 349 PRO A N 1
ATOM 2755 C CA . PRO A 1 349 ? -14.428 21.304 -0.132 1.00 67.31 349 PRO A CA 1
ATOM 2756 C C . PRO A 1 349 ? -15.128 20.522 0.984 1.00 67.31 349 PRO A C 1
ATOM 2758 O O . PRO A 1 349 ? -15.747 21.147 1.845 1.00 67.31 349 PRO A O 1
ATOM 2761 N N . GLU A 1 350 ? -15.006 19.191 1.018 1.00 65.12 350 GLU A N 1
ATOM 2762 C CA . GLU A 1 350 ? -15.526 18.378 2.125 1.00 65.12 350 GLU A CA 1
ATOM 2763 C C . GLU A 1 350 ? -14.740 18.642 3.412 1.00 65.12 350 GLU A C 1
ATOM 2765 O O . GLU A 1 350 ? -15.341 18.857 4.467 1.00 65.12 350 GLU A O 1
ATOM 2770 N N . GLN A 1 351 ? -13.411 18.735 3.319 1.00 63.94 351 GLN A N 1
ATOM 2771 C CA . GLN A 1 351 ? -12.558 19.080 4.454 1.00 63.94 351 GLN A CA 1
ATOM 2772 C C . GLN A 1 351 ? -12.852 20.497 4.974 1.00 63.94 351 GLN A C 1
ATOM 2774 O O . GLN A 1 351 ? -13.071 20.692 6.168 1.00 63.94 351 GLN A O 1
ATOM 2779 N N . ASN A 1 352 ? -12.984 21.471 4.069 1.00 72.25 352 ASN A N 1
ATOM 2780 C CA . ASN A 1 352 ? -13.361 22.844 4.406 1.00 72.25 352 ASN A CA 1
ATOM 2781 C C . ASN A 1 352 ? -14.764 22.934 5.034 1.00 72.25 352 ASN A C 1
ATOM 2783 O O . ASN A 1 352 ? -14.996 23.762 5.916 1.00 72.25 352 ASN A O 1
ATOM 2787 N N . ALA A 1 353 ? -15.717 22.100 4.604 1.00 70.56 353 ALA A N 1
ATOM 2788 C CA . ALA A 1 353 ? -17.048 22.030 5.205 1.00 70.56 353 ALA A CA 1
ATOM 2789 C C . ALA A 1 353 ? -17.007 21.428 6.619 1.00 70.56 353 ALA A C 1
ATOM 2791 O O . ALA A 1 353 ? -17.660 21.947 7.525 1.00 70.56 353 ALA A O 1
ATOM 2792 N N . ILE A 1 354 ? -16.207 20.379 6.832 1.00 67.81 354 ILE A N 1
ATOM 2793 C CA . ILE A 1 354 ? -15.974 19.794 8.159 1.00 67.81 354 ILE A CA 1
ATOM 2794 C C . ILE A 1 354 ? -15.333 20.826 9.092 1.00 67.81 354 ILE A C 1
ATOM 2796 O O . ILE A 1 354 ? -15.784 20.973 10.228 1.00 67.81 354 ILE A O 1
ATOM 2800 N N . ASP A 1 355 ? -14.334 21.570 8.622 1.00 72.69 355 ASP A N 1
ATOM 2801 C CA . ASP A 1 355 ? -13.650 22.589 9.421 1.00 72.69 355 ASP A CA 1
ATOM 2802 C C . ASP A 1 355 ? -14.579 23.754 9.782 1.00 72.69 355 ASP A C 1
ATOM 2804 O O . ASP A 1 355 ? -14.593 24.192 10.935 1.00 72.69 355 ASP A O 1
ATOM 2808 N N . ARG A 1 356 ? -15.440 24.194 8.851 1.00 79.31 356 ARG A N 1
ATOM 2809 C CA . ARG A 1 356 ? -16.501 25.178 9.139 1.00 79.31 356 ARG A CA 1
ATOM 2810 C C . ARG A 1 356 ? -17.468 24.677 10.207 1.00 79.31 356 ARG A C 1
ATOM 2812 O O . ARG A 1 356 ? -17.720 25.399 11.167 1.00 79.31 356 ARG A O 1
ATOM 2819 N N . LEU A 1 357 ? -17.946 23.437 10.099 1.00 73.44 357 LEU A N 1
ATOM 2820 C CA . LEU A 1 357 ? -18.834 22.839 11.103 1.00 73.44 357 LEU A CA 1
ATOM 2821 C C . LEU A 1 357 ? -18.145 22.701 12.468 1.00 73.44 357 LEU A C 1
ATOM 2823 O O . LEU A 1 357 ? -18.748 22.973 13.504 1.00 73.44 357 LEU A O 1
ATOM 2827 N N . GLN A 1 358 ? -16.866 22.322 12.503 1.00 72.81 358 GLN A N 1
ATOM 2828 C CA . GLN A 1 358 ? -16.100 22.277 13.751 1.00 72.81 358 GLN A CA 1
ATOM 2829 C C . GLN A 1 358 ? -15.916 23.670 14.362 1.00 72.81 358 GLN A C 1
ATOM 2831 O O . GLN A 1 358 ? -15.968 23.815 15.586 1.00 72.81 358 GLN A O 1
ATOM 2836 N N . GLN A 1 359 ? -15.701 24.691 13.534 1.00 80.50 359 GLN A N 1
ATOM 2837 C CA . GLN A 1 359 ? -15.570 26.073 13.977 1.00 80.50 359 GLN A CA 1
ATOM 2838 C C . GLN A 1 359 ? -16.902 26.624 14.504 1.00 80.50 359 GLN A C 1
ATOM 2840 O O . GLN A 1 359 ? -16.911 27.231 15.572 1.00 80.50 359 GLN A O 1
ATOM 2845 N N . GLU A 1 360 ? -18.022 26.329 13.842 1.00 80.06 360 GLU A N 1
ATOM 2846 C CA . GLU A 1 360 ? -19.373 26.670 14.308 1.00 80.06 360 GLU A CA 1
ATOM 2847 C C . GLU A 1 360 ? -19.723 25.993 15.634 1.00 80.06 360 GLU A C 1
ATOM 2849 O O . GLU A 1 360 ? -20.260 26.643 16.527 1.00 80.06 360 GLU A O 1
ATOM 2854 N N . VAL A 1 361 ? -19.370 24.717 15.822 1.00 72.56 361 VAL A N 1
ATOM 2855 C CA . VAL A 1 361 ? -19.570 24.013 17.102 1.00 72.56 361 VAL A CA 1
ATOM 2856 C C . VAL A 1 361 ? -18.728 24.639 18.221 1.00 72.56 361 VAL A C 1
ATOM 2858 O O . VAL A 1 361 ? -19.180 24.722 19.364 1.00 72.56 361 VAL A O 1
ATOM 2861 N N . ARG A 1 362 ? -17.513 25.120 17.918 1.00 73.62 362 ARG A N 1
ATOM 2862 C CA . ARG A 1 362 ? -16.672 25.829 18.900 1.00 73.62 362 ARG A CA 1
ATOM 2863 C C . ARG A 1 362 ? -17.253 27.192 19.277 1.00 73.62 362 ARG A C 1
ATOM 2865 O O . ARG A 1 362 ? -17.182 27.558 20.448 1.00 73.62 362 ARG A O 1
ATOM 2872 N N . THR A 1 363 ? -17.821 27.936 18.328 1.00 78.31 363 THR A N 1
ATOM 2873 C CA . THR A 1 363 ? -18.381 29.272 18.592 1.00 78.31 363 THR A CA 1
ATOM 2874 C C . THR A 1 363 ? -19.758 29.210 19.252 1.00 78.31 363 THR A C 1
ATOM 2876 O O . THR A 1 363 ? -19.994 29.937 20.215 1.00 78.31 363 THR A O 1
ATOM 2879 N N . THR A 1 364 ? -20.641 28.303 18.826 1.00 72.69 364 THR A N 1
ATOM 2880 C CA . THR A 1 364 ? -21.959 28.104 19.462 1.00 72.69 364 THR A CA 1
ATOM 2881 C C . THR A 1 364 ? -21.834 27.468 20.847 1.00 72.69 364 THR A C 1
ATOM 2883 O O . THR A 1 364 ? -22.443 27.957 21.796 1.00 72.69 364 THR A O 1
ATOM 2886 N N . GLY A 1 365 ? -20.942 26.485 21.024 1.00 57.12 365 GLY A N 1
ATOM 2887 C CA . GLY A 1 365 ? -20.645 25.915 22.343 1.00 57.12 365 GLY A CA 1
ATOM 2888 C C . GLY A 1 365 ? -20.070 26.929 23.344 1.00 57.12 365 GLY A C 1
ATOM 2889 O O . GLY A 1 365 ? -20.339 26.829 24.540 1.00 57.12 365 GLY A O 1
ATOM 2890 N N . ALA A 1 366 ? -19.315 27.931 22.878 1.00 54.12 366 ALA A N 1
ATOM 2891 C CA . ALA A 1 366 ? -18.810 29.019 23.719 1.00 54.12 366 ALA A CA 1
ATOM 2892 C C . ALA A 1 366 ? -19.896 30.056 24.071 1.00 54.12 366 ALA A C 1
ATOM 2894 O O . ALA A 1 366 ? -19.912 30.568 25.191 1.00 54.12 366 ALA A O 1
ATOM 2895 N N . SER A 1 367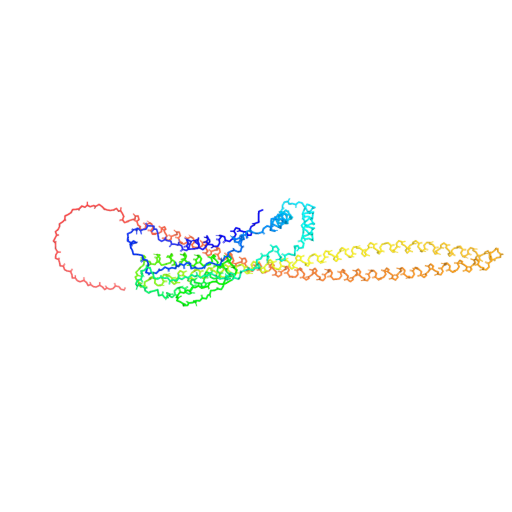 ? -20.819 30.331 23.144 1.00 53.81 367 SER A N 1
ATOM 2896 C CA . SER A 1 367 ? -21.954 31.242 23.348 1.00 53.81 367 SER A CA 1
ATOM 2897 C C . SER A 1 367 ? -22.938 30.712 24.395 1.00 53.81 367 SER A C 1
ATOM 2899 O O . SER A 1 367 ? -23.283 31.429 25.334 1.00 53.81 367 SER A O 1
ATOM 2901 N N . ASP A 1 368 ? -23.323 29.437 24.313 1.00 51.22 368 ASP A N 1
ATOM 2902 C CA . ASP A 1 368 ? -24.290 28.850 25.252 1.00 51.22 368 ASP A CA 1
ATOM 2903 C C . ASP A 1 368 ? -23.735 28.762 26.688 1.00 51.22 368 ASP A C 1
ATOM 2905 O O . ASP A 1 368 ? -24.467 28.936 27.667 1.00 51.22 368 ASP A O 1
ATOM 2909 N N . LEU A 1 369 ? -22.416 28.582 26.840 1.00 50.91 369 LEU A N 1
ATOM 2910 C CA . LEU A 1 369 ? -21.723 28.642 28.135 1.00 50.91 369 LEU A CA 1
ATOM 2911 C C . LEU A 1 369 ? -21.633 30.071 28.703 1.00 50.91 369 LEU A C 1
ATOM 2913 O O . LEU A 1 369 ? -21.705 30.245 29.926 1.00 50.91 369 LEU A O 1
ATOM 2917 N N . ALA A 1 370 ? -21.520 31.091 27.848 1.00 51.81 370 ALA A N 1
ATOM 2918 C CA . ALA A 1 370 ? -21.537 32.498 28.253 1.00 51.81 370 ALA A CA 1
ATOM 2919 C C . ALA A 1 370 ? -22.939 32.938 28.721 1.00 51.81 370 ALA A C 1
ATOM 2921 O O . ALA A 1 370 ? -23.075 33.607 29.747 1.00 51.81 370 ALA A O 1
ATOM 2922 N N . SER A 1 371 ? -24.002 32.485 28.050 1.00 52.41 371 SER A N 1
ATOM 2923 C CA . SER A 1 371 ? -25.385 32.771 28.462 1.00 52.41 371 SER A CA 1
ATOM 2924 C C . SER A 1 371 ? -25.766 32.072 29.779 1.00 52.41 371 SER A C 1
ATOM 2926 O O . SER A 1 371 ? -26.429 32.668 30.631 1.00 52.41 371 SER A O 1
ATOM 2928 N N . LEU A 1 372 ? -25.283 30.845 30.013 1.00 47.00 372 LEU A N 1
ATOM 2929 C CA . LEU A 1 372 ? -25.488 30.111 31.273 1.00 47.00 372 LEU A CA 1
ATOM 2930 C C . LEU A 1 372 ? -24.707 30.690 32.466 1.00 47.00 372 LEU A C 1
ATOM 2932 O O . LEU A 1 372 ? -25.157 30.576 33.609 1.00 47.00 372 LEU A O 1
ATOM 2936 N N . THR A 1 373 ? -23.557 31.327 32.231 1.00 50.88 373 THR A N 1
ATOM 2937 C CA . THR A 1 373 ? -22.797 32.017 33.290 1.00 50.88 373 THR A CA 1
ATOM 2938 C C . THR A 1 373 ? -23.397 33.380 33.634 1.00 50.88 373 THR A C 1
ATOM 2940 O O . THR A 1 373 ? -23.451 33.726 34.816 1.00 50.88 373 THR A O 1
ATOM 2943 N N . TYR A 1 374 ? -23.962 34.098 32.658 1.00 46.75 374 TYR A N 1
ATOM 2944 C CA . TYR A 1 374 ? -24.647 35.371 32.907 1.00 46.75 374 TYR A CA 1
ATOM 2945 C C . TYR A 1 374 ? -25.943 35.196 33.721 1.00 46.75 374 TYR A C 1
ATOM 2947 O O . TYR A 1 374 ? -26.184 35.940 34.672 1.00 46.75 374 TYR A O 1
ATOM 2955 N N . HIS A 1 375 ? -26.728 34.144 33.456 1.00 44.38 375 HIS A N 1
ATOM 2956 C CA . HIS A 1 375 ? -27.944 33.862 34.233 1.00 44.38 375 HIS A CA 1
ATOM 2957 C C . HIS A 1 375 ? -27.683 33.374 35.668 1.00 44.38 375 HIS A C 1
ATOM 2959 O O . HIS A 1 375 ? -28.557 33.486 36.529 1.00 44.38 375 HIS A O 1
ATOM 2965 N N . ARG A 1 376 ? -26.483 32.852 35.956 1.00 41.31 376 ARG A N 1
ATOM 2966 C CA . ARG A 1 376 ? -26.103 32.388 37.301 1.00 41.31 376 ARG A CA 1
ATOM 2967 C C . ARG A 1 376 ? -25.494 33.496 38.163 1.00 41.31 376 ARG A C 1
ATOM 2969 O O . ARG A 1 376 ? -25.597 33.425 39.385 1.00 41.31 376 ARG A O 1
ATOM 2976 N N . ALA A 1 377 ? -24.915 34.527 37.546 1.00 47.06 377 ALA A N 1
ATOM 2977 C CA . ALA A 1 377 ? -24.410 35.707 38.246 1.00 47.06 377 ALA A CA 1
ATOM 2978 C C . ALA A 1 377 ? -25.537 36.652 38.713 1.00 47.06 377 ALA A C 1
ATOM 2980 O O . ALA A 1 377 ? -25.377 37.337 39.720 1.00 47.06 377 ALA A O 1
ATOM 2981 N N . SER A 1 378 ? -26.703 36.647 38.053 1.00 46.00 378 SER A N 1
ATOM 2982 C CA . SER A 1 378 ? -27.821 37.542 38.393 1.00 46.00 378 SER A CA 1
ATOM 2983 C C . SER A 1 378 ? -28.765 37.028 39.495 1.00 46.00 378 SER A C 1
ATOM 2985 O O . SER A 1 378 ? -29.696 37.736 39.862 1.00 46.00 378 SER A O 1
ATOM 2987 N N . GLN A 1 379 ? -28.560 35.820 40.038 1.00 46.31 379 GLN A N 1
ATOM 2988 C CA . GLN A 1 379 ? -29.386 35.264 41.133 1.00 46.31 379 GLN A CA 1
ATOM 2989 C C . GLN A 1 379 ? -28.694 35.283 42.511 1.00 46.31 379 GLN A C 1
ATOM 2991 O O . GLN A 1 379 ? -29.198 34.705 43.471 1.00 46.31 379 GLN A O 1
ATOM 2996 N N . GLY A 1 380 ? -27.542 35.947 42.630 1.00 43.25 380 GLY A N 1
ATOM 2997 C CA . GLY A 1 380 ? -26.680 35.889 43.812 1.00 43.25 380 GLY A CA 1
ATOM 2998 C C . GLY A 1 380 ? -26.587 37.172 44.635 1.00 43.25 380 GLY A C 1
ATOM 2999 O O . GLY A 1 380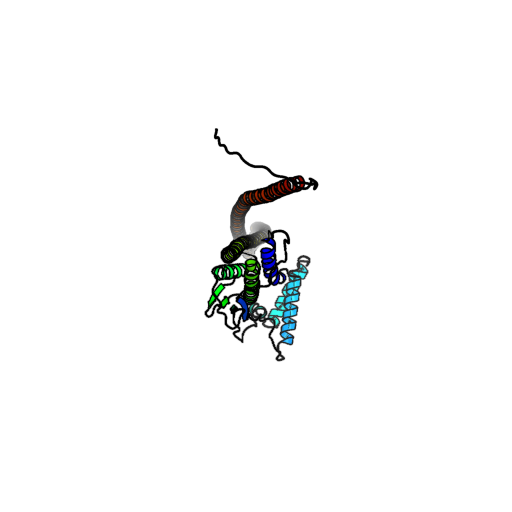 ? -25.500 37.463 45.115 1.00 43.25 380 GLY A O 1
ATOM 3000 N N . ALA A 1 381 ? -27.654 37.960 44.796 1.00 49.12 381 ALA A N 1
ATOM 3001 C CA . ALA A 1 381 ? -27.633 39.075 45.750 1.00 49.12 381 ALA A CA 1
ATOM 3002 C C . ALA A 1 381 ? -29.038 39.511 46.188 1.00 49.12 381 ALA A C 1
ATOM 3004 O O . ALA A 1 381 ? -29.619 40.386 45.562 1.00 49.12 381 ALA A O 1
ATOM 3005 N N . LEU A 1 382 ? -29.550 38.964 47.298 1.00 43.19 382 LEU A N 1
ATOM 3006 C CA . LEU A 1 382 ? -30.436 39.699 48.213 1.00 43.19 382 LEU A CA 1
ATOM 3007 C C . LEU A 1 382 ? -30.237 39.214 49.669 1.00 43.19 382 LEU A C 1
ATOM 3009 O O . LEU A 1 382 ? -29.995 38.023 49.891 1.00 43.19 382 LEU A O 1
ATOM 3013 N N . PRO A 1 383 ? -30.305 40.122 50.663 1.00 50.34 383 PRO A N 1
ATOM 3014 C CA . PRO A 1 383 ? -29.948 39.853 52.052 1.00 50.34 383 PRO A CA 1
ATOM 3015 C C . PRO A 1 383 ? -31.114 39.297 52.886 1.00 50.34 383 PRO A C 1
ATOM 3017 O O . PRO A 1 383 ? -32.290 39.522 52.611 1.00 50.34 383 PRO A O 1
ATOM 3020 N N . ARG A 1 384 ? -30.754 38.584 53.960 1.00 42.12 384 ARG A N 1
ATOM 3021 C CA . ARG A 1 384 ? -31.659 38.103 55.015 1.00 42.12 384 ARG A CA 1
ATOM 3022 C C . ARG A 1 384 ? -32.203 39.265 55.852 1.00 42.12 384 ARG A C 1
ATOM 3024 O O . ARG A 1 384 ? -31.417 40.058 56.361 1.00 42.12 384 ARG A O 1
ATOM 3031 N N . GLY A 1 385 ? -33.513 39.259 56.113 1.00 38.47 385 GLY A N 1
ATOM 3032 C CA . GLY A 1 385 ? -34.144 40.153 57.085 1.00 38.47 385 GLY A CA 1
ATOM 3033 C C . GLY A 1 385 ? -35.605 39.817 57.428 1.00 38.47 385 GLY A C 1
ATOM 3034 O O . GLY A 1 385 ? -36.503 40.359 56.814 1.00 38.47 385 GLY A O 1
ATOM 3035 N N . VAL A 1 386 ? -35.793 38.949 58.433 1.00 41.38 386 VAL A N 1
ATOM 3036 C CA . VAL A 1 386 ? -36.738 39.070 59.575 1.00 41.38 386 VAL A CA 1
ATOM 3037 C C . VAL A 1 386 ? -38.280 39.146 59.363 1.00 41.38 386 VAL A C 1
ATOM 3039 O O . VAL A 1 386 ? -38.819 40.076 58.788 1.00 41.38 386 VAL A O 1
ATOM 3042 N N . SER A 1 387 ? -38.954 38.228 60.085 1.00 37.38 387 SER A N 1
ATOM 3043 C CA . SER A 1 387 ? -40.274 38.306 60.764 1.00 37.38 387 SER A CA 1
ATOM 3044 C C . SER A 1 387 ? -41.611 37.996 60.063 1.00 37.38 387 SER A C 1
ATOM 3046 O O . SER A 1 387 ? -42.117 38.750 59.251 1.00 37.38 387 SER A O 1
ATOM 3048 N N . LYS A 1 388 ? -42.225 36.924 60.601 1.00 40.53 388 LYS A N 1
ATOM 3049 C CA . LYS A 1 388 ? -43.582 36.783 61.184 1.00 40.53 388 LYS A CA 1
ATOM 3050 C C . LYS A 1 388 ? -44.846 37.210 60.405 1.00 40.53 388 LYS A C 1
ATOM 3052 O O . LYS A 1 388 ? -45.037 38.367 60.072 1.00 40.53 388 LYS A O 1
ATOM 3057 N N . ALA A 1 389 ? -45.798 36.267 60.486 1.00 35.91 389 ALA A N 1
ATOM 3058 C CA . ALA A 1 389 ? -47.234 36.415 60.773 1.00 35.91 389 ALA A CA 1
ATOM 3059 C C . ALA A 1 389 ? -48.231 36.201 59.612 1.00 35.91 389 ALA A C 1
ATOM 3061 O O . ALA A 1 389 ? -48.291 36.957 58.657 1.00 35.91 389 ALA A O 1
ATOM 3062 N N . THR A 1 390 ? -49.049 35.152 59.806 1.00 41.34 390 THR A N 1
ATOM 3063 C CA . THR A 1 390 ? -50.519 35.078 59.646 1.00 41.34 390 THR A CA 1
ATOM 3064 C C . THR A 1 390 ? -51.198 35.604 58.376 1.00 41.34 390 THR A C 1
ATOM 3066 O O . THR A 1 390 ? -51.151 36.793 58.099 1.00 41.34 390 THR A O 1
ATOM 3069 N N . GLY A 1 391 ? -52.058 34.769 57.770 1.00 34.72 391 GLY A N 1
ATOM 3070 C CA . GLY A 1 391 ? -53.267 35.275 57.097 1.00 34.72 391 GLY A CA 1
ATOM 3071 C C . GLY A 1 391 ? -53.763 34.511 55.866 1.00 34.72 391 GLY A C 1
ATOM 3072 O O . GLY A 1 391 ? -53.325 34.769 54.760 1.00 34.72 391 GLY A O 1
ATOM 3073 N N . LYS A 1 392 ? -54.717 33.597 56.090 1.00 40.78 392 LYS A N 1
ATOM 3074 C CA . LYS A 1 392 ? -56.022 33.442 55.402 1.00 40.78 392 LYS A CA 1
ATOM 3075 C C . LYS A 1 392 ? -56.217 33.910 53.927 1.00 40.78 392 LYS A C 1
ATOM 3077 O O . LYS A 1 392 ? -56.174 35.096 53.645 1.00 40.78 392 LYS A O 1
ATOM 3082 N N . ALA A 1 393 ? -56.768 32.967 53.143 1.00 39.00 393 ALA A N 1
ATOM 3083 C CA . ALA A 1 393 ? -57.935 33.074 52.231 1.00 39.00 393 ALA A CA 1
ATOM 3084 C C . ALA A 1 393 ? -57.839 33.715 50.818 1.00 39.00 393 ALA A C 1
ATOM 3086 O O . ALA A 1 393 ? -57.237 34.758 50.623 1.00 39.00 393 ALA A O 1
ATOM 3087 N N . GLY A 1 394 ? -58.605 33.113 49.880 1.00 35.59 394 GLY A N 1
ATOM 3088 C CA . GLY A 1 394 ? -59.053 33.664 48.575 1.00 35.59 394 GLY A CA 1
ATOM 3089 C C . GLY A 1 394 ? -58.248 33.139 47.372 1.00 35.59 394 GLY A C 1
ATOM 3090 O O . GLY A 1 394 ? -57.071 33.437 47.295 1.00 35.59 394 GLY A O 1
ATOM 3091 N N . ARG A 1 395 ? -58.693 32.232 46.481 1.00 41.50 395 ARG A N 1
ATOM 3092 C CA . ARG A 1 395 ? -59.884 32.115 45.596 1.00 41.50 395 ARG A CA 1
ATOM 3093 C C . ARG A 1 395 ? -59.807 33.001 44.327 1.00 41.50 395 ARG A C 1
ATOM 3095 O O . ARG A 1 395 ? -59.543 34.188 44.439 1.00 41.50 395 ARG A O 1
ATOM 3102 N N . THR A 1 396 ? -60.183 32.397 43.183 1.00 42.59 396 THR A N 1
ATOM 3103 C CA . THR A 1 396 ? -60.415 32.922 41.798 1.00 42.59 396 THR A CA 1
ATOM 3104 C C . THR A 1 396 ? -59.164 33.000 40.898 1.00 42.59 396 THR A C 1
ATOM 3106 O O . THR A 1 396 ? -58.139 33.475 41.358 1.00 42.59 396 THR A O 1
ATOM 3109 N N . ALA A 1 397 ? -59.054 32.365 39.717 1.00 42.53 397 ALA A N 1
ATOM 3110 C CA . ALA A 1 397 ? -59.891 32.190 38.505 1.00 42.53 397 ALA A CA 1
ATOM 3111 C C . ALA A 1 397 ? -59.644 33.262 37.419 1.00 42.53 397 ALA A C 1
ATOM 3113 O O . ALA A 1 397 ? -59.534 34.439 37.746 1.00 42.53 397 ALA A O 1
ATOM 3114 N N . SER A 1 398 ? -59.701 32.821 36.148 1.00 39.06 398 SER A N 1
ATOM 3115 C CA . SER A 1 398 ? -59.665 33.558 34.852 1.00 39.06 398 SER A CA 1
ATOM 3116 C C . SER A 1 398 ? -58.286 33.533 34.163 1.00 39.06 398 SER A C 1
ATOM 3118 O O . SER A 1 398 ? -57.313 33.950 34.776 1.00 39.06 398 SER A O 1
ATOM 3120 N N . THR A 1 399 ? -58.052 32.905 32.998 1.00 47.06 399 THR A N 1
ATOM 3121 C CA . THR A 1 399 ? -58.708 32.917 31.659 1.00 47.06 399 THR A CA 1
ATOM 3122 C C . THR A 1 399 ? -58.363 34.168 30.839 1.00 47.06 399 THR A C 1
ATOM 3124 O O . THR A 1 399 ? -58.424 35.263 31.387 1.00 47.06 399 THR A O 1
ATOM 3127 N N . LEU A 1 400 ? -58.128 33.948 29.528 1.00 45.41 400 LEU A N 1
ATOM 3128 C CA . LEU A 1 400 ? -57.876 34.871 28.392 1.00 45.41 400 LEU A CA 1
ATOM 3129 C C . LEU A 1 400 ? -56.378 35.092 28.102 1.00 45.41 400 LEU A C 1
ATOM 3131 O O . LEU A 1 400 ? -55.623 35.399 29.015 1.00 45.41 400 LEU A O 1
ATOM 3135 N N . THR A 1 401 ? -55.856 34.891 26.887 1.00 50.09 401 THR A N 1
ATOM 3136 C CA . THR A 1 401 ? -56.425 34.798 25.519 1.00 50.09 401 THR A CA 1
ATOM 3137 C C . THR A 1 401 ? -55.56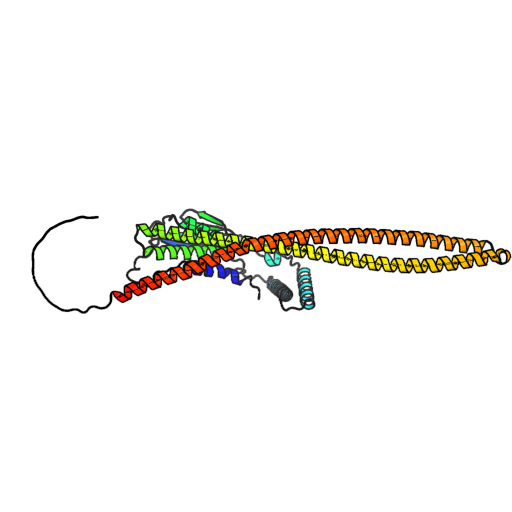0 33.884 24.664 1.00 50.09 401 THR A C 1
ATOM 3139 O O . THR A 1 401 ? -54.334 33.869 24.918 1.00 50.09 401 THR A O 1
#

InterPro domains:
  IPR055592 Domain of unknown function DUF7168 [PF23771] (140-228)

pLDDT: mean 75.96, std 18.92, range [26.39, 97.62]

Sequence (401 aa):
MTLGTVAKYGNVSQILQALLVTKQLPSPMATRHMTSQPKQRATVEQLAADPVQSIQLSDRPVIQDRVAGLIRKCLAKACYHGTPMTEAEVSLQRCSDLMAKHDVTWGRTTAAVSNAQKPAYSTVAITAAEPAGRAVNLAFTGCLARTIATFFECKCSRSRPLQWKFSGRPGNTAAAAMAFEVSYNLALAWSMSRKSGERRSYCLGLAHGLFARAERERAERQTELNLVDQVDRQCGRQKEIRGLIELAGTLEVDGLHLRHNLHALTRRSMRYHRLMIERLAHAEEFGEEDINWSYHQHCQLLLARKHLNWLLYDLRRRRKIVLRRVSAMKSENDAELATILDQERRSEPEQNAIDRLQQEVRTTGASDLASLTYHRASQGALPRGVSKATGKAGRTASTLT

Organism: NCBI:txid41990